Protein AF-0000000068898036 (afdb_homodimer)

Radius of gyration: 29.58 Å; Cα contacts (8 Å, |Δi|>4): 1039; chains: 2; bounding box: 47×150×90 Å

Secondary structure (DSSP, 8-state):
------------------------------HHHHHHHHTTS-GGGHHHHTTT-HHHHHHHT-HHHHHHHHHTT---EEEEEEEE-TT-SSPEEEEEEEPP----TT------EEEEEPPPPSSS--TTEEEEEETTEEEEEE-BSSTTTPBP--EEEEETTTTEEEE--SS-GGGSTTTTTS-S---EEEEETTEEEEEEEEE-SSSTTEEEEEEEEEEEEE-SSS-EEEEEEEEEEEEEEETT-EEEEEEEEE-/------------------------------HHHHHHHHTTS-GGGHHHHTTT-HHHHHHHT-HHHHHHHHHTT---EEEEEEEE-TT-SSPEEEEEEEPP----SS------EEEEEPPPPSSS--TTEEEEEETTEEEEEE-BSSTTT-B---EEEEETTTTEEEE--SS-SSSSBTTTTS-SS--EEEEETTEEEEEEEEE-SSSTTEEEEEEEEEEEEE-SSS-EEEEEEEEEEEEEEETT-EEEEEEEEE-

Nearest PDB structures (foldseek):
  2woz-assembly1_A-2  TM=6.606E-01  e=9.567E-05  Rattus norvegicus
  4ch9-assembly1_B  TM=6.692E-01  e=6.577E-04  Homo sapiens
  8pjt-assembly4_D  TM=5.214E-01  e=7.367E-04  synthetic construct
  9d1i-assembly1_A  TM=4.821E-01  e=5.361E-03  Homo sapiens
  6sg8-assembly1_B  TM=3.999E-01  e=7.703E-02  Sosuga virus

Structure (mmCIF, N/CA/C/O backbone):
data_AF-0000000068898036-model_v1
#
loop_
_entity.id
_entity.type
_entity.pdbx_description
1 polymer 'BnaA01g05550D protein'
#
loop_
_atom_site.group_PDB
_atom_site.id
_atom_site.type_symbol
_atom_site.label_atom_id
_atom_site.label_alt_id
_atom_site.label_comp_id
_atom_site.label_asym_id
_atom_site.label_entity_id
_atom_site.label_seq_id
_atom_site.pdbx_PDB_ins_code
_atom_site.Cartn_x
_atom_site.Cartn_y
_atom_site.Cartn_z
_atom_site.occupancy
_atom_site.B_iso_or_equiv
_atom_site.auth_seq_id
_atom_site.auth_comp_id
_atom_site.auth_asym_id
_atom_site.auth_atom_id
_atom_site.pdbx_PDB_model_num
ATOM 1 N N . MET A 1 1 ? -13.445 61.875 59.094 1 30.3 1 MET A N 1
ATOM 2 C CA . MET A 1 1 ? -12.555 61.031 58.312 1 30.3 1 MET A CA 1
ATOM 3 C C . MET A 1 1 ? -13.125 60.75 56.906 1 30.3 1 MET A C 1
ATOM 5 O O . MET A 1 1 ? -14.242 60.25 56.781 1 30.3 1 MET A O 1
ATOM 9 N N . SER A 1 2 ? -12.711 61.562 55.906 1 33.28 2 SER A N 1
ATOM 10 C CA . SER A 1 2 ? -13.344 61.875 54.656 1 33.28 2 SER A CA 1
ATOM 11 C C . SER A 1 2 ? -13.391 60.656 53.719 1 33.28 2 SER A C 1
ATOM 13 O O . SER A 1 2 ? -12.539 59.75 53.844 1 33.28 2 SER A O 1
ATOM 15 N N . PRO A 1 3 ? -14.555 60.406 53.125 1 40.31 3 PRO A N 1
ATOM 16 C CA . PRO A 1 3 ? -14.984 59.25 52.344 1 40.31 3 PRO A CA 1
ATOM 17 C C . PRO A 1 3 ? -14.133 59.031 51.094 1 40.31 3 PRO A C 1
ATOM 19 O O . PRO A 1 3 ? -13.773 60 50.438 1 40.31 3 PRO A O 1
ATOM 22 N N . PRO A 1 4 ? -13.172 58.125 51.156 1 40.03 4 PRO A N 1
ATOM 23 C CA . PRO A 1 4 ? -12.188 57.969 50.094 1 40.03 4 PRO A CA 1
ATOM 24 C C . PRO A 1 4 ? -12.82 57.969 48.688 1 40.03 4 PRO A C 1
ATOM 26 O O . PRO A 1 4 ? -13.953 57.531 48.531 1 40.03 4 PRO A O 1
ATOM 29 N N . GLU A 1 5 ? -12.594 59 47.969 1 34.38 5 GLU A N 1
ATOM 30 C CA . GLU A 1 5 ? -13.062 59.281 46.594 1 34.38 5 GLU A CA 1
ATOM 31 C C . GLU A 1 5 ? -12.812 58.125 45.656 1 34.38 5 GLU A C 1
ATOM 33 O O . GLU A 1 5 ? -11.703 57.594 45.625 1 34.38 5 GLU A O 1
ATOM 38 N N . ARG A 1 6 ? -13.836 57.438 45.312 1 34.16 6 ARG A N 1
ATOM 39 C CA . ARG A 1 6 ? -13.922 56.281 44.438 1 34.16 6 ARG A CA 1
ATOM 40 C C . ARG A 1 6 ? -13.328 56.594 43.062 1 34.16 6 ARG A C 1
ATOM 42 O O . ARG A 1 6 ? -13.82 57.469 42.375 1 34.16 6 ARG A O 1
ATOM 49 N N . LYS A 1 7 ? -12.023 56.719 43.031 1 34.16 7 LYS A N 1
ATOM 50 C CA . LYS A 1 7 ? -11.43 57.031 41.719 1 34.16 7 LYS A CA 1
ATOM 51 C C . LYS A 1 7 ? -12.07 56.219 40.594 1 34.16 7 LYS A C 1
ATOM 53 O O . LYS A 1 7 ? -12.266 55 40.75 1 34.16 7 LYS A O 1
ATOM 58 N N . ARG A 1 8 ? -12.75 56.906 39.781 1 30.73 8 ARG A N 1
ATOM 59 C CA . ARG A 1 8 ? -13.461 56.5 38.562 1 30.73 8 ARG A CA 1
ATOM 60 C C . ARG A 1 8 ? -12.539 55.75 37.594 1 30.73 8 ARG A C 1
ATOM 62 O O . ARG A 1 8 ? -11.477 56.25 37.219 1 30.73 8 ARG A O 1
ATOM 69 N N . LYS A 1 9 ? -12.461 54.5 37.812 1 29.5 9 LYS A N 1
ATOM 70 C CA . LYS A 1 9 ? -11.656 53.688 36.938 1 29.5 9 LYS A CA 1
ATOM 71 C C . LYS A 1 9 ? -11.93 54 35.469 1 29.5 9 LYS A C 1
ATOM 73 O O . LYS A 1 9 ? -13.078 54.031 35.031 1 29.5 9 LYS A O 1
ATOM 78 N N . LYS A 1 10 ? -11.117 54.875 34.938 1 28.36 10 LYS A N 1
ATOM 79 C CA . LYS A 1 10 ? -11.172 55.219 33.531 1 28.36 10 LYS A CA 1
ATOM 80 C C . LYS A 1 10 ? -11.352 53.969 32.656 1 28.36 10 LYS A C 1
ATOM 82 O O . LYS A 1 10 ? -10.68 52.969 32.875 1 28.36 10 LYS A O 1
ATOM 87 N N . THR A 1 11 ? -12.5 53.844 32.188 1 26.53 11 THR A N 1
ATOM 88 C CA . THR A 1 11 ? -12.938 52.812 31.25 1 26.53 11 THR A CA 1
ATOM 89 C C . THR A 1 11 ? -11.992 52.719 30.047 1 26.53 11 THR A C 1
ATOM 91 O O . THR A 1 11 ? -11.82 53.688 29.312 1 26.53 11 THR A O 1
ATOM 94 N N . LYS A 1 12 ? -10.859 52.125 30.281 1 27.41 12 LYS A N 1
ATOM 95 C CA . LYS A 1 12 ? -9.961 51.938 29.141 1 27.41 12 LYS A CA 1
ATOM 96 C C . LYS A 1 12 ? -10.742 51.594 27.875 1 27.41 12 LYS A C 1
ATOM 98 O O . LYS A 1 12 ? -11.539 50.656 27.875 1 27.41 12 LYS A O 1
ATOM 103 N N . GLN A 1 13 ? -11.102 52.625 27.141 1 26.53 13 GLN A N 1
ATOM 104 C CA . GLN A 1 13 ? -11.695 52.469 25.812 1 26.53 13 GLN A CA 1
ATOM 105 C C . GLN A 1 13 ? -11.008 51.375 25.031 1 26.53 13 GLN A C 1
ATOM 107 O O . GLN A 1 13 ? -9.773 51.344 24.938 1 26.53 13 GLN A O 1
ATOM 112 N N . SER A 1 14 ? -11.555 50.281 25.125 1 26.34 14 SER A N 1
ATOM 113 C CA . SER A 1 14 ? -11.109 49.125 24.359 1 26.34 14 SER A CA 1
ATOM 114 C C . SER A 1 14 ? -10.75 49.531 22.922 1 26.34 14 SER A C 1
ATOM 116 O O . SER A 1 14 ? -11.562 50.156 22.219 1 26.34 14 SER A O 1
ATOM 118 N N . LEU A 1 15 ? -9.594 50.062 22.766 1 26.72 15 LEU A N 1
ATOM 119 C CA . LEU A 1 15 ? -9.133 50.375 21.406 1 26.72 15 LEU A CA 1
ATOM 120 C C . LEU A 1 15 ? -9.688 49.344 20.406 1 26.72 15 LEU A C 1
ATOM 122 O O . LEU A 1 15 ? -9.383 48.156 20.484 1 26.72 15 LEU A O 1
ATOM 126 N N . VAL A 1 16 ? -10.883 49.562 20.047 1 26.64 16 VAL A N 1
ATOM 127 C CA . VAL A 1 16 ? -11.484 48.906 18.891 1 26.64 16 VAL A CA 1
ATOM 128 C C . VAL A 1 16 ? -10.492 48.906 17.719 1 26.64 16 VAL A C 1
ATOM 130 O O . VAL A 1 16 ? -10.062 49.969 17.266 1 26.64 16 VAL A O 1
ATOM 133 N N . LEU A 1 17 ? -9.539 48.125 17.828 1 29.03 17 LEU A N 1
ATOM 134 C CA . LEU A 1 17 ? -8.656 48.062 16.672 1 29.03 17 LEU A CA 1
ATOM 135 C C . LEU A 1 17 ? -9.438 48.281 15.375 1 29.03 17 LEU A C 1
ATOM 137 O O . LEU A 1 17 ? -10.5 47.688 15.18 1 29.03 17 LEU A O 1
ATOM 141 N N . GLU A 1 18 ? -9.492 49.469 14.922 1 29.53 18 GLU A N 1
ATOM 142 C CA . GLU A 1 18 ? -10.07 49.844 13.633 1 29.53 18 GLU A CA 1
ATOM 143 C C . GLU A 1 18 ? -9.883 48.719 12.602 1 29.53 18 GLU A C 1
ATOM 145 O O . GLU A 1 18 ? -8.93 47.969 12.688 1 29.53 18 GLU A O 1
ATOM 150 N N . PRO A 1 19 ? -10.945 48.469 11.867 1 32.19 19 PRO A N 1
ATOM 151 C CA . PRO A 1 19 ? -10.984 47.438 10.828 1 32.19 19 PRO A CA 1
ATOM 152 C C . PRO A 1 19 ? -9.789 47.531 9.875 1 32.19 19 PRO A C 1
ATOM 154 O O . PRO A 1 19 ? -9.414 48.625 9.445 1 32.19 19 PRO A O 1
ATOM 157 N N . THR A 1 20 ? -8.719 47 10.117 1 33.91 20 THR A N 1
ATOM 158 C CA . THR A 1 20 ? -7.57 47.125 9.227 1 33.91 20 THR A CA 1
ATOM 159 C C . THR A 1 20 ? -8.023 47.312 7.781 1 33.91 20 THR A C 1
ATOM 161 O O . THR A 1 20 ? -9.023 46.719 7.359 1 33.91 20 THR A O 1
ATOM 164 N N . PRO A 1 21 ? -7.637 48.344 7.07 1 33.34 21 PRO A N 1
ATOM 165 C CA . PRO A 1 21 ? -8.023 48.594 5.68 1 33.34 21 PRO A CA 1
ATOM 166 C C . PRO A 1 21 ? -8.164 47.312 4.859 1 33.34 21 PRO A C 1
ATOM 168 O O . PRO A 1 21 ? -7.555 46.312 5.191 1 33.34 21 PRO A O 1
ATOM 171 N N . GLU A 1 22 ? -9.203 47.188 4.055 1 33.69 22 GLU A N 1
ATOM 172 C CA . GLU A 1 22 ? -9.617 46.219 3.051 1 33.69 22 GLU A CA 1
ATOM 173 C C . GLU A 1 22 ? -8.461 45.875 2.115 1 33.69 22 GLU A C 1
ATOM 175 O O . GLU A 1 22 ? -7.895 46.75 1.466 1 33.69 22 GLU A O 1
ATOM 180 N N . SER A 1 23 ? -7.406 45.281 2.537 1 34.91 23 SER A N 1
ATOM 181 C CA . SER A 1 23 ? -6.27 45.031 1.655 1 34.91 23 SER A CA 1
ATOM 182 C C . SER A 1 23 ? -6.711 44.969 0.196 1 34.91 23 SER A C 1
ATOM 184 O O . SER A 1 23 ? -7.785 44.438 -0.11 1 34.91 23 SER A O 1
ATOM 186 N N . THR A 1 24 ? -6.453 45.906 -0.631 1 36.56 24 THR A N 1
ATOM 187 C CA . THR A 1 24 ? -6.684 45.969 -2.068 1 36.56 24 THR A CA 1
ATOM 188 C C . THR A 1 24 ? -6.641 44.594 -2.691 1 36.56 24 THR A C 1
ATOM 190 O O . THR A 1 24 ? -5.703 43.812 -2.449 1 36.56 24 THR A O 1
ATOM 193 N N . PRO A 1 25 ? -7.742 44.125 -3.248 1 36.53 25 PRO A N 1
ATOM 194 C CA . PRO A 1 25 ? -7.805 42.844 -3.953 1 36.53 25 PRO A CA 1
ATOM 195 C C . PRO A 1 25 ? -6.594 42.594 -4.852 1 36.53 25 PRO A C 1
ATOM 197 O O . PRO A 1 25 ? -6.211 43.469 -5.625 1 36.53 25 PRO A O 1
ATOM 200 N N . ILE A 1 26 ? -5.367 42.25 -4.531 1 40.88 26 ILE A N 1
ATOM 201 C CA . ILE A 1 26 ? -4.398 41.938 -5.578 1 40.88 26 ILE A CA 1
ATOM 202 C C . ILE A 1 26 ? -5.125 41.688 -6.895 1 40.88 26 ILE A C 1
ATOM 204 O O . ILE A 1 26 ? -6.09 40.906 -6.93 1 40.88 26 ILE A O 1
ATOM 208 N N . THR A 1 27 ? -5.273 42.375 -7.859 1 41.81 27 THR A N 1
ATOM 209 C CA . THR A 1 27 ? -5.688 42.125 -9.234 1 41.81 27 THR A CA 1
ATOM 210 C C . THR A 1 27 ? -5.512 40.656 -9.609 1 41.81 27 THR A C 1
ATOM 212 O O . THR A 1 27 ? -4.414 40.125 -9.477 1 41.81 27 THR A O 1
ATOM 215 N N . SER A 1 28 ? -6.453 39.656 -9.359 1 47.09 28 SER A N 1
ATOM 216 C CA . SER A 1 28 ? -6.766 38.219 -9.328 1 47.09 28 SER A CA 1
ATOM 217 C C . SER A 1 28 ? -6.066 37.5 -10.469 1 47.09 28 SER A C 1
ATOM 219 O O . SER A 1 28 ? -6.27 37.812 -11.641 1 47.09 28 SER A O 1
ATOM 221 N N . LEU A 1 29 ? -4.773 37.281 -10.523 1 53.75 29 LEU A N 1
ATOM 222 C CA . LEU A 1 29 ? -4.203 36.375 -11.516 1 53.75 29 LEU A CA 1
ATOM 223 C C . LEU A 1 29 ? -5.234 35.375 -11.984 1 53.75 29 LEU A C 1
ATOM 225 O O . LEU A 1 29 ? -5.98 34.812 -11.18 1 53.75 29 LEU A O 1
ATOM 229 N N . PRO A 1 30 ? -5.434 35.469 -13.312 1 68.25 30 PRO A N 1
ATOM 230 C CA . PRO A 1 30 ? -6.359 34.438 -13.781 1 68.25 30 PRO A CA 1
ATOM 231 C C . PRO A 1 30 ? -6.145 33.094 -13.086 1 68.25 30 PRO A C 1
ATOM 233 O O . PRO A 1 30 ? -5.016 32.75 -12.711 1 68.25 30 PRO A O 1
ATOM 236 N N . ASP A 1 31 ? -7.176 32.625 -12.484 1 75.19 31 ASP A N 1
ATOM 237 C CA . ASP A 1 31 ? -7.191 31.328 -11.797 1 75.19 31 ASP A CA 1
ATOM 238 C C . ASP A 1 31 ? -6.238 30.344 -12.469 1 75.19 31 ASP A C 1
ATOM 240 O O . ASP A 1 31 ? -5.586 29.547 -11.789 1 75.19 31 ASP A O 1
ATOM 244 N N . ASP A 1 32 ? -6.02 30.625 -13.703 1 79.19 32 ASP A N 1
ATOM 245 C CA . ASP A 1 32 ? -5.18 29.672 -14.422 1 79.19 32 ASP A CA 1
ATOM 246 C C . ASP A 1 32 ? -3.713 29.828 -14.031 1 79.19 32 ASP A C 1
ATOM 248 O O . ASP A 1 32 ? -2.986 28.844 -13.898 1 79.19 32 ASP A O 1
ATOM 252 N N . LEU A 1 33 ? -3.35 31.047 -13.852 1 82.5 33 LEU A N 1
ATOM 253 C CA . LEU A 1 33 ? -1.959 31.281 -13.477 1 82.5 33 LEU A CA 1
ATOM 254 C C . LEU A 1 33 ? -1.702 30.828 -12.039 1 82.5 33 LEU A C 1
ATOM 256 O O . LEU A 1 33 ? -0.649 30.25 -11.75 1 82.5 33 LEU A O 1
ATOM 260 N N . VAL A 1 34 ? -2.662 31.125 -11.281 1 86.25 34 VAL A N 1
ATOM 261 C CA . VAL A 1 34 ? -2.52 30.734 -9.883 1 86.25 34 VAL A CA 1
ATOM 262 C C . VAL A 1 34 ? -2.428 29.219 -9.773 1 86.25 34 VAL A C 1
ATOM 264 O O . VAL A 1 34 ? -1.58 28.688 -9.055 1 86.25 34 VAL A O 1
ATOM 267 N N . VAL A 1 35 ? -3.242 28.594 -10.57 1 89.75 35 VAL A N 1
ATOM 268 C CA . VAL A 1 35 ? -3.236 27.141 -10.578 1 89.75 35 VAL A CA 1
ATOM 269 C C . VAL A 1 35 ? -1.877 26.625 -11.047 1 89.75 35 VAL A C 1
ATOM 271 O O . VAL A 1 35 ? -1.333 25.672 -10.484 1 89.75 35 VAL A O 1
ATOM 274 N N . SER A 1 36 ? -1.337 27.312 -12 1 88.44 36 SER A N 1
ATOM 275 C CA . SER A 1 36 ? -0.03 26.906 -12.516 1 88.44 36 SER A CA 1
ATOM 276 C C . SER A 1 36 ? 1.054 27.078 -11.453 1 88.44 36 SER A C 1
ATOM 278 O O . SER A 1 36 ? 1.955 26.234 -11.344 1 88.44 36 SER A O 1
ATOM 280 N N . CYS A 1 37 ? 0.884 28.125 -10.734 1 90 37 CYS A N 1
ATOM 281 C CA . CYS A 1 37 ? 1.853 28.359 -9.664 1 90 37 CYS A CA 1
ATOM 282 C C . CYS A 1 37 ? 1.697 27.328 -8.547 1 90 37 CYS A C 1
ATOM 284 O O . CYS A 1 37 ? 2.686 26.766 -8.078 1 90 37 CYS A O 1
ATOM 286 N N . LEU A 1 38 ? 0.515 27.109 -8.195 1 89.81 38 LEU A N 1
ATOM 287 C CA . LEU A 1 38 ? 0.243 26.188 -7.105 1 89.81 38 LEU A CA 1
ATOM 288 C C . LEU A 1 38 ? 0.657 24.766 -7.488 1 89.81 38 LEU A C 1
ATOM 290 O O . LEU A 1 38 ? 1.088 23.984 -6.633 1 89.81 38 LEU A O 1
ATOM 294 N N . ALA A 1 39 ? 0.53 24.453 -8.781 1 91.94 39 ALA A N 1
ATOM 295 C CA . ALA A 1 39 ? 0.878 23.125 -9.273 1 91.94 39 ALA A CA 1
ATOM 296 C C . ALA A 1 39 ? 2.367 22.844 -9.094 1 91.94 39 ALA A C 1
ATOM 298 O O . ALA A 1 39 ? 2.793 21.688 -9.094 1 91.94 39 ALA A O 1
ATOM 299 N N . ARG A 1 40 ? 3.076 23.922 -8.852 1 90.75 40 ARG A N 1
ATOM 300 C CA . ARG A 1 40 ? 4.523 23.766 -8.758 1 90.75 40 ARG A CA 1
ATOM 301 C C . ARG A 1 40 ? 4.98 23.75 -7.301 1 90.75 40 ARG A C 1
ATOM 303 O O . ARG A 1 40 ? 6.145 23.469 -7.016 1 90.75 40 ARG A O 1
ATOM 310 N N . VAL A 1 41 ? 4.066 24.016 -6.449 1 89 41 VAL A N 1
ATOM 311 C CA . VAL A 1 41 ? 4.375 24 -5.023 1 89 41 VAL A CA 1
ATOM 312 C C . VAL A 1 41 ? 4.125 22.594 -4.465 1 89 41 VAL A C 1
ATOM 314 O O . VAL A 1 41 ? 3.17 21.922 -4.863 1 89 41 VAL A O 1
ATOM 317 N N . SER A 1 42 ? 4.996 22.25 -3.562 1 90.12 42 SER A N 1
ATOM 318 C CA . SER A 1 42 ? 4.848 20.938 -2.943 1 90.12 42 SER A CA 1
ATOM 319 C C . SER A 1 42 ? 3.537 20.828 -2.172 1 90.12 42 SER A C 1
ATOM 321 O O . SER A 1 42 ? 3.129 21.781 -1.501 1 90.12 42 SER A O 1
ATOM 323 N N . ARG A 1 43 ? 2.922 19.688 -2.264 1 91 43 ARG A N 1
ATOM 324 C CA . ARG A 1 43 ? 1.675 19.422 -1.553 1 91 43 ARG A CA 1
ATOM 325 C C . ARG A 1 43 ? 1.865 19.562 -0.046 1 91 43 ARG A C 1
ATOM 327 O O . ARG A 1 43 ? 0.903 19.797 0.688 1 91 43 ARG A O 1
ATOM 334 N N . LEU A 1 44 ? 3.064 19.406 0.386 1 88.94 44 LEU A N 1
ATOM 335 C CA . LEU A 1 44 ? 3.361 19.5 1.812 1 88.94 44 LEU A CA 1
ATOM 336 C C . 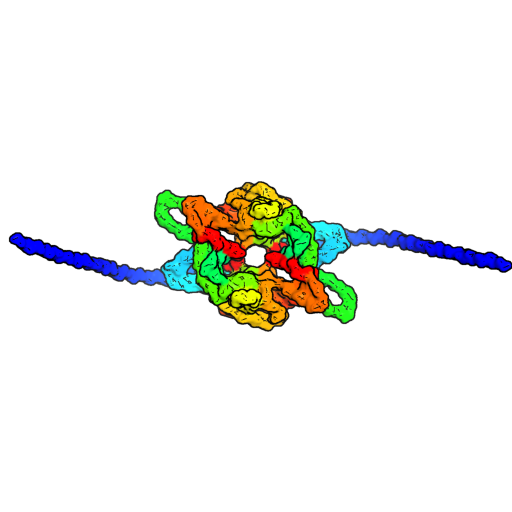LEU A 1 44 ? 3.055 20.906 2.338 1 88.94 44 LEU A C 1
ATOM 338 O O . LEU A 1 44 ? 2.873 21.094 3.541 1 88.94 44 LEU A O 1
ATOM 342 N N . GLN A 1 45 ? 2.957 21.812 1.4 1 87.94 45 GLN A N 1
ATOM 343 C CA . GLN A 1 45 ? 2.736 23.188 1.81 1 87.94 45 GLN A CA 1
ATOM 344 C C . GLN A 1 45 ? 1.266 23.578 1.684 1 87.94 45 GLN A C 1
ATOM 346 O O . GLN A 1 45 ? 0.862 24.656 2.113 1 87.94 45 GLN A O 1
ATOM 351 N N . TYR A 1 46 ? 0.55 22.719 1.146 1 88 46 TYR A N 1
ATOM 352 C CA . TYR A 1 46 ? -0.826 23.062 0.801 1 88 46 TYR A CA 1
ATOM 353 C C . TYR A 1 46 ? -1.638 23.375 2.051 1 88 46 TYR A C 1
ATOM 355 O O . TYR A 1 46 ? -2.447 24.312 2.051 1 88 46 TYR A O 1
ATOM 363 N N . PRO A 1 47 ? -1.472 22.656 3.109 1 82.25 47 PRO A N 1
ATOM 364 C CA . PRO A 1 47 ? -2.242 23.031 4.297 1 82.25 47 PRO A CA 1
ATOM 365 C C . PRO A 1 47 ? -1.963 24.453 4.758 1 82.25 47 PRO A C 1
ATOM 367 O O . PRO A 1 47 ? -2.881 25.172 5.184 1 82.25 47 PRO A O 1
ATOM 370 N N . THR A 1 48 ? -0.762 24.859 4.59 1 81.62 48 THR A N 1
ATOM 371 C CA . THR A 1 48 ? -0.407 26.234 4.938 1 81.62 48 THR A CA 1
ATOM 372 C C . THR A 1 48 ? -1.005 27.219 3.938 1 81.62 48 THR A C 1
ATOM 374 O O . THR A 1 48 ? -1.53 28.266 4.328 1 81.62 48 THR A O 1
ATOM 377 N N . LEU A 1 49 ? -0.921 26.812 2.752 1 85.19 49 LEU A N 1
ATOM 378 C CA . LEU A 1 49 ? -1.429 27.703 1.703 1 85.19 49 LEU A CA 1
ATOM 379 C C . LEU A 1 49 ? -2.947 27.797 1.773 1 85.19 49 LEU A C 1
ATOM 381 O O . LEU A 1 49 ? -3.52 28.828 1.395 1 85.19 49 LEU A O 1
ATOM 385 N N . SER A 1 50 ? -3.561 26.734 2.258 1 86.31 50 SER A N 1
ATOM 386 C CA . SER A 1 50 ? -5.016 26.734 2.359 1 86.31 50 SER A CA 1
ATOM 387 C C . SER A 1 50 ? -5.5 27.766 3.373 1 86.31 50 SER A C 1
ATOM 389 O O . SER A 1 50 ? -6.668 28.156 3.357 1 86.31 50 SER A O 1
ATOM 391 N N . LEU A 1 51 ? -4.59 28.203 4.207 1 82.5 51 LEU A N 1
ATOM 392 C CA . LEU A 1 51 ? -4.934 29.172 5.25 1 82.5 51 LEU A CA 1
ATOM 393 C C . LEU A 1 51 ? -4.801 30.594 4.742 1 82.5 51 LEU A C 1
ATOM 395 O O . LEU A 1 51 ? -5.215 31.547 5.418 1 82.5 51 LEU A O 1
ATOM 399 N N . VAL A 1 52 ? -4.312 30.812 3.551 1 80.44 52 VAL A N 1
ATOM 400 C CA . VAL A 1 52 ? -4.039 32.125 3.018 1 80.44 52 VAL A CA 1
ATOM 401 C C . VAL A 1 52 ? -5.348 32.844 2.662 1 80.44 52 VAL A C 1
ATOM 403 O O . VAL A 1 52 ? -5.535 34.031 2.973 1 80.44 52 VAL A O 1
ATOM 406 N N . SER A 1 53 ? -6.25 32.125 1.959 1 85.25 53 SER A N 1
ATOM 407 C CA . SER A 1 53 ? -7.539 32.688 1.571 1 85.25 53 SER A CA 1
ATOM 408 C C . SER A 1 53 ? -8.531 31.594 1.2 1 85.25 53 SER A C 1
ATOM 410 O O . SER A 1 53 ? -8.148 30.438 1.007 1 85.25 53 SER A O 1
ATOM 412 N N . LYS A 1 54 ? -9.734 31.969 1.15 1 85.69 54 LYS A N 1
ATOM 413 C CA . LYS A 1 54 ? -10.773 31.031 0.716 1 85.69 54 LYS A CA 1
ATOM 414 C C . LYS A 1 54 ? -10.57 30.625 -0.738 1 85.69 54 LYS A C 1
ATOM 416 O O . LYS A 1 54 ? -10.852 29.484 -1.108 1 85.69 54 LYS A O 1
ATOM 421 N N . SER A 1 55 ? -10.102 31.578 -1.477 1 83.38 55 SER A N 1
ATOM 422 C CA . SER A 1 55 ? -9.844 31.297 -2.883 1 83.38 55 SER A CA 1
ATOM 423 C C . SER A 1 55 ? -8.758 30.234 -3.039 1 83.38 55 SER A C 1
ATOM 425 O O . SER A 1 55 ? -8.914 29.297 -3.822 1 83.38 55 SER A O 1
ATOM 427 N N . PHE A 1 56 ? -7.746 30.344 -2.232 1 85.81 56 PHE A N 1
ATOM 428 C CA . PHE A 1 56 ? -6.676 29.359 -2.268 1 85.81 56 PHE A C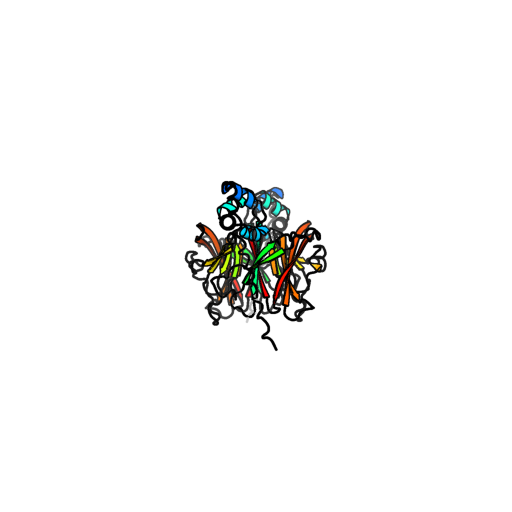A 1
ATOM 429 C C . PHE A 1 56 ? -7.195 27.984 -1.847 1 85.81 56 PHE A C 1
ATOM 431 O O . PHE A 1 56 ? -6.879 26.984 -2.479 1 85.81 56 PHE A O 1
ATOM 438 N N . ARG A 1 57 ? -7.934 28.047 -0.882 1 86.5 57 ARG A N 1
ATOM 439 C CA . ARG A 1 57 ? -8.484 26.797 -0.39 1 86.5 57 ARG A CA 1
ATOM 440 C C . ARG A 1 57 ? -9.344 26.109 -1.455 1 86.5 57 ARG A C 1
ATOM 442 O O . ARG A 1 57 ? -9.25 24.906 -1.655 1 86.5 57 ARG A O 1
ATOM 449 N N . SER A 1 58 ? -10.102 26.891 -2.127 1 87.5 58 SER A N 1
ATOM 450 C CA . SER A 1 58 ? -10.961 26.359 -3.182 1 87.5 58 SER A CA 1
ATOM 451 C C . SER A 1 58 ? -10.141 25.844 -4.355 1 87.5 58 SER A C 1
ATOM 453 O O . SER A 1 58 ? -10.43 24.781 -4.898 1 87.5 58 SER A O 1
ATOM 455 N N . LEU A 1 59 ? -9.164 26.562 -4.699 1 88.62 59 LEU A N 1
ATOM 456 C CA . LEU A 1 59 ? -8.32 26.156 -5.824 1 88.62 59 LEU A CA 1
ATOM 457 C C . LEU A 1 59 ? -7.551 24.891 -5.492 1 88.62 59 LEU A C 1
ATOM 459 O O . LEU A 1 59 ? -7.383 24.016 -6.348 1 88.62 59 LEU A O 1
ATOM 463 N N . LEU A 1 60 ? -7.164 24.828 -4.234 1 89.12 60 LEU A N 1
ATOM 464 C CA . LEU A 1 60 ? -6.387 23.672 -3.811 1 89.12 60 LEU A CA 1
ATOM 465 C C . LEU A 1 60 ? -7.25 22.406 -3.791 1 89.12 60 LEU A C 1
ATOM 467 O O . LEU A 1 60 ? -6.734 21.297 -3.859 1 89.12 60 LEU A O 1
ATOM 471 N N . ALA A 1 61 ? -8.453 22.656 -3.736 1 85.75 61 ALA A N 1
ATOM 472 C CA . ALA A 1 61 ? -9.375 21.516 -3.703 1 85.75 61 ALA A CA 1
ATOM 473 C C . ALA A 1 61 ? -9.898 21.188 -5.098 1 85.75 61 ALA A C 1
ATOM 475 O O . ALA A 1 61 ? -10.625 20.219 -5.285 1 85.75 61 ALA A O 1
ATOM 476 N N . SER A 1 62 ? -9.523 21.922 -6.066 1 85.06 62 SER A N 1
ATOM 477 C CA . SER A 1 62 ? -10.062 21.766 -7.414 1 85.06 62 SER A CA 1
ATOM 478 C C . SER A 1 62 ? -9.375 20.641 -8.172 1 85.06 62 SER A C 1
ATOM 480 O O . SER A 1 62 ? -8.148 20.531 -8.148 1 85.06 62 SER A O 1
ATOM 482 N N . PRO A 1 63 ? -10.211 19.891 -8.875 1 83.12 63 PRO A N 1
ATOM 483 C CA . PRO A 1 63 ? -9.625 18.828 -9.695 1 83.12 63 PRO A CA 1
ATOM 484 C C . PRO A 1 63 ? -8.695 19.375 -10.781 1 83.12 63 PRO A C 1
ATOM 486 O O . PRO A 1 63 ? -7.758 18.688 -11.195 1 83.12 63 PRO A O 1
ATOM 489 N N . HIS A 1 64 ? -8.984 20.531 -11.164 1 87.62 64 HIS A N 1
ATOM 490 C CA . HIS A 1 64 ? -8.18 21.156 -12.219 1 87.62 64 HIS A CA 1
ATOM 491 C C . HIS A 1 64 ? -6.723 21.281 -11.797 1 87.62 64 HIS A C 1
ATOM 493 O O . HIS A 1 64 ? -5.816 21.125 -12.617 1 87.62 64 HIS A O 1
ATOM 499 N N . LEU A 1 65 ? -6.527 21.547 -10.602 1 91.88 65 LEU A N 1
ATOM 500 C CA . LEU A 1 65 ? -5.164 21.672 -10.102 1 91.88 65 LEU A CA 1
ATOM 501 C C . LEU A 1 65 ? -4.398 20.359 -10.281 1 91.88 65 LEU A C 1
ATOM 503 O O . LEU A 1 65 ? -3.264 20.359 -10.766 1 91.88 65 LEU A O 1
ATOM 507 N N . TYR A 1 66 ? -5 19.359 -10.023 1 90.25 66 TYR A N 1
ATOM 508 C CA . TYR A 1 66 ? -4.336 18.062 -10.039 1 90.25 66 TYR A CA 1
ATOM 509 C C . TYR A 1 66 ? -4.188 17.531 -11.469 1 90.25 66 TYR A C 1
ATOM 511 O O . TYR A 1 66 ? -3.234 16.812 -11.773 1 90.25 66 TYR A O 1
ATOM 519 N N . GLU A 1 67 ? -5.051 17.906 -12.289 1 88.19 67 GLU A N 1
ATOM 520 C CA . GLU A 1 67 ? -4.832 17.656 -13.711 1 88.19 67 GLU A CA 1
ATOM 521 C C . GLU A 1 67 ? -3.613 18.422 -14.227 1 88.19 67 GLU A C 1
ATOM 523 O O . GLU A 1 67 ? -2.818 17.875 -15 1 88.19 67 GLU A O 1
ATOM 528 N N . THR A 1 68 ? -3.582 19.625 -13.812 1 91 68 THR A N 1
ATOM 529 C CA . THR A 1 68 ? -2.445 20.453 -14.195 1 91 68 THR A CA 1
ATOM 530 C C . THR A 1 68 ? -1.144 19.859 -13.656 1 91 68 THR A C 1
ATOM 532 O O . THR A 1 68 ? -0.141 19.797 -14.367 1 91 68 THR A O 1
ATOM 535 N N . ARG A 1 69 ? -1.149 19.422 -12.445 1 92.88 69 ARG A N 1
ATOM 536 C CA . ARG A 1 69 ? 0.033 18.797 -11.859 1 92.88 69 ARG A CA 1
ATOM 537 C C . ARG A 1 69 ? 0.461 17.578 -12.648 1 92.88 69 ARG A C 1
ATOM 539 O O . ARG A 1 69 ? 1.647 17.391 -12.93 1 92.88 69 ARG A O 1
ATOM 546 N N . SER A 1 70 ? -0.507 16.797 -12.961 1 89 70 SER A N 1
ATOM 547 C CA . SER A 1 70 ? -0.229 15.586 -13.734 1 89 70 SER A CA 1
ATOM 548 C C . SER A 1 70 ? 0.378 15.93 -15.094 1 89 70 SER A C 1
ATOM 550 O O . SER A 1 70 ? 1.356 15.305 -15.516 1 89 70 SER A O 1
ATOM 552 N N . SER A 1 71 ? -0.141 16.938 -15.719 1 91.5 71 SER A N 1
ATOM 553 C CA . SER A 1 71 ? 0.321 17.328 -17.047 1 91.5 71 SER A CA 1
ATOM 554 C C . SER A 1 71 ? 1.732 17.906 -16.984 1 91.5 71 SER A C 1
ATOM 556 O O . SER A 1 71 ? 2.498 17.781 -17.953 1 91.5 71 SER A O 1
ATOM 558 N N . LEU A 1 72 ? 2.055 18.484 -15.922 1 90.88 72 LEU A N 1
ATOM 559 C CA . LEU A 1 72 ? 3.365 19.109 -15.758 1 90.88 72 LEU A CA 1
ATOM 560 C C . LEU A 1 72 ? 4.375 18.109 -15.211 1 90.88 72 LEU A C 1
ATOM 562 O O . LEU A 1 72 ? 5.551 18.438 -15.031 1 90.88 72 LEU A O 1
ATOM 566 N N . GLY A 1 73 ? 3.908 16.906 -14.883 1 90.81 73 GLY A N 1
ATOM 567 C CA . GLY A 1 73 ? 4.793 15.914 -14.305 1 90.81 73 GLY A CA 1
ATOM 568 C C . GLY A 1 73 ? 5.152 16.203 -12.859 1 90.81 73 GLY A C 1
ATOM 569 O O . GLY A 1 73 ? 6.266 15.898 -12.422 1 90.81 73 GLY A O 1
ATOM 570 N N . ARG A 1 74 ? 4.207 16.859 -12.203 1 91.38 74 ARG A N 1
ATOM 571 C CA . ARG A 1 74 ? 4.48 17.266 -10.828 1 91.38 74 ARG A CA 1
ATOM 572 C C . ARG A 1 74 ? 3.588 16.5 -9.852 1 91.38 74 ARG A C 1
ATOM 574 O O . ARG A 1 74 ? 3.232 17.016 -8.789 1 91.38 74 ARG A O 1
ATOM 581 N N . THR A 1 75 ? 3.191 15.32 -10.281 1 91.94 75 THR A N 1
ATOM 582 C CA . THR A 1 75 ? 2.447 14.469 -9.359 1 91.94 75 THR A CA 1
ATOM 583 C C . THR A 1 75 ? 3.326 14.031 -8.195 1 91.94 75 THR A C 1
ATOM 585 O O . THR A 1 75 ? 4.504 13.719 -8.375 1 91.94 75 THR A O 1
ATOM 588 N N . GLU A 1 76 ? 2.754 14.125 -6.992 1 93.25 76 GLU A N 1
ATOM 589 C CA . GLU A 1 76 ? 3.486 13.758 -5.785 1 93.25 76 GLU A CA 1
ATOM 590 C C . GLU A 1 76 ? 2.695 12.766 -4.938 1 93.25 76 GLU A C 1
ATOM 592 O O . GLU A 1 76 ? 1.471 12.68 -5.055 1 93.25 76 GLU A O 1
ATOM 597 N N . SER A 1 77 ? 3.449 12.008 -4.16 1 94.62 77 SER A N 1
ATOM 598 C CA . SER A 1 77 ? 2.826 11.164 -3.15 1 94.62 77 SER A CA 1
ATOM 599 C C . SER A 1 77 ? 2.627 11.914 -1.841 1 94.62 77 SER A C 1
ATOM 601 O O . SER A 1 77 ? 3.498 12.688 -1.423 1 94.62 77 SER A O 1
ATOM 603 N N . CYS A 1 78 ? 1.456 11.773 -1.293 1 95.69 78 CYS A N 1
ATOM 604 C CA . CYS A 1 78 ? 1.127 12.367 -0.003 1 95.69 78 CYS A CA 1
ATOM 605 C C . CYS A 1 78 ? 0.848 11.289 1.04 1 95.69 78 CYS A C 1
ATOM 607 O O . CYS A 1 78 ? 0.144 10.32 0.763 1 95.69 78 CYS A O 1
ATOM 609 N N . LEU A 1 79 ? 1.374 11.555 2.219 1 96.94 79 LEU A N 1
ATOM 610 C CA . LEU A 1 79 ? 1.279 10.539 3.266 1 96.94 79 LEU A CA 1
ATOM 611 C C . LEU A 1 79 ? 0.062 10.789 4.152 1 96.94 79 LEU A C 1
ATOM 613 O O . LEU A 1 79 ? -0.2 11.922 4.551 1 96.94 79 LEU A O 1
ATOM 617 N N . TYR A 1 80 ? -0.648 9.711 4.441 1 96.5 80 TYR A N 1
ATOM 618 C CA . TYR A 1 80 ? -1.803 9.719 5.332 1 96.5 80 TYR A CA 1
ATOM 619 C C . TYR A 1 80 ? -1.654 8.68 6.434 1 96.5 80 TYR A C 1
ATOM 621 O O . TYR A 1 80 ? -1.19 7.562 6.18 1 96.5 80 TYR A O 1
ATOM 629 N N . VAL A 1 81 ? -2.035 9.062 7.605 1 96.06 81 VAL A N 1
ATOM 630 C CA . VAL A 1 81 ? -1.847 8.203 8.766 1 96.06 81 VAL A CA 1
ATOM 631 C C . VAL A 1 81 ? -3.17 8.031 9.508 1 96.06 81 VAL A C 1
ATOM 633 O O . VAL A 1 81 ? -3.861 9.016 9.789 1 96.06 81 VAL A O 1
ATOM 636 N N . CYS A 1 82 ? -3.475 6.812 9.773 1 92.81 82 CYS A N 1
ATOM 637 C CA . CYS A 1 82 ? -4.645 6.461 10.57 1 92.81 82 CYS A CA 1
ATOM 638 C C . CYS A 1 82 ? -4.238 6.043 11.977 1 92.81 82 CYS A C 1
ATOM 640 O O . CYS A 1 82 ? -3.482 5.086 12.148 1 92.81 82 CYS A O 1
ATOM 642 N N . ILE A 1 83 ? -4.746 6.785 12.953 1 91.94 83 ILE A N 1
ATOM 643 C CA . ILE A 1 83 ? -4.363 6.531 14.344 1 91.94 83 ILE A CA 1
ATOM 644 C C . ILE A 1 83 ? -5.609 6.258 15.18 1 91.94 83 ILE A C 1
ATOM 646 O O . ILE A 1 83 ? -6.605 6.977 15.07 1 91.94 83 ILE A O 1
ATOM 650 N N . ARG A 1 84 ? -5.5 5.266 15.984 1 89.38 84 ARG A N 1
ATOM 651 C CA . ARG A 1 84 ? -6.586 4.953 16.906 1 89.38 84 ARG A CA 1
ATOM 652 C C . ARG A 1 84 ? -6.316 5.547 18.281 1 89.38 84 ARG A C 1
ATOM 654 O O . ARG A 1 84 ? -5.25 5.32 18.875 1 89.38 84 ARG A O 1
ATOM 661 N N . PHE A 1 85 ? -7.277 6.258 18.688 1 88.5 85 PHE A N 1
ATOM 662 C CA . PHE A 1 85 ? -7.227 6.816 20.031 1 88.5 85 PHE A CA 1
ATOM 663 C C . PHE A 1 85 ? -8.094 6.004 20.984 1 88.5 85 PHE A C 1
ATOM 665 O O . PHE A 1 85 ? -9.188 5.562 20.625 1 88.5 85 PHE A O 1
ATOM 672 N N . PRO A 1 86 ? -7.656 5.727 22.156 1 82.44 86 PRO A N 1
ATOM 673 C CA . PRO A 1 86 ? -8.328 4.824 23.094 1 82.44 86 PRO A CA 1
ATOM 674 C C . PRO A 1 86 ? -9.773 5.234 23.375 1 82.44 86 PRO A C 1
ATOM 676 O O . PRO A 1 86 ? -10.648 4.375 23.516 1 82.44 86 PRO A O 1
ATOM 679 N N . ASP A 1 87 ? -10.07 6.391 23.469 1 81.94 87 ASP A N 1
ATOM 680 C CA . ASP A 1 87 ? -11.398 6.832 23.875 1 81.94 87 ASP A CA 1
ATOM 681 C C . ASP A 1 87 ? -12.273 7.137 22.672 1 81.94 87 ASP A C 1
ATOM 683 O O . ASP A 1 87 ? -13.375 7.672 22.812 1 81.94 87 ASP A O 1
ATOM 687 N N . GLU A 1 88 ? -11.781 6.766 21.516 1 81.19 88 GLU A N 1
ATOM 688 C CA . GLU A 1 88 ? -12.555 7.078 20.312 1 81.19 88 GLU A CA 1
ATOM 689 C C . GLU A 1 88 ? -12.836 5.824 19.5 1 81.19 88 GLU A C 1
ATOM 691 O O . GLU A 1 88 ? -11.977 4.949 19.375 1 81.19 88 GLU A O 1
ATOM 696 N N . THR A 1 89 ? -14.039 5.691 19.062 1 76.56 89 THR A N 1
ATOM 697 C CA . THR A 1 89 ? -14.43 4.547 18.25 1 76.56 89 THR A CA 1
ATOM 698 C C . THR A 1 89 ? -13.938 4.703 16.812 1 76.56 89 THR A C 1
ATOM 700 O O . THR A 1 89 ? -13.664 3.713 16.141 1 76.56 89 THR A O 1
ATOM 703 N N . ILE A 1 90 ? -13.906 5.953 16.406 1 80.38 90 ILE A N 1
ATOM 704 C CA . ILE A 1 90 ? -13.469 6.227 15.047 1 80.38 90 ILE A CA 1
ATOM 705 C C . ILE A 1 90 ? -12.008 6.676 15.047 1 80.38 90 ILE A C 1
ATOM 707 O O . ILE A 1 90 ? -11.633 7.578 15.797 1 80.38 90 ILE A O 1
ATOM 711 N N . PRO A 1 91 ? -11.25 5.996 14.266 1 88.06 91 PRO A N 1
ATOM 712 C CA . PRO A 1 91 ? -9.859 6.441 14.188 1 88.06 91 PRO A CA 1
ATOM 713 C C . PRO A 1 91 ? -9.719 7.832 13.578 1 88.06 91 PRO A C 1
ATOM 715 O O . PRO A 1 91 ? -10.594 8.273 12.836 1 88.06 91 PRO A O 1
ATOM 718 N N . ARG A 1 92 ? -8.672 8.453 13.938 1 91.81 92 ARG A N 1
ATOM 719 C CA . ARG A 1 92 ? -8.375 9.766 13.383 1 91.81 92 ARG A CA 1
ATOM 720 C C . ARG A 1 92 ? -7.398 9.656 12.211 1 91.81 92 ARG A C 1
ATOM 722 O O . ARG A 1 92 ? -6.52 8.797 12.211 1 91.81 92 ARG A O 1
ATOM 729 N N . TRP A 1 93 ? -7.609 10.578 11.312 1 93.88 93 TRP A N 1
ATOM 730 C CA . TRP A 1 93 ? -6.762 10.602 10.125 1 93.88 93 TRP A CA 1
ATOM 731 C C . TRP A 1 93 ? -5.93 11.883 10.078 1 93.88 93 TRP A C 1
ATOM 733 O O . TRP A 1 93 ? -6.41 12.953 10.453 1 93.88 93 TRP A O 1
ATOM 743 N N . PHE A 1 94 ? -4.715 11.688 9.594 1 95.44 94 PHE A N 1
ATOM 744 C CA . PHE A 1 94 ? -3.77 12.797 9.492 1 95.44 94 PHE A CA 1
ATOM 745 C C . PHE A 1 94 ? -3.049 12.766 8.148 1 95.44 94 PHE A C 1
ATOM 747 O O . PHE A 1 94 ? -2.939 11.711 7.52 1 95.44 94 PHE A O 1
ATOM 754 N N . THR A 1 95 ? -2.6 13.922 7.73 1 95.44 95 THR A N 1
ATOM 755 C CA . THR A 1 95 ? -1.717 14 6.57 1 95.44 95 THR A CA 1
ATOM 756 C C . THR A 1 95 ? -0.425 14.734 6.926 1 95.44 95 THR A C 1
ATOM 758 O O . THR A 1 95 ? -0.426 15.633 7.77 1 95.44 95 THR A O 1
ATOM 761 N N . LEU A 1 96 ? 0.63 14.281 6.336 1 95.81 96 LEU A N 1
ATOM 762 C CA . LEU A 1 96 ? 1.935 14.891 6.57 1 95.81 96 LEU A CA 1
ATOM 763 C C . LEU A 1 96 ? 2.037 16.234 5.871 1 95.81 96 LEU A C 1
ATOM 765 O O . LEU A 1 96 ? 1.68 16.359 4.695 1 95.81 96 LEU A O 1
ATOM 769 N N . CYS A 1 97 ? 2.492 17.25 6.609 1 92.38 97 CYS A N 1
ATOM 770 C CA . CYS A 1 97 ? 2.701 18.578 6.039 1 92.38 97 CYS A CA 1
ATOM 771 C C . CYS A 1 97 ? 3.996 19.188 6.555 1 92.38 97 CYS A C 1
ATOM 773 O O . CYS A 1 97 ? 4.582 18.703 7.523 1 92.38 97 CYS A O 1
ATOM 775 N N . GLN A 1 98 ? 4.395 20.141 5.848 1 89.38 98 GLN A N 1
ATOM 776 C CA . GLN A 1 98 ? 5.578 20.875 6.273 1 89.38 98 GLN A CA 1
ATOM 777 C C . GLN A 1 98 ? 5.215 21.938 7.309 1 89.38 98 GLN A C 1
ATOM 779 O O . GLN A 1 98 ? 4.203 22.625 7.168 1 89.38 98 GLN A O 1
ATOM 784 N N . LYS A 1 99 ? 6.023 21.922 8.344 1 82.94 99 LYS A N 1
ATOM 785 C CA . LYS A 1 99 ? 5.805 22.969 9.344 1 82.94 99 LYS A CA 1
ATOM 786 C C . LYS A 1 99 ? 6.062 24.359 8.758 1 82.94 99 LYS A C 1
ATOM 788 O O . LYS A 1 99 ? 6.988 24.531 7.969 1 82.94 99 LYS A O 1
ATOM 793 N N . PRO A 1 100 ? 5.094 25.266 9.078 1 72.94 100 PRO A N 1
ATOM 794 C CA . PRO A 1 100 ? 5.332 26.641 8.609 1 72.94 100 PRO A CA 1
ATOM 795 C C . PRO A 1 100 ? 6.637 27.219 9.141 1 72.94 100 PRO A C 1
ATOM 797 O O . PRO A 1 100 ? 7.043 26.906 10.266 1 72.94 100 PRO A O 1
ATOM 800 N N . LYS A 1 101 ? 7.445 27.656 8.188 1 66 101 LYS A N 1
ATOM 801 C CA . LYS A 1 101 ? 8.703 28.281 8.578 1 66 101 LYS A CA 1
ATOM 802 C C . LYS A 1 101 ? 8.477 29.359 9.633 1 66 101 LYS A C 1
ATOM 804 O O . LYS A 1 101 ? 7.566 30.172 9.508 1 66 101 LYS A O 1
ATOM 809 N N . LYS A 1 102 ? 8.82 29.047 10.922 1 59.09 102 LYS A N 1
ATOM 810 C CA . LYS A 1 102 ? 8.766 30.125 11.898 1 59.09 102 LYS A CA 1
ATOM 811 C C . LYS A 1 102 ? 9.727 31.266 11.531 1 59.09 102 LYS A C 1
ATOM 813 O O . LYS A 1 102 ? 10.859 31.016 11.125 1 59.09 102 LYS A O 1
ATOM 818 N N . LYS A 1 103 ? 9.109 32.406 11.117 1 51.34 103 LYS A N 1
ATOM 819 C CA . LYS A 1 103 ? 9.82 33.625 10.797 1 51.34 103 LYS A CA 1
ATOM 820 C C . LYS A 1 103 ? 10.945 33.875 11.797 1 51.34 103 LYS A C 1
ATOM 822 O O . LYS A 1 103 ? 11.625 34.906 11.727 1 51.34 103 LYS A O 1
ATOM 827 N N . ASN A 1 104 ? 10.984 33.219 12.891 1 51.28 104 ASN A N 1
ATOM 828 C CA . ASN A 1 104 ? 12.016 33.844 13.703 1 51.28 104 ASN A CA 1
ATOM 829 C C . ASN A 1 104 ? 13.406 33.625 13.125 1 51.28 104 ASN A C 1
ATOM 831 O O . ASN A 1 104 ? 13.766 32.469 12.805 1 51.28 104 ASN A O 1
ATOM 835 N N . LYS A 1 105 ? 14.078 34.75 12.594 1 50.19 105 LYS A N 1
ATOM 836 C CA . LYS A 1 105 ? 15.352 35.031 11.938 1 50.19 105 LYS A CA 1
ATOM 837 C C . LYS A 1 105 ? 16.453 34.094 12.438 1 50.19 105 LYS A C 1
ATOM 839 O O . LYS A 1 105 ? 17.469 33.938 11.766 1 50.19 105 LYS A O 1
ATOM 844 N N . ARG A 1 106 ? 16.641 33.938 13.734 1 50.41 106 ARG A N 1
ATOM 845 C CA . ARG A 1 106 ? 17.984 33.562 14.18 1 50.41 106 ARG A CA 1
ATOM 846 C C . ARG A 1 106 ? 18.234 32.062 13.984 1 50.41 106 ARG A C 1
ATOM 848 O O . ARG A 1 106 ? 19.391 31.625 13.961 1 50.41 106 ARG A O 1
ATOM 855 N N . THR A 1 107 ? 17.297 31.125 14.273 1 47.34 107 THR A N 1
ATOM 856 C CA . THR A 1 107 ? 17.703 29.719 14.211 1 47.34 107 THR A CA 1
ATOM 857 C C . THR A 1 107 ? 17.156 29.062 12.953 1 47.34 107 THR A C 1
ATOM 859 O O . THR A 1 107 ? 15.945 29.016 12.734 1 47.34 107 THR A O 1
ATOM 862 N N . LYS A 1 108 ? 17.828 29.188 11.805 1 46.66 108 LYS A N 1
ATOM 863 C CA . LYS A 1 108 ? 17.656 28.406 10.57 1 46.66 108 LYS A CA 1
ATOM 864 C C . LYS A 1 108 ? 17.094 27.031 10.867 1 46.66 108 LYS A C 1
ATOM 866 O O . LYS A 1 108 ? 17.828 26.031 10.836 1 46.66 108 LYS A O 1
ATOM 871 N N . LYS A 1 109 ? 16.281 26.812 11.867 1 49.53 109 LYS A N 1
ATOM 872 C CA . LYS A 1 109 ? 15.898 25.438 12.102 1 49.53 109 LYS A CA 1
ATOM 873 C C . LYS A 1 109 ? 15.188 24.844 10.891 1 49.53 109 LYS A C 1
ATOM 875 O O . LYS A 1 109 ? 14.375 25.516 10.25 1 49.53 109 LYS A O 1
ATOM 880 N N . ALA A 1 110 ? 15.703 23.906 10.234 1 53.44 110 ALA A N 1
ATOM 881 C CA . ALA A 1 110 ? 15.297 23.047 9.125 1 53.44 110 ALA A CA 1
ATOM 882 C C . ALA A 1 110 ? 13.797 22.75 9.188 1 53.44 110 ALA A C 1
ATOM 884 O O . ALA A 1 110 ? 13.234 22.562 10.266 1 53.44 110 ALA A O 1
ATOM 885 N N . SER A 1 111 ? 13.023 23.25 8.148 1 65.81 111 SER A N 1
ATOM 886 C CA . SER A 1 111 ? 11.594 23.047 7.91 1 65.81 111 SER A CA 1
ATOM 887 C C . SER A 1 111 ? 11.18 21.625 8.305 1 65.81 111 SER A C 1
ATOM 889 O O . SER A 1 111 ? 11.758 20.641 7.84 1 65.81 111 SER A O 1
ATOM 891 N N . GLY A 1 112 ? 10.625 21.5 9.492 1 85.56 112 GLY A N 1
ATOM 892 C CA . GLY A 1 112 ? 10.164 20.234 10.031 1 85.56 112 GLY A CA 1
ATOM 893 C C . GLY A 1 112 ? 8.82 19.797 9.477 1 85.56 112 GLY A C 1
ATOM 894 O O . GLY A 1 112 ? 8.289 20.438 8.562 1 85.56 112 GLY A O 1
ATOM 895 N N . TYR A 1 113 ? 8.445 18.609 9.781 1 91.56 113 TYR A N 1
ATOM 896 C CA . TYR A 1 113 ? 7.195 18.016 9.328 1 91.56 113 TYR A CA 1
ATOM 897 C C . TYR A 1 113 ? 6.258 17.75 10.508 1 91.56 113 TYR A C 1
ATOM 899 O O . TYR A 1 113 ? 6.707 17.609 11.641 1 91.56 113 TYR A O 1
ATOM 907 N N . VAL A 1 114 ? 4.996 17.859 10.156 1 93.56 114 VAL A N 1
ATOM 908 C CA . VAL A 1 114 ? 3.98 17.594 11.172 1 93.56 114 VAL A CA 1
ATOM 909 C C . VAL A 1 114 ? 2.801 16.859 10.539 1 93.56 114 VAL A C 1
ATOM 911 O O . VAL A 1 114 ? 2.604 16.922 9.32 1 93.56 114 VAL A O 1
ATOM 914 N N . LEU A 1 115 ? 2.104 16.188 11.383 1 94.88 115 LEU A N 1
ATOM 915 C CA . LEU A 1 115 ? 0.85 15.578 10.945 1 94.88 115 LEU A CA 1
ATOM 916 C C . LEU A 1 115 ? -0.328 16.5 11.234 1 94.88 115 LEU A C 1
ATOM 918 O O . LEU A 1 115 ? -0.576 16.859 12.391 1 94.88 115 LEU A O 1
ATOM 922 N N . ALA A 1 116 ? -0.979 16.891 10.172 1 92.88 116 ALA A N 1
ATOM 923 C CA . ALA A 1 116 ? -2.186 17.703 10.305 1 92.88 116 ALA A CA 1
ATOM 924 C C . ALA A 1 116 ? -3.436 16.828 10.344 1 92.88 116 ALA A C 1
ATOM 926 O O . ALA A 1 116 ? -3.596 15.938 9.508 1 92.88 116 ALA A O 1
ATOM 927 N N . LYS A 1 117 ? -4.332 17.141 11.227 1 93.5 117 LYS A N 1
ATOM 928 C CA . LYS A 1 117 ? -5.551 16.359 11.391 1 93.5 117 LYS A CA 1
ATOM 929 C C . LYS A 1 117 ? -6.523 16.609 10.242 1 93.5 117 LYS A C 1
ATOM 931 O O . LYS A 1 117 ? -6.699 17.75 9.805 1 93.5 117 LYS A O 1
ATOM 936 N N . LEU A 1 118 ? -7.137 15.531 9.812 1 92.88 118 LEU A N 1
ATOM 937 C CA . LEU A 1 118 ? -8.172 15.609 8.789 1 92.88 118 LEU A CA 1
ATOM 938 C C . LEU A 1 118 ? -9.562 15.516 9.406 1 92.88 118 LEU A C 1
ATOM 940 O O . LEU A 1 118 ? -9.703 15.102 10.562 1 92.88 118 LEU A O 1
ATOM 944 N N . PRO A 1 119 ? -10.523 15.875 8.57 1 88.38 119 PRO A N 1
ATOM 945 C CA . PRO A 1 119 ? -11.891 15.664 9.062 1 88.38 119 PRO A CA 1
ATOM 946 C C . PRO A 1 119 ? -12.195 14.195 9.352 1 88.38 119 PRO A C 1
ATOM 948 O O . PRO A 1 119 ? -11.562 13.305 8.781 1 88.38 119 PRO A O 1
ATOM 951 N N . THR A 1 120 ? -13.172 13.961 10.148 1 84.38 120 THR A N 1
ATOM 952 C CA . THR A 1 120 ? -13.547 12.617 10.57 1 84.38 120 THR A CA 1
ATOM 953 C C . THR A 1 120 ? -14.328 11.898 9.477 1 84.38 120 THR A C 1
ATOM 955 O O . THR A 1 120 ? -15.18 12.5 8.812 1 84.38 120 THR A O 1
ATOM 958 N N . PRO A 1 121 ? -13.977 10.648 9.328 1 81.75 121 PRO A N 1
ATOM 959 C CA . PRO A 1 121 ? -14.758 9.883 8.359 1 81.75 121 PRO A CA 1
ATOM 960 C C . PRO A 1 121 ? -16.203 9.672 8.805 1 81.75 121 PRO A C 1
ATOM 962 O O . PRO A 1 121 ? -16.5 9.734 10 1 81.75 121 PRO A O 1
ATOM 965 N N . PRO A 1 122 ? -17.031 9.57 7.777 1 71.56 122 PRO A N 1
ATOM 966 C CA . PRO A 1 122 ? -18.438 9.32 8.109 1 71.56 122 PRO A CA 1
ATOM 967 C C . PRO A 1 122 ? -18.641 7.969 8.789 1 71.56 122 PRO A C 1
ATOM 969 O O . PRO A 1 122 ? -19.594 7.805 9.555 1 71.56 122 PRO A O 1
ATOM 972 N N . SER A 1 123 ? -17.906 6.957 8.281 1 64.88 123 SER A N 1
ATOM 973 C CA . SER A 1 123 ? -18.141 5.621 8.828 1 64.88 123 SER A CA 1
ATOM 974 C C . SER A 1 123 ? -17.297 5.379 10.07 1 64.88 123 SER A C 1
ATOM 976 O O . SER A 1 123 ? -16.188 5.918 10.195 1 64.88 123 SER A O 1
ATOM 978 N N . ARG A 1 124 ? -17.906 4.723 11.055 1 58.47 124 ARG A N 1
ATOM 979 C CA . ARG A 1 124 ? -17.438 4.559 12.43 1 58.47 124 ARG A CA 1
ATOM 980 C C . ARG A 1 124 ? -16.266 3.596 12.492 1 58.47 124 ARG A C 1
ATOM 982 O O . ARG A 1 124 ? -15.523 3.582 13.484 1 58.47 124 ARG A O 1
ATOM 989 N N . SER A 1 125 ? -16.281 2.514 11.711 1 53.84 125 SER A N 1
ATOM 990 C CA . SER A 1 125 ? -15.43 1.474 12.273 1 53.84 125 SER A CA 1
ATOM 991 C C . SER A 1 125 ? -14.211 1.226 11.398 1 53.84 125 SER A C 1
ATOM 993 O O . SER A 1 125 ? -14.344 0.872 10.227 1 53.84 125 SER A O 1
ATOM 995 N N . ALA A 1 126 ? -13.188 2.064 11.688 1 55.19 126 ALA A N 1
ATOM 996 C CA . ALA A 1 126 ? -11.961 1.651 11.016 1 55.19 126 ALA A CA 1
ATOM 997 C C . ALA A 1 126 ? -11.5 0.277 11.492 1 55.19 126 ALA A C 1
ATOM 999 O O . ALA A 1 126 ? -10.68 -0.375 10.844 1 55.19 126 ALA A O 1
ATOM 1000 N N . HIS A 1 127 ? -12.25 -0.219 12.633 1 55 127 HIS A N 1
ATOM 1001 C CA . HIS A 1 127 ? -11.828 -1.533 13.109 1 55 127 HIS A CA 1
ATOM 1002 C C . HIS A 1 127 ? -12.273 -2.633 12.148 1 55 127 HIS A C 1
ATOM 1004 O O . HIS A 1 127 ? -13.438 -2.678 11.742 1 55 127 HIS A O 1
ATOM 1010 N N . TRP A 1 128 ? -11.312 -3.26 11.43 1 58.19 128 TRP A N 1
ATOM 1011 C CA . TRP A 1 128 ? -11.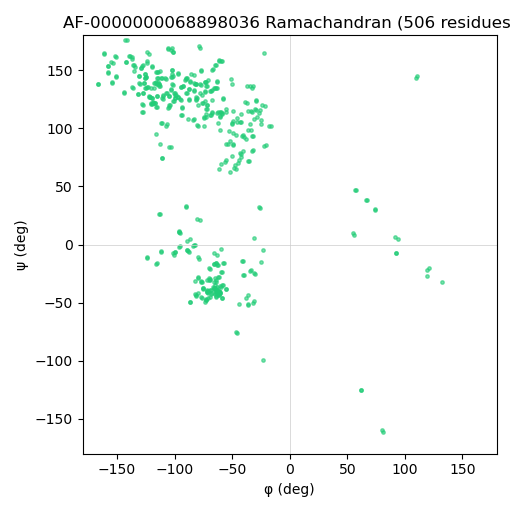523 -4.418 10.57 1 58.19 128 TRP A CA 1
ATOM 1012 C C . TRP A 1 128 ? -11.766 -3.982 9.125 1 58.19 128 TRP A C 1
ATOM 1014 O O . TRP A 1 128 ? -12.266 -4.762 8.312 1 58.19 128 TRP A O 1
ATOM 1024 N N . SER A 1 129 ? -11.625 -2.676 8.969 1 72.31 129 SER A N 1
ATOM 1025 C CA . SER A 1 129 ? -11.812 -2.275 7.578 1 72.31 129 SER A CA 1
ATOM 1026 C C . SER A 1 129 ? -10.531 -2.463 6.77 1 72.31 129 SER A C 1
ATOM 1028 O O . SER A 1 129 ? -9.445 -2.57 7.34 1 72.31 129 SER A O 1
ATOM 1030 N N . GLY A 1 130 ? -10.812 -2.816 5.52 1 83.31 130 GLY A N 1
ATOM 1031 C CA . GLY A 1 130 ? -9.711 -2.785 4.566 1 83.31 130 GLY A CA 1
ATOM 1032 C C . GLY A 1 130 ? -9.422 -1.393 4.039 1 83.31 130 GLY A C 1
ATOM 1033 O O . GLY A 1 130 ? -10.336 -0.639 3.717 1 83.31 130 GLY A O 1
ATOM 1034 N N . LEU A 1 131 ? -8.188 -1.013 4.168 1 89.5 131 LEU A N 1
ATOM 1035 C CA . LEU A 1 131 ? -7.746 0.298 3.703 1 89.5 131 LEU A CA 1
ATOM 1036 C C . LEU A 1 131 ? -6.789 0.162 2.523 1 89.5 131 LEU A C 1
ATOM 1038 O O . LEU A 1 131 ? -5.918 -0.713 2.521 1 89.5 131 LEU A O 1
ATOM 1042 N N . VAL A 1 132 ? -7.023 1.014 1.543 1 93.31 132 VAL A N 1
ATOM 1043 C CA . VAL A 1 132 ? -6.09 1.021 0.42 1 93.31 132 VAL A CA 1
ATOM 1044 C C . VAL A 1 132 ? -6.109 2.389 -0.259 1 93.31 132 VAL A C 1
ATOM 1046 O O . VAL A 1 132 ? -7.152 3.043 -0.321 1 93.31 132 VAL A O 1
ATOM 1049 N N . ALA A 1 133 ? -4.949 2.824 -0.609 1 95.81 133 ALA A N 1
ATOM 1050 C CA . ALA A 1 133 ? -4.852 3.994 -1.478 1 95.81 133 ALA A CA 1
ATOM 1051 C C . ALA A 1 133 ? -4.734 3.582 -2.941 1 95.81 133 ALA A C 1
ATOM 1053 O O . ALA A 1 133 ? -3.891 2.754 -3.295 1 95.81 133 ALA A O 1
ATOM 1054 N N . VAL A 1 134 ? -5.598 4.074 -3.74 1 93.75 134 VAL A N 1
ATOM 1055 C CA . VAL A 1 134 ? -5.535 3.898 -5.188 1 93.75 134 VAL A CA 1
ATOM 1056 C C . VAL A 1 134 ? -5.629 5.258 -5.879 1 93.75 134 VAL A C 1
ATOM 1058 O O . VAL A 1 134 ? -6.668 5.922 -5.824 1 93.75 134 VAL A O 1
ATOM 1061 N N . GLY A 1 135 ? -4.539 5.609 -6.512 1 91 135 GLY A N 1
ATOM 1062 C CA . GLY A 1 135 ? -4.5 6.949 -7.078 1 91 135 GLY A CA 1
ATOM 1063 C C . GLY A 1 135 ? -4.629 8.039 -6.031 1 91 135 GLY A C 1
ATOM 1064 O O . GLY A 1 135 ? -3.871 8.062 -5.059 1 91 135 GLY A O 1
ATOM 1065 N N . SER A 1 136 ? -5.621 8.93 -6.246 1 90.94 136 SER A N 1
ATOM 1066 C CA . SER A 1 136 ? -5.762 10.086 -5.363 1 90.94 136 SER A CA 1
ATOM 1067 C C . SER A 1 136 ? -6.785 9.82 -4.266 1 90.94 136 SER A C 1
ATOM 1069 O O . SER A 1 136 ? -7.176 10.734 -3.537 1 90.94 136 SER A O 1
ATOM 1071 N N . ASP A 1 137 ? -7.176 8.523 -4.172 1 91.44 137 ASP A N 1
ATOM 1072 C CA . ASP A 1 137 ? -8.234 8.227 -3.211 1 91.44 137 ASP A CA 1
ATOM 1073 C C . ASP A 1 137 ? -7.797 7.133 -2.234 1 91.44 137 ASP A C 1
ATOM 1075 O O . ASP A 1 137 ? -7.043 6.23 -2.6 1 91.44 137 ASP A O 1
ATOM 1079 N N . ILE A 1 138 ? -8.273 7.246 -1.058 1 92.81 138 ILE A N 1
ATOM 1080 C CA . ILE A 1 138 ? -8.148 6.172 -0.076 1 92.81 138 ILE A CA 1
ATOM 1081 C C . ILE A 1 138 ? -9.523 5.555 0.182 1 92.81 138 ILE A C 1
ATOM 1083 O O . ILE A 1 138 ? -10.492 6.266 0.464 1 92.81 138 ILE A O 1
ATOM 1087 N N . TYR A 1 139 ? -9.523 4.258 0.055 1 87.62 139 TYR A N 1
ATOM 1088 C CA . TYR A 1 139 ? -10.766 3.514 0.248 1 87.62 139 TYR A CA 1
ATOM 1089 C C . TYR A 1 139 ? -10.766 2.801 1.595 1 87.62 139 TYR A C 1
ATOM 1091 O O . TYR A 1 139 ? -9.797 2.137 1.956 1 87.62 139 TYR A O 1
ATOM 1099 N N . ASN A 1 140 ? -11.75 3.02 2.277 1 85.31 140 ASN A N 1
ATOM 1100 C CA . ASN A 1 140 ? -12.055 2.311 3.516 1 85.31 140 ASN A CA 1
ATOM 1101 C C . ASN A 1 140 ? -13.281 1.416 3.363 1 85.31 140 ASN A C 1
ATOM 1103 O O . ASN A 1 140 ? -14.414 1.906 3.314 1 85.31 140 ASN A O 1
ATOM 1107 N N . ILE A 1 141 ? -12.984 0.138 3.266 1 79.38 141 ILE A N 1
ATOM 1108 C CA . ILE A 1 141 ? -14.062 -0.792 2.945 1 79.38 141 ILE A CA 1
ATOM 1109 C C . ILE A 1 141 ? -14.273 -1.751 4.113 1 79.38 141 ILE A C 1
ATOM 1111 O O . ILE A 1 141 ? -13.328 -2.361 4.609 1 79.38 141 ILE A O 1
ATOM 1115 N N . GLY A 1 142 ? -15.461 -1.992 4.355 1 69.19 142 GLY A N 1
ATOM 1116 C CA . GLY A 1 142 ? -15.859 -2.961 5.363 1 69.19 142 GLY A CA 1
ATOM 1117 C C . GLY A 1 142 ? -15.82 -2.404 6.777 1 69.19 142 GLY A C 1
ATOM 1118 O O . GLY A 1 142 ? -16.016 -1.205 6.98 1 69.19 142 GLY A O 1
ATOM 1119 N N . GLY A 1 143 ? -15.781 -3.133 7.887 1 54.62 143 GLY A N 1
ATOM 1120 C CA . GLY A 1 143 ? -15.703 -2.82 9.305 1 54.62 143 GLY A CA 1
ATOM 1121 C C . GLY A 1 143 ? -16.984 -3.15 10.055 1 54.62 143 GLY A C 1
ATOM 1122 O O . GLY A 1 143 ? -18.031 -3.344 9.445 1 54.62 143 GLY A O 1
ATOM 1123 N N . PRO A 1 144 ? -16.719 -3.586 11.289 1 47.41 144 PRO A N 1
ATOM 1124 C CA . PRO A 1 144 ? -17.891 -3.977 12.055 1 47.41 144 PRO A CA 1
ATOM 1125 C C . PRO A 1 144 ? -18.875 -2.822 12.266 1 47.41 144 PRO A C 1
ATOM 1127 O O . PRO A 1 144 ? -18.453 -1.668 12.383 1 47.41 144 PRO A O 1
ATOM 1130 N N . ILE A 1 145 ? -20.109 -2.904 11.664 1 42.66 145 ILE A N 1
ATOM 1131 C CA . ILE A 1 145 ? -21.094 -1.872 11.953 1 42.66 145 ILE A CA 1
ATOM 1132 C C . ILE A 1 145 ? -21.156 -1.614 13.453 1 42.66 145 ILE A C 1
ATOM 1134 O O . ILE A 1 145 ? -21.219 -0.463 13.891 1 42.66 145 ILE A O 1
ATOM 1138 N N . ASP A 1 146 ? -21.781 -2.533 14.211 1 42.88 146 ASP A N 1
ATOM 1139 C CA . ASP A 1 146 ? -22.047 -2.42 15.641 1 42.88 146 ASP A CA 1
ATOM 1140 C C . ASP A 1 146 ? -21.078 -3.277 16.453 1 42.88 146 ASP A C 1
ATOM 1142 O O . ASP A 1 146 ? -20.25 -3.99 15.875 1 42.88 146 ASP A O 1
ATOM 1146 N N . GLU A 1 147 ? -21.078 -3.037 17.766 1 42.91 147 GLU A N 1
ATOM 1147 C CA . GLU A 1 147 ? -20.391 -3.861 18.75 1 42.91 147 GLU A CA 1
ATOM 1148 C C . GLU A 1 147 ? -20.406 -5.332 18.344 1 42.91 147 GLU A C 1
ATOM 1150 O O . GLU A 1 147 ? -19.688 -6.148 18.922 1 42.91 147 GLU A O 1
ATOM 1155 N N . ALA A 1 148 ? -21.328 -5.594 17.547 1 43.25 148 ALA A N 1
ATOM 1156 C CA . ALA A 1 148 ? -21.578 -7.02 17.359 1 43.25 148 ALA A CA 1
ATOM 1157 C C . ALA A 1 148 ? -20.734 -7.578 16.219 1 43.25 148 ALA A C 1
ATOM 1159 O O . ALA A 1 148 ? -20.906 -8.734 15.82 1 43.25 148 ALA A O 1
ATOM 1160 N N . ASP A 1 149 ? -19.562 -7.16 15.914 1 46.22 149 ASP A N 1
ATOM 1161 C CA . ASP A 1 149 ? -18.609 -7.801 15.016 1 46.22 149 ASP A CA 1
ATOM 1162 C C . ASP A 1 149 ? -19.219 -8.047 13.641 1 46.22 149 ASP A C 1
ATOM 1164 O O . ASP A 1 149 ? -18.859 -9 12.953 1 46.22 149 ASP A O 1
ATOM 1168 N N . GLU A 1 150 ? -20.438 -7.449 13.422 1 50.5 150 GLU A N 1
ATOM 1169 C CA . GLU A 1 150 ? -21 -7.711 12.102 1 50.5 150 GLU A CA 1
ATOM 1170 C C . GLU A 1 150 ? -20.312 -6.891 11.023 1 50.5 150 GLU A C 1
ATOM 1172 O O . GLU A 1 150 ? -20.062 -5.695 11.203 1 50.5 150 GLU A O 1
ATOM 1177 N N . PRO A 1 151 ? -19.812 -7.59 10.125 1 52.88 151 PRO A N 1
ATOM 1178 C CA . PRO A 1 151 ? -19.094 -6.914 9.039 1 52.88 151 PRO A CA 1
ATOM 1179 C C . PRO A 1 151 ? -19.953 -5.867 8.336 1 52.88 151 PRO A C 1
ATOM 1181 O O . PRO A 1 151 ? -21.172 -6.059 8.18 1 52.88 151 PRO A O 1
ATOM 1184 N N . SER A 1 152 ? -19.609 -4.555 8.367 1 57.62 152 SER A N 1
ATOM 1185 C CA . SER A 1 152 ? -20.297 -3.471 7.672 1 57.62 152 SER A CA 1
ATOM 1186 C C . SER A 1 152 ? -19.922 -3.445 6.191 1 57.62 152 SER A C 1
ATOM 1188 O O . SER A 1 152 ? -18.812 -3.84 5.816 1 57.62 152 SER A O 1
ATOM 1190 N N . SER A 1 153 ? -20.922 -3.383 5.301 1 62.75 153 SER A N 1
ATOM 1191 C CA . SER A 1 153 ? -20.719 -3.188 3.867 1 62.75 153 SER A CA 1
ATOM 1192 C C . SER A 1 153 ? -20.484 -1.718 3.537 1 62.75 153 SER A C 1
ATOM 1194 O O . SER A 1 153 ? -20.547 -1.318 2.373 1 62.75 153 SER A O 1
ATOM 1196 N N . SER A 1 154 ? -20.047 -0.98 4.574 1 68.44 154 SER A N 1
ATOM 1197 C CA . SER A 1 154 ? -19.906 0.451 4.324 1 68.44 154 SER A CA 1
ATOM 1198 C C . SER A 1 154 ? -18.578 0.766 3.645 1 68.44 154 SER A C 1
ATOM 1200 O O . SER A 1 154 ? -17.578 0.095 3.893 1 68.44 154 SER A O 1
ATOM 1202 N N . VAL A 1 155 ? -18.703 1.683 2.682 1 77.31 155 VAL A N 1
ATOM 1203 C CA . VAL A 1 155 ? -17.516 2.162 1.983 1 77.31 155 VAL A CA 1
ATOM 1204 C C . VAL A 1 155 ? -17.359 3.666 2.189 1 77.31 155 VAL A C 1
ATOM 1206 O O . VAL A 1 155 ? -18.312 4.422 1.997 1 77.31 155 VAL A O 1
ATOM 1209 N N . SER A 1 156 ? -16.266 4.043 2.75 1 83.81 156 SER A N 1
ATOM 1210 C CA . SER A 1 156 ? -15.898 5.453 2.812 1 83.81 156 SER A CA 1
ATOM 1211 C C . SER A 1 156 ? -14.664 5.746 1.971 1 83.81 156 SER A C 1
ATOM 1213 O O . SER A 1 156 ? -13.727 4.949 1.937 1 83.81 156 SER A O 1
ATOM 1215 N N . ILE A 1 157 ? -14.781 6.852 1.309 1 87.81 157 ILE A N 1
ATOM 1216 C CA . ILE A 1 157 ? -13.688 7.23 0.419 1 87.81 157 ILE A CA 1
ATOM 1217 C C . ILE A 1 157 ? -13.133 8.594 0.828 1 87.81 157 ILE A C 1
ATOM 1219 O O . ILE A 1 157 ? -13.891 9.555 0.994 1 87.81 157 ILE A O 1
ATOM 1223 N N . LEU A 1 158 ? -11.898 8.656 1.018 1 91.38 158 LEU A N 1
ATOM 1224 C CA . LEU A 1 158 ? -11.227 9.93 1.221 1 91.38 158 LEU A CA 1
ATOM 1225 C C . LEU A 1 158 ? -10.68 10.469 -0.095 1 91.38 158 LEU A C 1
ATOM 1227 O O . LEU A 1 158 ? -9.766 9.883 -0.678 1 91.38 158 LEU A O 1
ATOM 1231 N N . ASP A 1 159 ? -11.258 11.539 -0.569 1 89.81 159 ASP A N 1
ATOM 1232 C CA . ASP A 1 159 ? -10.641 12.273 -1.669 1 89.81 159 ASP A CA 1
ATOM 1233 C C . ASP A 1 159 ? -9.438 13.078 -1.186 1 89.81 159 ASP A C 1
ATOM 1235 O O . ASP A 1 159 ? -9.594 14.109 -0.531 1 89.81 159 ASP A O 1
ATOM 1239 N N . CYS A 1 160 ? -8.25 12.672 -1.562 1 92.62 160 CYS A N 1
ATOM 1240 C CA . CYS A 1 160 ? -7.027 13.25 -1.013 1 92.62 160 CYS A CA 1
ATOM 1241 C C . CYS A 1 160 ? -6.703 14.578 -1.683 1 92.62 160 CYS A C 1
ATOM 1243 O O . CYS A 1 160 ? -5.852 15.328 -1.204 1 92.62 160 CYS A O 1
ATOM 1245 N N . ARG A 1 161 ? -7.363 14.891 -2.725 1 87.56 161 ARG A N 1
ATOM 1246 C CA . ARG A 1 161 ? -7.207 16.203 -3.334 1 87.56 161 ARG A CA 1
ATOM 1247 C C . ARG A 1 161 ? -7.793 17.297 -2.443 1 87.56 161 ARG A C 1
ATOM 1249 O O . ARG A 1 161 ? -7.176 18.344 -2.248 1 87.56 161 ARG A O 1
ATOM 1256 N N . SER A 1 162 ? -8.883 16.969 -1.871 1 85.81 162 SER A N 1
ATOM 1257 C CA . SER A 1 162 ? -9.562 17.953 -1.028 1 85.81 162 SER A CA 1
ATOM 1258 C C . SER A 1 162 ? -9.523 17.547 0.44 1 85.81 162 SER A C 1
ATOM 1260 O O . SER A 1 162 ? -9.953 18.297 1.313 1 85.81 162 SER A O 1
ATOM 1262 N N . ASN A 1 163 ? -9.055 16.422 0.731 1 90 163 ASN A N 1
ATOM 1263 C CA . ASN A 1 163 ? -9.016 15.867 2.08 1 90 163 ASN A CA 1
ATOM 1264 C C . ASN A 1 163 ? -10.406 15.789 2.693 1 90 163 ASN A C 1
ATOM 1266 O O . ASN A 1 163 ? -10.609 16.188 3.846 1 90 163 ASN A O 1
ATOM 1270 N N . THR A 1 164 ? -11.266 15.281 1.88 1 88.06 164 THR A N 1
ATOM 1271 C CA . THR A 1 164 ? -12.641 15.141 2.348 1 88.06 164 THR A CA 1
ATOM 1272 C C . THR A 1 164 ? -13.125 13.703 2.182 1 88.06 164 THR A C 1
ATOM 1274 O O . THR A 1 164 ? -12.82 13.055 1.18 1 88.06 164 THR A O 1
ATOM 1277 N N . TRP A 1 165 ? -13.914 13.344 3.188 1 89.06 165 TRP A N 1
ATOM 1278 C CA . TRP A 1 165 ? -14.5 12.016 3.148 1 89.06 165 TRP A CA 1
ATOM 1279 C C . TRP A 1 165 ? -15.859 12.039 2.455 1 89.06 165 TRP A C 1
ATOM 1281 O O . TRP A 1 165 ? -16.641 12.969 2.646 1 89.06 165 TRP A O 1
ATOM 1291 N N . ARG A 1 166 ? -16.062 11.047 1.744 1 83.19 166 ARG A N 1
ATOM 1292 C CA . ARG A 1 166 ? -17.391 10.82 1.173 1 83.19 166 ARG A CA 1
ATOM 1293 C C . ARG A 1 166 ? -17.812 9.367 1.347 1 83.19 166 ARG A C 1
ATOM 1295 O O . ARG A 1 166 ? -16.969 8.484 1.486 1 83.19 166 ARG A O 1
ATOM 1302 N N . GLU A 1 167 ? -19.125 9.258 1.397 1 78.12 167 GLU A N 1
ATOM 1303 C CA . GLU A 1 167 ? -19.641 7.895 1.459 1 78.12 167 GLU A CA 1
ATOM 1304 C C . GLU A 1 167 ? -19.641 7.234 0.083 1 78.12 167 GLU A C 1
ATOM 1306 O O . GLU A 1 167 ? -20 7.859 -0.916 1 78.12 167 GLU A O 1
ATOM 1311 N N . GLY A 1 168 ? -18.938 6.234 0.08 1 70.56 168 GLY A N 1
ATOM 1312 C CA . GLY A 1 168 ? -19 5.473 -1.157 1 70.56 168 GLY A CA 1
ATOM 1313 C C . GLY A 1 168 ? -20.312 4.746 -1.355 1 70.56 168 GLY A C 1
ATOM 1314 O O . GLY A 1 168 ? -21.156 4.719 -0.454 1 70.56 168 GLY A O 1
ATOM 1315 N N . PRO A 1 169 ? -20.719 4.773 -2.67 1 56.53 169 PRO A N 1
ATOM 1316 C CA . PRO A 1 169 ? -21.969 4.039 -2.867 1 56.53 169 PRO A CA 1
ATOM 1317 C C . PRO A 1 169 ? -22.062 2.793 -1.993 1 56.53 169 PRO A C 1
ATOM 1319 O O . PRO A 1 169 ? -21.047 2.178 -1.672 1 56.53 169 PRO A O 1
ATOM 1322 N N . ARG A 1 170 ? -23.047 2.863 -1.075 1 47.28 170 ARG A N 1
ATOM 1323 C CA . ARG A 1 170 ? -23.219 1.621 -0.328 1 47.28 170 ARG A CA 1
ATOM 1324 C C . ARG A 1 170 ? -22.656 0.435 -1.103 1 47.28 170 ARG A C 1
ATOM 1326 O O . ARG A 1 170 ? -22.453 0.516 -2.316 1 47.28 170 ARG A O 1
ATOM 1333 N N . GLN A 1 171 ? -22.469 -0.611 -0.541 1 46.16 171 GLN A N 1
ATOM 1334 C CA . GLN A 1 171 ? -21.922 -1.804 -1.184 1 46.16 171 GLN A CA 1
ATOM 1335 C C . GLN A 1 171 ? -22.312 -1.856 -2.66 1 46.16 171 GLN A C 1
ATOM 1337 O O . GLN A 1 171 ? -22.438 -2.939 -3.234 1 46.16 171 GLN A O 1
ATOM 1342 N N . SER A 1 172 ? -22.969 -0.804 -3.227 1 38.59 172 SER A N 1
ATOM 1343 C CA . SER A 1 172 ? -23.25 -0.973 -4.648 1 38.59 172 SER A CA 1
ATOM 1344 C C . SER A 1 172 ? -21.969 -1.165 -5.449 1 38.59 172 SER A C 1
ATOM 1346 O O . SER A 1 172 ? -21.578 -0.291 -6.227 1 38.59 172 SER A O 1
ATOM 1348 N N . LEU A 1 173 ? -20.75 -1.095 -4.852 1 41.25 173 LEU A N 1
ATOM 1349 C CA . LEU A 1 173 ? -19.984 -2.039 -5.656 1 41.25 173 LEU A CA 1
ATOM 1350 C C . LEU A 1 173 ? -20.906 -3.045 -6.336 1 41.25 173 LEU A C 1
ATOM 1352 O O . LEU A 1 173 ? -20.453 -4.086 -6.816 1 41.25 173 LEU A O 1
ATOM 1356 N N . LYS A 1 174 ? -22.062 -2.947 -6.027 1 39.56 174 LYS A N 1
ATOM 1357 C CA . LYS A 1 174 ? -23.188 -3.598 -6.684 1 39.56 174 LYS A CA 1
ATOM 1358 C C . LYS A 1 174 ? -22.969 -3.672 -8.195 1 39.56 174 LYS A C 1
ATOM 1360 O O . LYS A 1 174 ? -23.406 -4.629 -8.844 1 39.56 174 LYS A O 1
ATOM 1365 N N . GLY A 1 175 ? -22.562 -2.678 -8.602 1 39.25 175 GLY A N 1
ATOM 1366 C CA . GLY A 1 175 ? -22.281 -2.879 -10.008 1 39.25 175 GLY A CA 1
ATOM 1367 C C . GLY A 1 175 ? -21.062 -3.756 -10.266 1 39.25 175 GLY A C 1
ATOM 1368 O O . GLY A 1 175 ? -20.656 -3.934 -11.406 1 39.25 175 GLY A O 1
ATOM 1369 N N . VAL A 1 176 ? -20.141 -3.711 -9.391 1 38.44 176 VAL A N 1
ATOM 1370 C CA . VAL A 1 176 ? -19.156 -4.781 -9.531 1 38.44 176 VAL A CA 1
ATOM 1371 C C . VAL A 1 176 ? -19.844 -6.137 -9.414 1 38.44 176 VAL A C 1
ATOM 1373 O O . VAL A 1 176 ? -20.281 -6.531 -8.328 1 38.44 176 VAL A O 1
ATOM 1376 N N . LYS A 1 177 ? -20.516 -6.516 -10.18 1 37.5 177 LYS A N 1
ATOM 1377 C CA . LYS A 1 177 ? -20.984 -7.895 -10.312 1 37.5 177 LYS A CA 1
ATOM 1378 C C . LYS A 1 177 ? -19.938 -8.875 -9.805 1 37.5 177 LYS A C 1
ATOM 1380 O O . LYS A 1 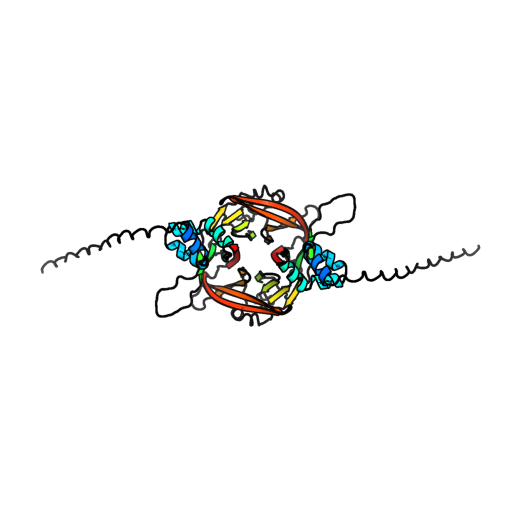177 ? -18.781 -8.836 -10.227 1 37.5 177 LYS A O 1
ATOM 1385 N N . GLY A 1 178 ? -20.25 -9.562 -8.5 1 40.75 178 GLY A N 1
ATOM 1386 C CA . GLY A 1 178 ? -19.422 -10.555 -7.816 1 40.75 178 GLY A CA 1
ATOM 1387 C C . GLY A 1 178 ? -18.984 -10.109 -6.434 1 40.75 178 GLY A C 1
ATOM 1388 O O . GLY A 1 178 ? -18.609 -10.938 -5.602 1 40.75 178 GLY A O 1
ATOM 1389 N N . LEU A 1 179 ? -18.891 -8.797 -6.211 1 48.22 179 LEU A N 1
ATOM 1390 C CA . LEU A 1 179 ? -18.578 -8.406 -4.84 1 48.22 179 LEU A CA 1
ATOM 1391 C C . LEU A 1 179 ? -19.812 -8.516 -3.947 1 48.22 179 LEU A C 1
ATOM 1393 O O . LEU A 1 179 ? -19.703 -8.461 -2.721 1 48.22 179 LEU A O 1
ATOM 1397 N N . ASP A 1 180 ? -20.984 -8.281 -4.574 1 47.06 180 ASP A N 1
ATOM 1398 C CA . ASP A 1 180 ? -22.188 -8.492 -3.775 1 47.06 180 ASP A CA 1
ATOM 1399 C C . ASP A 1 180 ? -22.047 -9.734 -2.9 1 47.06 180 ASP A C 1
ATOM 1401 O O . ASP A 1 180 ? -22.75 -9.875 -1.899 1 47.06 180 ASP A O 1
ATOM 1405 N N . LYS A 1 181 ? -21.203 -10.523 -3.49 1 47.59 181 LYS A N 1
ATOM 1406 C CA . LYS A 1 181 ? -21.078 -11.766 -2.734 1 47.59 181 LYS A CA 1
ATOM 1407 C C . LYS A 1 181 ? -19.984 -11.648 -1.671 1 47.59 181 LYS A C 1
ATOM 1409 O O . LYS A 1 181 ? -19.625 -12.641 -1.036 1 47.59 181 LYS A O 1
ATOM 1414 N N . ILE A 1 182 ? -19.422 -10.383 -1.636 1 50.59 182 ILE A N 1
ATOM 1415 C CA . ILE A 1 182 ? -18.406 -10.305 -0.582 1 50.59 182 ILE A CA 1
ATOM 1416 C C . ILE A 1 182 ? -19.094 -10.25 0.782 1 50.59 182 ILE A C 1
ATOM 1418 O O . ILE A 1 182 ? -19.922 -9.375 1.034 1 50.59 182 ILE A O 1
ATOM 1422 N N . PRO A 1 183 ? -19.109 -11.312 1.428 1 53.06 183 PRO A N 1
ATOM 1423 C CA . PRO A 1 183 ? -19.703 -11.289 2.764 1 53.06 183 PRO A CA 1
ATOM 1424 C C . PRO A 1 183 ? -19.156 -10.156 3.635 1 53.06 183 PRO A C 1
ATOM 1426 O O . PRO A 1 183 ? -18.047 -9.68 3.406 1 53.06 183 PRO A O 1
ATOM 1429 N N . PRO A 1 184 ? -20.078 -9.664 4.242 1 55.44 184 PRO A N 1
ATOM 1430 C CA . PRO A 1 184 ? -19.641 -8.672 5.227 1 55.44 184 PRO A CA 1
ATOM 1431 C C . PRO A 1 184 ? -18.484 -9.18 6.102 1 55.44 184 PRO A C 1
ATOM 1433 O O . PRO A 1 184 ? -18.734 -9.734 7.18 1 55.44 184 PRO A O 1
ATOM 1436 N N . CYS A 1 185 ? -17.281 -9.344 5.457 1 60.22 185 CYS A N 1
ATOM 1437 C CA . CYS A 1 185 ? -16.109 -9.859 6.141 1 60.22 185 CYS A CA 1
ATOM 1438 C C . CYS A 1 185 ? -14.938 -8.891 6.012 1 60.22 185 CYS A C 1
ATOM 1440 O O . CYS A 1 185 ? -15.062 -7.844 5.371 1 60.22 185 CYS A O 1
ATOM 1442 N N . THR A 1 186 ? -13.984 -9.156 6.84 1 68.69 186 THR A N 1
ATOM 1443 C CA . THR A 1 186 ? -12.727 -8.422 6.77 1 68.69 186 THR A CA 1
ATOM 1444 C C . THR A 1 186 ? -12.031 -8.656 5.43 1 68.69 186 THR A C 1
ATOM 1446 O O . THR A 1 186 ? -11.875 -9.805 5.004 1 68.69 186 THR A O 1
ATOM 1449 N N . VAL A 1 187 ? -11.938 -7.566 4.664 1 82.38 187 VAL A N 1
ATOM 1450 C CA . VAL A 1 187 ? -11.258 -7.676 3.375 1 82.38 187 VAL A CA 1
ATOM 1451 C C . VAL A 1 187 ? -9.852 -7.102 3.479 1 82.38 187 VAL A C 1
ATOM 1453 O O . VAL A 1 187 ? -9.594 -6.219 4.301 1 82.38 187 VAL A O 1
ATOM 1456 N N . THR A 1 188 ? -9 -7.648 2.783 1 89.25 188 THR A N 1
ATOM 1457 C CA . THR A 1 188 ? -7.664 -7.105 2.598 1 89.25 188 THR A CA 1
ATOM 1458 C C . THR A 1 188 ? -7.5 -6.531 1.191 1 89.25 188 THR A C 1
ATOM 1460 O O . THR A 1 188 ? -7.879 -7.168 0.208 1 89.25 188 THR A O 1
ATOM 1463 N N . LEU A 1 189 ? -6.992 -5.316 1.148 1 92.12 189 LEU A N 1
ATOM 1464 C CA . LEU A 1 189 ? -6.973 -4.57 -0.106 1 92.12 189 LEU A CA 1
ATOM 1465 C C . LEU A 1 189 ? -5.547 -4.227 -0.514 1 92.12 189 LEU A C 1
ATOM 1467 O O . LEU A 1 189 ? -4.66 -4.125 0.338 1 92.12 189 LEU A O 1
ATOM 1471 N N . ALA A 1 190 ? -5.355 -4.074 -1.787 1 95.44 190 ALA A N 1
ATOM 1472 C CA . ALA A 1 190 ? -4.078 -3.592 -2.312 1 95.44 190 ALA A CA 1
ATOM 1473 C C . ALA A 1 190 ? -4.277 -2.836 -3.623 1 95.44 190 ALA A C 1
ATOM 1475 O O . ALA A 1 190 ? -5.219 -3.109 -4.371 1 95.44 190 ALA A O 1
ATOM 1476 N N . ASP A 1 191 ? -3.5 -1.78 -3.863 1 95.62 191 ASP A N 1
ATOM 1477 C CA . ASP A 1 191 ? -3.41 -1.164 -5.184 1 95.62 191 ASP A CA 1
ATOM 1478 C C . ASP A 1 191 ? -2.734 -2.1 -6.184 1 95.62 191 ASP A C 1
ATOM 1480 O O . ASP A 1 191 ? -1.558 -2.436 -6.027 1 95.62 191 ASP A O 1
ATOM 1484 N N . PHE A 1 192 ? -3.461 -2.531 -7.113 1 95.88 192 PHE A N 1
ATOM 1485 C CA . PHE A 1 192 ? -2.977 -3.453 -8.133 1 95.88 192 PHE A CA 1
ATOM 1486 C C . PHE A 1 192 ? -2.889 -2.762 -9.492 1 95.88 192 PHE A C 1
ATOM 1488 O O . PHE A 1 192 ? -3.693 -3.033 -10.383 1 95.88 192 PHE A O 1
ATOM 1495 N N . GLY A 1 193 ? -1.886 -1.921 -9.633 1 93.06 193 GLY A N 1
ATOM 1496 C CA . GLY A 1 193 ? -1.689 -1.205 -10.883 1 93.06 193 GLY A CA 1
ATOM 1497 C C . GLY A 1 193 ? -2.791 -0.203 -11.172 1 93.06 193 GLY A C 1
ATOM 1498 O O . GLY A 1 193 ? -3.26 -0.104 -12.312 1 93.06 193 GLY A O 1
ATOM 1499 N N . GLY A 1 194 ? -3.244 0.436 -10.227 1 92.38 194 GLY A N 1
ATOM 1500 C CA . GLY A 1 194 ? -4.309 1.409 -10.414 1 92.38 194 GLY A CA 1
ATOM 1501 C C . GLY A 1 194 ? -5.695 0.82 -10.227 1 92.38 194 GLY A C 1
ATOM 1502 O O . GLY A 1 194 ? -6.691 1.541 -10.281 1 92.38 194 GLY A O 1
ATOM 1503 N N . LYS A 1 195 ? -5.688 -0.432 -10.094 1 92.69 195 LYS A N 1
ATOM 1504 C CA . LYS A 1 195 ? -6.926 -1.127 -9.75 1 92.69 195 LYS A CA 1
ATOM 1505 C C . LYS A 1 195 ? -6.918 -1.586 -8.297 1 92.69 195 LYS A C 1
ATOM 1507 O O . LYS A 1 195 ? -5.891 -1.506 -7.621 1 92.69 195 LYS A O 1
ATOM 1512 N N . MET A 1 196 ? -8.094 -2.002 -7.859 1 91.44 196 MET A N 1
ATOM 1513 C CA . MET A 1 196 ? -8.195 -2.467 -6.477 1 91.44 196 MET A CA 1
ATOM 1514 C C . MET A 1 196 ? -8.297 -3.988 -6.418 1 91.44 196 MET A C 1
ATOM 1516 O O . MET A 1 196 ? -9.195 -4.578 -7.023 1 91.44 196 MET A O 1
ATOM 1520 N N . ALA A 1 197 ? -7.324 -4.551 -5.777 1 93.5 197 ALA A N 1
ATOM 1521 C CA . ALA A 1 197 ? -7.43 -5.973 -5.473 1 93.5 197 ALA A CA 1
ATOM 1522 C C . ALA A 1 197 ? -8.102 -6.195 -4.117 1 93.5 197 ALA A C 1
ATOM 1524 O O . ALA A 1 197 ? -7.723 -5.57 -3.123 1 93.5 197 ALA A O 1
ATOM 1525 N N . VAL A 1 198 ? -9.055 -7.035 -4.098 1 88.94 198 VAL A N 1
ATOM 1526 C CA . VAL A 1 198 ? -9.789 -7.352 -2.877 1 88.94 198 VAL A CA 1
ATOM 1527 C C . VAL A 1 198 ? -9.664 -8.844 -2.566 1 88.94 198 VAL A C 1
ATOM 1529 O O . VAL A 1 198 ? -10 -9.688 -3.396 1 88.94 198 VAL A O 1
ATOM 1532 N N . LEU A 1 199 ? -9.156 -9.133 -1.429 1 89.62 199 LEU A N 1
ATOM 1533 C CA . LEU A 1 199 ? -9.07 -10.523 -0.996 1 89.62 199 LEU A CA 1
ATOM 1534 C C . LEU A 1 199 ? -9.898 -10.75 0.268 1 89.62 199 LEU A C 1
ATOM 1536 O O . LEU A 1 199 ? -9.883 -9.914 1.177 1 89.62 199 LEU A O 1
ATOM 1540 N N . TRP A 1 200 ? -10.555 -11.852 0.284 1 84.5 200 TRP A N 1
ATOM 1541 C CA . TRP A 1 200 ? -11.32 -12.258 1.459 1 84.5 200 TRP A CA 1
ATOM 1542 C C . TRP A 1 200 ? -11.422 -13.781 1.544 1 84.5 200 TRP A C 1
ATOM 1544 O O . TRP A 1 200 ? -11 -14.484 0.627 1 84.5 200 TRP A O 1
ATOM 1554 N N . ASP A 1 201 ? -11.75 -14.266 2.664 1 83.44 201 ASP A N 1
ATOM 1555 C CA . ASP A 1 201 ? -11.93 -15.703 2.822 1 83.44 201 ASP A CA 1
ATOM 1556 C C . ASP A 1 201 ? -13.398 -16.062 3.064 1 83.44 201 ASP A C 1
ATOM 1558 O O . ASP A 1 201 ? -14.148 -15.242 3.604 1 83.44 201 ASP A O 1
ATOM 1562 N N . ARG A 1 202 ? -13.844 -17.203 2.508 1 76.06 202 ARG A N 1
ATOM 1563 C CA . ARG A 1 202 ? -15.195 -17.719 2.699 1 76.06 202 ARG A CA 1
ATOM 1564 C C . ARG A 1 202 ? -15.156 -19.188 3.088 1 76.06 202 ARG A C 1
ATOM 1566 O O . ARG A 1 202 ? -14.344 -19.953 2.57 1 76.06 202 ARG A O 1
ATOM 1573 N N . ASP A 1 203 ? -16.047 -19.469 4.047 1 73.06 203 ASP A N 1
ATOM 1574 C CA . ASP A 1 203 ? -16.156 -20.859 4.469 1 73.06 203 ASP A CA 1
ATOM 1575 C C . ASP A 1 203 ? -16.781 -21.719 3.371 1 73.06 203 ASP A C 1
ATOM 1577 O O . ASP A 1 203 ? -17.688 -21.266 2.668 1 73.06 203 ASP A O 1
ATOM 1581 N N . VAL A 1 204 ? -16.172 -22.875 3.07 1 63.22 204 VAL A N 1
ATOM 1582 C CA . VAL A 1 204 ? -16.781 -23.844 2.168 1 63.22 204 VAL A CA 1
ATOM 1583 C C . VAL A 1 204 ? -17.812 -24.672 2.924 1 63.22 204 VAL A C 1
ATOM 1585 O O . VAL A 1 204 ? -17.531 -25.172 4.012 1 63.22 204 VAL A O 1
ATOM 1588 N N . ALA A 1 205 ? -19.094 -24.391 2.744 1 56.94 205 ALA A N 1
ATOM 1589 C CA . ALA A 1 205 ? -20.188 -25.094 3.414 1 56.94 205 ALA A CA 1
ATOM 1590 C C . ALA A 1 205 ? -19.875 -26.578 3.576 1 56.94 205 ALA A C 1
ATOM 1592 O O . ALA A 1 205 ? -20.297 -27.203 4.547 1 56.94 205 ALA A O 1
ATOM 1593 N N . SER A 1 206 ? -19.5 -27.203 2.523 1 54.62 206 SER A N 1
ATOM 1594 C CA . SER A 1 206 ? -19.656 -28.641 2.564 1 54.62 206 SER A CA 1
ATOM 1595 C C . SER A 1 206 ? -18.609 -29.297 3.465 1 54.62 206 SER A C 1
ATOM 1597 O O . SER A 1 206 ? -18.797 -30.406 3.943 1 54.62 206 SER A O 1
ATOM 1599 N N . THR A 1 207 ? -17.344 -28.984 3.33 1 52.62 207 THR A N 1
ATOM 1600 C CA . THR A 1 207 ? -16.344 -29.797 4.039 1 52.62 207 THR A CA 1
ATOM 1601 C C . THR A 1 207 ? -15.773 -29.016 5.223 1 52.62 207 THR A C 1
ATOM 1603 O O . THR A 1 207 ? -15.445 -27.844 5.098 1 52.62 207 THR A O 1
ATOM 1606 N N . GLY A 1 208 ? -16.141 -29.281 6.422 1 57.16 208 GLY A N 1
ATOM 1607 C CA . GLY A 1 208 ? -15.648 -28.891 7.738 1 57.16 208 GLY A CA 1
ATOM 1608 C C . GLY A 1 208 ? -14.172 -28.562 7.742 1 57.16 208 GLY A C 1
ATOM 1609 O O . GLY A 1 208 ? -13.359 -29.266 7.145 1 57.16 208 GLY A O 1
ATOM 1610 N N . GLY A 1 209 ? -13.609 -27.422 7.945 1 68.12 209 GLY A N 1
ATOM 1611 C CA . GLY A 1 209 ? -12.234 -27.188 8.352 1 68.12 209 GLY A CA 1
ATOM 1612 C C . GLY A 1 209 ? -11.445 -26.344 7.363 1 68.12 209 GLY A C 1
ATOM 1613 O O . GLY A 1 209 ? -10.344 -25.891 7.668 1 68.12 209 GLY A O 1
ATOM 1614 N N . ASP A 1 210 ? -11.953 -26.281 6.02 1 83.31 210 ASP A N 1
ATOM 1615 C CA . ASP A 1 210 ? -11.164 -25.531 5.062 1 83.31 210 ASP A CA 1
ATOM 1616 C C . ASP A 1 210 ? -11.938 -24.312 4.555 1 83.31 210 ASP A C 1
ATOM 1618 O O . ASP A 1 210 ? -13.164 -24.266 4.641 1 83.31 210 ASP A O 1
ATOM 1622 N N . LYS A 1 211 ? -11.352 -23.297 4.246 1 87.56 211 LYS A N 1
ATOM 1623 C CA . LYS A 1 211 ? -11.93 -22.125 3.609 1 87.56 211 LYS A CA 1
ATOM 1624 C C . LYS A 1 211 ? -11.203 -21.797 2.309 1 87.56 211 LYS A C 1
ATOM 1626 O O . LYS A 1 211 ? -10.102 -22.281 2.061 1 87.56 211 LYS A O 1
ATOM 1631 N N . MET A 1 212 ? -12.008 -21.062 1.52 1 88.56 212 MET A N 1
ATOM 1632 C CA . MET A 1 212 ? -11.461 -20.609 0.244 1 88.56 212 MET A CA 1
ATOM 1633 C C . MET A 1 212 ? -11.078 -19.141 0.299 1 88.56 212 MET A C 1
ATOM 1635 O O . MET A 1 212 ? -11.836 -18.328 0.83 1 88.56 212 MET A O 1
ATOM 1639 N N . ILE A 1 213 ? -9.93 -18.797 -0.169 1 90.38 213 ILE A N 1
ATOM 1640 C CA . ILE A 1 213 ? -9.547 -17.406 -0.363 1 90.38 213 ILE A CA 1
ATOM 1641 C C . ILE A 1 213 ? -10 -16.938 -1.742 1 90.38 213 ILE A C 1
ATOM 1643 O O . ILE A 1 213 ? -9.711 -17.578 -2.752 1 90.38 213 ILE A O 1
ATOM 1647 N N . TRP A 1 214 ? -10.719 -15.922 -1.712 1 87.81 214 TRP A N 1
ATOM 1648 C CA . TRP A 1 214 ? -11.203 -15.281 -2.932 1 87.81 214 TRP A CA 1
ATOM 1649 C C . TRP A 1 214 ? -10.391 -14.039 -3.256 1 87.81 214 TRP A C 1
ATOM 1651 O O . TRP A 1 214 ? -9.859 -13.383 -2.355 1 87.81 214 TRP A O 1
ATOM 1661 N N . CYS A 1 215 ? -10.312 -13.766 -4.543 1 90.12 215 CYS A N 1
ATOM 1662 C CA . CYS A 1 215 ? -9.688 -12.539 -5.023 1 90.12 215 CYS A CA 1
ATOM 1663 C C . CYS A 1 215 ? -10.508 -11.906 -6.141 1 90.12 215 CYS A C 1
ATOM 1665 O O . CYS A 1 215 ? -11.008 -12.602 -7.02 1 90.12 215 CYS A O 1
ATOM 1667 N N . ALA A 1 216 ? -10.664 -10.617 -6.023 1 88.31 216 ALA A N 1
ATOM 1668 C CA . ALA A 1 216 ? -11.289 -9.844 -7.09 1 88.31 216 ALA A CA 1
ATOM 1669 C C . ALA A 1 216 ? -10.445 -8.609 -7.434 1 88.31 216 ALA A C 1
ATOM 1671 O O . ALA A 1 216 ? -9.797 -8.039 -6.559 1 88.31 216 ALA A O 1
ATOM 1672 N N . VAL A 1 217 ? -10.453 -8.289 -8.656 1 90.62 217 VAL A N 1
ATOM 1673 C CA . VAL A 1 217 ? -9.828 -7.059 -9.109 1 90.62 217 VAL A CA 1
ATOM 1674 C C . VAL A 1 217 ? -10.883 -6.113 -9.672 1 90.62 217 VAL A C 1
ATOM 1676 O O . VAL A 1 217 ? -11.664 -6.496 -10.547 1 90.62 217 VAL A O 1
ATOM 1679 N N . ILE A 1 218 ? -10.812 -4.914 -9.133 1 86.38 218 ILE A N 1
ATOM 1680 C CA . ILE A 1 218 ? -11.836 -3.932 -9.469 1 86.38 218 ILE A CA 1
ATOM 1681 C C . ILE A 1 218 ? -11.195 -2.723 -10.141 1 86.38 218 ILE A C 1
ATOM 1683 O O . ILE A 1 218 ? -10.281 -2.105 -9.586 1 86.38 218 ILE A O 1
ATOM 1687 N N . ALA A 1 219 ? -11.68 -2.461 -11.352 1 88.56 219 ALA A N 1
ATOM 1688 C CA . ALA A 1 219 ? -11.289 -1.226 -12.023 1 88.56 219 ALA A CA 1
ATOM 1689 C C . ALA A 1 219 ? -12.117 -0.044 -11.523 1 88.56 219 ALA A C 1
ATOM 1691 O O . ALA A 1 219 ? -13.344 -0.1 -11.516 1 88.56 219 ALA A O 1
ATOM 1692 N N . LEU A 1 220 ? -11.383 0.971 -11.07 1 83.81 220 LEU A N 1
ATOM 1693 C CA . LEU A 1 220 ? -12.055 2.152 -10.539 1 83.81 220 LEU A CA 1
ATOM 1694 C C . LEU A 1 220 ? -12.078 3.277 -11.57 1 83.81 220 LEU A C 1
ATOM 1696 O O . LEU A 1 220 ? -11.086 3.496 -12.273 1 83.81 220 LEU A O 1
ATOM 1700 N N . GLU A 1 221 ? -13.258 3.822 -11.75 1 79.69 221 GLU A N 1
ATOM 1701 C CA . GLU A 1 221 ? -13.422 4.945 -12.664 1 79.69 221 GLU A CA 1
ATOM 1702 C C . GLU A 1 221 ? -14.125 6.117 -11.992 1 79.69 221 GLU A C 1
ATOM 1704 O O . GLU A 1 221 ? -15.211 5.953 -11.43 1 79.69 221 GLU A O 1
ATOM 1709 N N . ARG A 1 222 ? -13.383 7.184 -12 1 73.44 222 ARG A N 1
ATOM 1710 C CA . ARG A 1 222 ? -14.016 8.406 -11.516 1 73.44 222 ARG A CA 1
ATOM 1711 C C . ARG A 1 222 ? -14.828 9.078 -12.617 1 73.44 222 ARG A C 1
ATOM 1713 O O . ARG A 1 222 ? -14.273 9.5 -13.633 1 73.44 222 ARG A O 1
ATOM 1720 N N . ARG A 1 223 ? -16.109 9.055 -12.578 1 71.44 223 ARG A N 1
ATOM 1721 C CA . ARG A 1 223 ? -16.969 9.641 -13.594 1 71.44 223 ARG A CA 1
ATOM 1722 C C . ARG A 1 223 ? -17.125 11.141 -13.383 1 71.44 223 ARG A C 1
ATOM 1724 O O . ARG A 1 223 ? -17.125 11.914 -14.344 1 71.44 223 ARG A O 1
ATOM 1731 N N . ASN A 1 224 ? -17.328 11.469 -12.148 1 69.94 224 ASN A N 1
ATOM 1732 C CA . ASN A 1 224 ? -17.344 12.875 -11.758 1 69.94 224 ASN A CA 1
ATOM 1733 C C . ASN A 1 224 ? -16.703 13.078 -10.391 1 69.94 224 ASN A C 1
ATOM 1735 O O . ASN A 1 224 ? -16.141 12.141 -9.812 1 69.94 224 ASN A O 1
ATOM 1739 N N . ASP A 1 225 ? -16.594 14.281 -9.984 1 65.12 225 ASP A N 1
ATOM 1740 C CA . ASP A 1 225 ? -15.883 14.602 -8.75 1 65.12 225 ASP A CA 1
ATOM 1741 C C . ASP A 1 225 ? -16.484 13.867 -7.559 1 65.12 225 ASP A C 1
ATOM 1743 O O . ASP A 1 225 ? -15.797 13.625 -6.562 1 65.12 225 ASP A O 1
ATOM 1747 N N . GLU A 1 226 ? -17.672 13.375 -7.762 1 65.25 226 GLU A N 1
ATOM 1748 C CA . GLU A 1 226 ? -18.328 12.805 -6.594 1 65.25 226 GLU A CA 1
ATOM 1749 C C . GLU A 1 226 ? -18.562 11.305 -6.77 1 65.25 226 GLU A C 1
ATOM 1751 O O . GLU A 1 226 ? -18.719 10.578 -5.785 1 65.25 226 GLU A O 1
ATOM 1756 N N . ASP A 1 227 ? -18.438 10.961 -8.078 1 70.94 227 ASP A N 1
ATOM 1757 C CA . ASP A 1 227 ? -18.875 9.586 -8.312 1 70.94 227 ASP A CA 1
ATOM 1758 C C . ASP A 1 227 ? -17.719 8.703 -8.758 1 70.94 227 ASP A C 1
ATOM 1760 O O . ASP A 1 227 ? -17.031 9.023 -9.734 1 70.94 227 ASP A O 1
ATOM 1764 N N . ILE A 1 228 ? -17.438 7.703 -7.969 1 74.44 228 ILE A N 1
ATOM 1765 C CA . ILE A 1 228 ? -16.453 6.691 -8.352 1 74.44 228 ILE A CA 1
ATOM 1766 C C . ILE A 1 228 ? -17.172 5.363 -8.617 1 74.44 228 ILE A C 1
ATOM 1768 O O . ILE A 1 228 ? -17.953 4.898 -7.785 1 74.44 228 ILE A O 1
ATOM 1772 N N . TRP A 1 229 ? -16.906 4.867 -9.797 1 75.25 229 TRP A N 1
ATOM 1773 C CA . TRP A 1 229 ? -17.484 3.586 -10.195 1 75.25 229 TRP A CA 1
ATOM 1774 C C . TRP A 1 229 ? -16.422 2.49 -10.211 1 75.25 229 TRP A C 1
ATOM 1776 O O . TRP A 1 229 ? -15.25 2.756 -10.5 1 75.25 229 TRP A O 1
ATOM 1786 N N . GLY A 1 230 ? -16.906 1.349 -9.781 1 78.88 230 GLY A N 1
ATOM 1787 C CA . GLY A 1 230 ? -16.031 0.192 -9.867 1 78.88 230 GLY A CA 1
ATOM 1788 C C . GLY A 1 230 ? -16.578 -0.906 -10.766 1 78.88 230 GLY A C 1
ATOM 1789 O O . GLY A 1 230 ? -17.781 -1.16 -10.781 1 78.88 230 GLY A O 1
ATOM 1790 N N . LYS A 1 231 ? -15.688 -1.412 -11.586 1 79.81 231 LYS A N 1
ATOM 1791 C CA . LYS A 1 231 ? -16.016 -2.564 -12.422 1 79.81 231 LYS A CA 1
ATOM 1792 C C . LYS A 1 231 ? -15.141 -3.764 -12.07 1 79.81 231 LYS A C 1
ATOM 1794 O O . LYS A 1 231 ? -13.914 -3.686 -12.156 1 79.81 231 LYS A O 1
ATOM 1799 N N . VAL A 1 232 ? -15.836 -4.863 -11.695 1 83.31 232 VAL A N 1
ATOM 1800 C CA . VAL A 1 232 ? -15.086 -6.078 -11.398 1 83.31 232 VAL A CA 1
ATOM 1801 C C . VAL A 1 232 ? -14.555 -6.68 -12.703 1 83.31 232 VAL A C 1
ATOM 1803 O O . VAL A 1 232 ? -15.328 -7.074 -13.578 1 83.31 232 VAL A O 1
ATOM 1806 N N . GLU A 1 233 ? -13.305 -6.719 -12.797 1 87.19 233 GLU A N 1
ATOM 1807 C CA . GLU A 1 233 ? -12.711 -7.328 -13.984 1 87.19 233 GLU A CA 1
ATOM 1808 C C . GLU A 1 233 ? -12.773 -8.852 -13.914 1 87.19 233 GLU A C 1
ATOM 1810 O O . GLU A 1 233 ? -13.086 -9.516 -14.906 1 87.19 233 GLU A O 1
ATOM 1815 N N . TRP A 1 234 ? -12.43 -9.375 -12.789 1 85.12 234 TRP A N 1
ATOM 1816 C CA . TRP A 1 234 ? -12.555 -10.805 -12.555 1 85.12 234 TRP A CA 1
ATOM 1817 C C . TRP A 1 234 ? -12.617 -11.109 -11.062 1 85.12 234 TRP A C 1
ATOM 1819 O O . TRP A 1 234 ? -12.242 -10.273 -10.234 1 85.12 234 TRP A O 1
ATOM 1829 N N . SER A 1 235 ? -13.219 -12.188 -10.703 1 86.06 235 SER A N 1
ATOM 1830 C CA . SER A 1 235 ? -13.289 -12.727 -9.344 1 86.06 235 SER A CA 1
ATOM 1831 C C . SER A 1 235 ? -13.234 -14.25 -9.352 1 86.06 235 SER A C 1
ATOM 1833 O O . SER A 1 235 ? -13.852 -14.898 -10.195 1 86.06 235 SER A O 1
ATOM 1835 N N . ASP A 1 236 ? -12.328 -14.75 -8.469 1 85.19 236 ASP A N 1
ATOM 1836 C CA . ASP A 1 236 ? -12.148 -16.203 -8.445 1 85.19 236 ASP A CA 1
ATOM 1837 C C . ASP A 1 236 ? -11.625 -16.672 -7.094 1 85.19 236 ASP A C 1
ATOM 1839 O O . ASP A 1 236 ? -11.109 -15.867 -6.309 1 85.19 236 ASP A O 1
ATOM 1843 N N . THR A 1 237 ? -11.914 -17.953 -6.867 1 88.75 237 THR A N 1
ATOM 1844 C CA . THR A 1 237 ? -11.188 -18.578 -5.766 1 88.75 237 THR A CA 1
ATOM 1845 C C . THR A 1 237 ? -9.734 -18.828 -6.152 1 88.75 237 THR A C 1
ATOM 1847 O O . THR A 1 237 ? -9.453 -19.297 -7.254 1 88.75 237 THR A O 1
ATOM 1850 N N . VAL A 1 238 ? -8.891 -18.5 -5.195 1 93.56 238 VAL A N 1
ATOM 1851 C CA . VAL A 1 238 ? -7.496 -18.531 -5.629 1 93.56 238 VAL A CA 1
ATOM 1852 C C . VAL A 1 238 ? -6.691 -19.453 -4.73 1 93.56 238 VAL A C 1
ATOM 1854 O O . VAL A 1 238 ? -5.566 -19.844 -5.066 1 93.56 238 VAL A O 1
ATOM 1857 N N . LEU A 1 239 ? -7.234 -19.922 -3.594 1 94.31 239 LEU A N 1
ATOM 1858 C CA . LEU A 1 239 ? -6.488 -20.797 -2.699 1 94.31 239 LEU A CA 1
ATOM 1859 C C . LEU A 1 239 ? -7.414 -21.438 -1.67 1 94.31 239 LEU A C 1
ATOM 1861 O O . LEU A 1 239 ? -8.297 -20.766 -1.127 1 94.31 239 LEU A O 1
ATOM 1865 N N . GLU A 1 240 ? -7.211 -22.656 -1.439 1 92.56 240 GLU A N 1
ATOM 1866 C CA . GLU A 1 240 ? -7.883 -23.328 -0.341 1 92.56 240 GLU A CA 1
ATOM 1867 C C . GLU A 1 240 ? -6.973 -23.453 0.879 1 92.56 240 GLU A C 1
ATOM 1869 O O . GLU A 1 240 ? -5.828 -23.891 0.766 1 92.56 240 GLU A O 1
ATOM 1874 N N . VAL A 1 241 ? -7.48 -23.031 1.99 1 92.94 241 VAL A N 1
ATOM 1875 C CA . VAL A 1 241 ? -6.668 -23.047 3.203 1 92.94 241 VAL A CA 1
ATOM 1876 C C . VAL A 1 241 ? -7.504 -23.562 4.375 1 92.94 241 VAL A C 1
ATOM 1878 O O . VAL A 1 241 ? -8.734 -23.562 4.312 1 92.94 241 VAL A O 1
ATOM 1881 N N . PRO A 1 242 ? -6.742 -23.984 5.398 1 90.56 242 PRO A N 1
ATOM 1882 C CA . PRO A 1 242 ? -7.48 -24.312 6.617 1 90.56 242 PRO A CA 1
ATOM 1883 C C . PRO A 1 242 ? -8.266 -23.125 7.176 1 90.56 242 PRO A C 1
ATOM 1885 O O . PRO A 1 242 ? -7.875 -21.969 6.965 1 90.56 242 PRO A O 1
ATOM 1888 N N . GLU A 1 243 ? -9.266 -23.375 7.953 1 86.19 243 GLU A N 1
ATOM 1889 C CA . GLU A 1 243 ? -10.18 -22.375 8.477 1 86.19 243 GLU A CA 1
ATOM 1890 C C . GLU A 1 243 ? -9.445 -21.391 9.398 1 86.19 243 GLU A C 1
ATOM 1892 O O . GLU A 1 243 ? -9.812 -20.219 9.477 1 86.19 243 GLU A O 1
ATOM 1897 N N . SER A 1 244 ? -8.492 -21.812 10.016 1 87.75 244 SER A N 1
ATOM 1898 C CA . SER A 1 244 ? -7.812 -21.016 11.023 1 87.75 244 SER A CA 1
ATOM 1899 C C . SER A 1 244 ? -6.801 -20.062 10.391 1 87.75 244 SER A C 1
ATOM 1901 O O . SER A 1 244 ? -6.199 -19.234 11.078 1 87.75 244 SER A O 1
ATOM 1903 N N . CYS A 1 245 ? -6.707 -20.125 9.078 1 89.19 245 CYS A N 1
ATOM 1904 C CA . CYS A 1 245 ? -5.738 -19.266 8.406 1 89.19 245 CYS A CA 1
ATOM 1905 C C . CYS A 1 245 ? -6.25 -17.828 8.32 1 89.19 245 CYS A C 1
ATOM 1907 O O . CYS A 1 245 ? -7.461 -17.594 8.289 1 89.19 245 CYS A O 1
ATOM 1909 N N . ILE A 1 246 ? -5.285 -16.891 8.328 1 86.5 246 ILE A N 1
ATOM 1910 C CA . ILE A 1 246 ? -5.625 -15.469 8.273 1 86.5 246 ILE A CA 1
ATOM 1911 C C . ILE A 1 246 ? -4.77 -14.773 7.215 1 86.5 246 ILE A C 1
ATOM 1913 O O . ILE A 1 246 ? -3.557 -14.984 7.152 1 86.5 246 ILE A O 1
ATOM 1917 N N . ILE A 1 247 ? -5.449 -14.047 6.367 1 89.5 247 ILE A N 1
ATOM 1918 C CA . ILE A 1 247 ? -4.703 -13.195 5.449 1 89.5 247 ILE A CA 1
ATOM 1919 C C . ILE A 1 247 ? -4.098 -12.023 6.211 1 89.5 247 ILE A C 1
ATOM 1921 O O . ILE A 1 247 ? -4.824 -11.188 6.762 1 89.5 247 ILE A O 1
ATOM 1925 N N . ILE A 1 248 ? -2.83 -11.906 6.199 1 86.81 248 ILE A N 1
ATOM 1926 C CA . ILE A 1 248 ? -2.15 -10.859 6.953 1 86.81 248 ILE A CA 1
ATOM 1927 C C . ILE A 1 248 ? -2.08 -9.586 6.113 1 86.81 248 ILE A C 1
ATOM 1929 O O . ILE A 1 248 ? -2.404 -8.5 6.598 1 86.81 248 ILE A O 1
ATOM 1933 N N . ARG A 1 249 ? -1.624 -9.773 4.867 1 91.56 249 ARG A N 1
ATOM 1934 C CA . ARG A 1 249 ? -1.389 -8.602 4.031 1 91.56 249 ARG A CA 1
ATOM 1935 C C . ARG A 1 249 ? -1.405 -8.977 2.551 1 91.56 249 ARG A C 1
ATOM 1937 O O . ARG A 1 249 ? -1.081 -10.109 2.188 1 91.56 249 ARG A O 1
ATOM 1944 N N . VAL A 1 250 ? -1.838 -8.07 1.824 1 95.5 250 VAL A N 1
ATOM 1945 C CA . VAL A 1 250 ? -1.731 -8.141 0.371 1 95.5 250 VAL A CA 1
ATOM 1946 C C . VAL A 1 250 ? -0.957 -6.93 -0.15 1 95.5 250 VAL A C 1
ATOM 1948 O O . VAL A 1 250 ? -1.248 -5.793 0.22 1 95.5 250 VAL A O 1
ATOM 1951 N N . LEU A 1 251 ? 0.057 -7.227 -0.933 1 96.5 251 LEU A N 1
ATOM 1952 C CA . LEU A 1 251 ? 0.909 -6.176 -1.477 1 96.5 251 LEU A CA 1
ATOM 1953 C C . LEU A 1 251 ? 1.064 -6.328 -2.986 1 96.5 251 LEU A C 1
ATOM 1955 O O . LEU A 1 251 ? 0.913 -7.43 -3.521 1 96.5 251 LEU A O 1
ATOM 1959 N N . ALA A 1 252 ? 1.276 -5.238 -3.607 1 96.75 252 ALA A N 1
ATOM 1960 C CA . ALA A 1 252 ? 1.566 -5.258 -5.039 1 96.75 252 ALA A CA 1
ATOM 1961 C C . ALA A 1 252 ? 2.941 -4.66 -5.328 1 96.75 252 ALA A C 1
ATOM 1963 O O . ALA A 1 252 ? 3.248 -3.549 -4.887 1 96.75 252 ALA A O 1
ATOM 1964 N N . ALA A 1 253 ? 3.727 -5.395 -6 1 95.31 253 ALA A N 1
ATOM 1965 C CA . ALA A 1 253 ? 5.031 -4.918 -6.453 1 95.31 253 ALA A CA 1
ATOM 1966 C C . ALA A 1 253 ? 4.996 -4.551 -7.934 1 95.31 253 ALA A C 1
ATOM 1968 O O . ALA A 1 253 ? 4.293 -5.191 -8.719 1 95.31 253 ALA A O 1
ATOM 1969 N N . THR A 1 254 ? 5.723 -3.535 -8.266 1 90.38 254 THR A N 1
ATOM 1970 C CA . THR A 1 254 ? 5.754 -3.088 -9.648 1 90.38 254 THR A CA 1
ATOM 1971 C C . THR A 1 254 ? 7.023 -3.576 -10.352 1 90.38 254 THR A C 1
ATOM 1973 O O . THR A 1 254 ? 8.133 -3.27 -9.914 1 90.38 254 THR A O 1
ATOM 1976 N N . LEU A 1 255 ? 6.809 -4.309 -11.461 1 88.81 255 LEU A N 1
ATOM 1977 C CA . LEU A 1 255 ? 7.945 -4.91 -12.148 1 88.81 255 LEU A CA 1
ATOM 1978 C C . LEU A 1 255 ? 7.75 -4.871 -13.664 1 88.81 255 LEU A C 1
ATOM 1980 O O . LEU A 1 255 ? 6.617 -4.836 -14.141 1 88.81 255 LEU A O 1
ATOM 1984 N N . MET B 1 1 ? -0.248 -89.25 -10.242 1 31.3 1 MET B N 1
ATOM 1985 C CA . MET B 1 1 ? -0.895 -87.938 -10.18 1 31.3 1 MET B CA 1
ATOM 1986 C C . MET B 1 1 ? 0.103 -86.812 -10.477 1 31.3 1 MET B C 1
ATOM 1988 O O . MET B 1 1 ? 1.092 -86.688 -9.758 1 31.3 1 MET B O 1
ATOM 1992 N N . SER B 1 2 ? 0.249 -86.438 -11.766 1 34.5 2 SER B N 1
ATOM 1993 C CA . SER B 1 2 ? 1.316 -85.75 -12.492 1 34.5 2 SER B CA 1
ATOM 1994 C C . SER B 1 2 ? 1.461 -84.312 -12.039 1 34.5 2 SER B C 1
ATOM 1996 O O . SER B 1 2 ? 0.472 -83.688 -11.688 1 34.5 2 SER B O 1
ATOM 1998 N N . PRO B 1 3 ? 2.672 -83.938 -11.609 1 40.69 3 PRO B N 1
ATOM 1999 C CA . PRO B 1 3 ? 3.066 -82.688 -10.898 1 40.69 3 PRO B CA 1
ATOM 2000 C C . PRO B 1 3 ? 2.82 -81.438 -11.719 1 40.69 3 PRO B C 1
ATOM 2002 O O . PRO B 1 3 ? 3.053 -81.438 -12.93 1 40.69 3 PRO B O 1
ATOM 2005 N N . PRO B 1 4 ? 1.783 -80.688 -11.398 1 40.56 4 PRO B N 1
ATOM 2006 C CA . PRO B 1 4 ? 1.319 -79.562 -12.25 1 40.56 4 PRO B CA 1
ATOM 2007 C C . PRO B 1 4 ? 2.447 -78.625 -12.672 1 40.56 4 PRO B C 1
ATOM 2009 O O . PRO B 1 4 ? 3.424 -78.438 -11.938 1 40.56 4 PRO B O 1
ATOM 2012 N N . GLU B 1 5 ? 2.74 -78.562 -13.938 1 36.03 5 GLU B N 1
ATOM 2013 C CA . GLU B 1 5 ? 3.752 -77.812 -14.695 1 36.03 5 GLU B CA 1
ATOM 2014 C C . GLU B 1 5 ? 3.701 -76.375 -14.383 1 36.03 5 GLU B C 1
ATOM 2016 O O . GLU B 1 5 ? 2.646 -75.688 -14.492 1 36.03 5 GLU B O 1
ATOM 2021 N N . ARG B 1 6 ? 4.574 -75.938 -13.492 1 33.94 6 ARG B N 1
ATOM 2022 C CA . ARG B 1 6 ? 4.703 -74.562 -12.992 1 33.94 6 ARG B CA 1
ATOM 2023 C C . ARG B 1 6 ? 4.895 -73.562 -14.133 1 33.94 6 ARG B C 1
ATOM 2025 O O . ARG B 1 6 ? 5.836 -73.688 -14.922 1 33.94 6 ARG B O 1
ATOM 2032 N N . LYS B 1 7 ? 3.781 -73.062 -14.727 1 33.88 7 LYS B N 1
ATOM 2033 C CA . LYS B 1 7 ? 3.781 -72.125 -15.82 1 33.88 7 LYS B CA 1
ATOM 2034 C C . LYS B 1 7 ? 4.766 -71 -15.555 1 33.88 7 LYS B C 1
ATOM 2036 O O . LYS B 1 7 ? 4.75 -70.375 -14.484 1 33.88 7 LYS B O 1
ATOM 2041 N N . ARG B 1 8 ? 5.859 -71.062 -16.25 1 30.34 8 ARG B N 1
ATOM 2042 C CA . ARG B 1 8 ? 6.984 -70.125 -16.281 1 30.34 8 ARG B CA 1
ATOM 2043 C C . ARG B 1 8 ? 6.516 -68.688 -16.531 1 30.34 8 ARG B C 1
ATOM 2045 O O . ARG B 1 8 ? 5.848 -68.438 -17.531 1 30.34 8 ARG B O 1
ATOM 2052 N N . LYS B 1 9 ? 6.223 -68 -15.469 1 30.98 9 LYS B N 1
ATOM 2053 C CA . LYS B 1 9 ? 5.797 -66.625 -15.57 1 30.98 9 LYS B CA 1
ATOM 2054 C C . LYS B 1 9 ? 6.742 -65.812 -16.453 1 30.98 9 LYS B C 1
ATOM 2056 O O . LYS B 1 9 ? 7.961 -65.875 -16.25 1 30.98 9 LYS B O 1
ATOM 2061 N N . LYS B 1 10 ? 6.344 -65.688 -17.719 1 30 10 LYS B N 1
ATOM 2062 C CA . LYS B 1 10 ? 7.035 -64.875 -18.719 1 30 10 LYS B CA 1
ATOM 2063 C C . LYS B 1 10 ? 7.484 -63.531 -18.125 1 30 10 LYS B C 1
ATOM 2065 O O . LYS B 1 10 ? 6.695 -62.844 -17.484 1 30 10 LYS B O 1
ATOM 2070 N N . THR B 1 11 ? 8.734 -63.438 -17.891 1 26.95 11 THR B N 1
ATOM 2071 C CA . THR B 1 11 ? 9.445 -62.281 -17.406 1 26.95 11 THR B CA 1
ATOM 2072 C C . THR B 1 11 ? 9.195 -61.062 -18.312 1 26.95 11 THR B C 1
ATOM 2074 O O . THR B 1 11 ? 9.547 -61.094 -19.5 1 26.95 11 THR B O 1
ATOM 2077 N N . LYS B 1 12 ? 7.992 -60.531 -18.219 1 27.58 12 LYS B N 1
ATOM 2078 C CA . LYS B 1 12 ? 7.719 -59.344 -19.031 1 27.58 12 LYS B CA 1
ATOM 2079 C C . LYS B 1 12 ? 8.922 -58.406 -19.062 1 27.58 12 LYS B C 1
ATOM 2081 O O . LYS B 1 12 ? 9.438 -58.031 -18 1 27.58 12 LYS B O 1
ATOM 2086 N N . GLN B 1 13 ? 9.75 -58.594 -20.062 1 26.52 13 GLN B N 1
ATOM 2087 C CA . GLN B 1 13 ? 10.867 -57.719 -20.375 1 26.52 13 GLN B CA 1
ATOM 2088 C C . GLN B 1 13 ? 10.477 -56.25 -20.219 1 26.52 13 GLN B C 1
ATOM 2090 O O . GLN B 1 13 ? 9.453 -55.812 -20.75 1 26.52 13 GLN B O 1
ATOM 2095 N N . SER B 1 14 ? 10.734 -55.812 -19.125 1 26.34 14 SER B N 1
ATOM 2096 C CA . SER B 1 14 ? 10.523 -54.406 -18.797 1 26.34 14 SER B CA 1
ATOM 2097 C C . SER B 1 14 ? 10.984 -53.5 -19.938 1 26.34 14 SER B C 1
ATOM 2099 O O . SER B 1 14 ? 12.133 -53.562 -20.375 1 26.34 14 SER B O 1
ATOM 2101 N N . LEU B 1 15 ? 10.156 -53.406 -20.969 1 27.36 15 LEU B N 1
ATOM 2102 C CA . LEU B 1 15 ? 10.469 -52.469 -22.062 1 27.36 15 LEU B CA 1
ATOM 2103 C C . LEU B 1 15 ? 11.203 -51.25 -21.531 1 27.36 15 LEU B C 1
ATOM 2105 O O . LEU B 1 15 ? 10.641 -50.469 -20.75 1 27.36 15 LEU B O 1
ATOM 2109 N N . VAL B 1 16 ? 12.461 -51.375 -21.344 1 26.89 16 VAL B N 1
ATOM 2110 C CA . VAL B 1 16 ? 13.359 -50.25 -21.125 1 26.89 16 VAL B CA 1
ATOM 2111 C C . VAL B 1 16 ? 13.047 -49.125 -22.125 1 26.89 16 VAL B C 1
ATOM 2113 O O . VAL B 1 16 ? 13.133 -49.344 -23.344 1 26.89 16 VAL B O 1
ATOM 2116 N N . LEU B 1 17 ? 11.984 -48.531 -21.938 1 28.77 17 LEU B N 1
ATOM 2117 C CA . LEU B 1 17 ? 11.711 -47.406 -22.828 1 28.77 17 LEU B CA 1
ATOM 2118 C C . LEU B 1 17 ? 13.008 -46.719 -23.234 1 28.77 17 LEU B C 1
ATOM 2120 O O . LEU B 1 17 ? 13.852 -46.406 -22.391 1 28.77 17 LEU B O 1
ATOM 2124 N N . GLU B 1 18 ? 13.57 -47.094 -24.328 1 29.8 18 GLU B N 1
ATOM 2125 C CA . GLU B 1 18 ? 14.727 -46.469 -24.953 1 29.8 18 GLU B CA 1
ATOM 2126 C C . GLU B 1 18 ? 14.734 -44.969 -24.703 1 29.8 18 GLU B C 1
ATOM 2128 O O . GLU B 1 18 ? 13.672 -44.344 -24.562 1 29.8 18 GLU B O 1
ATOM 2133 N N . PRO B 1 19 ? 15.914 -44.438 -24.328 1 31.89 19 PRO B N 1
ATOM 2134 C CA . PRO B 1 19 ? 16.109 -43.031 -24.016 1 31.89 19 PRO B CA 1
ATOM 2135 C C . PRO B 1 19 ? 15.555 -42.094 -25.078 1 31.89 19 PRO B C 1
ATOM 2137 O O . PRO B 1 19 ? 15.727 -42.344 -26.281 1 31.89 19 PRO B O 1
ATOM 2140 N N . THR B 1 20 ? 14.367 -41.719 -25.078 1 33.84 20 THR B N 1
ATOM 2141 C CA . THR B 1 20 ? 13.82 -40.875 -26.125 1 33.84 20 THR B CA 1
ATOM 2142 C C . THR B 1 20 ? 14.898 -39.969 -26.719 1 33.84 20 THR B C 1
ATOM 2144 O O . THR B 1 20 ? 15.781 -39.5 -26 1 33.84 20 THR B O 1
ATOM 2147 N N . PRO B 1 21 ? 15.172 -39.938 -28 1 33.44 21 PRO B N 1
ATOM 2148 C CA . PRO B 1 21 ? 16.188 -39.125 -28.656 1 33.44 21 PRO B CA 1
ATOM 2149 C C . PRO B 1 21 ? 16.312 -37.75 -28.016 1 33.44 21 PRO B C 1
ATOM 2151 O O . PRO B 1 21 ? 15.367 -37.25 -27.406 1 33.44 21 PRO B O 1
ATOM 2154 N N . GLU B 1 22 ? 17.531 -37.25 -27.797 1 33.06 22 GLU B N 1
ATOM 2155 C CA . GLU B 1 22 ? 18.047 -35.969 -27.312 1 33.06 22 GLU B CA 1
ATOM 2156 C C . GLU B 1 22 ? 17.406 -34.781 -28.031 1 33.06 22 GLU B C 1
ATOM 2158 O O . GLU B 1 22 ? 17.5 -34.688 -29.25 1 33.06 22 GLU B O 1
ATOM 2163 N N . SER B 1 23 ? 16.156 -34.5 -27.906 1 34.84 23 SER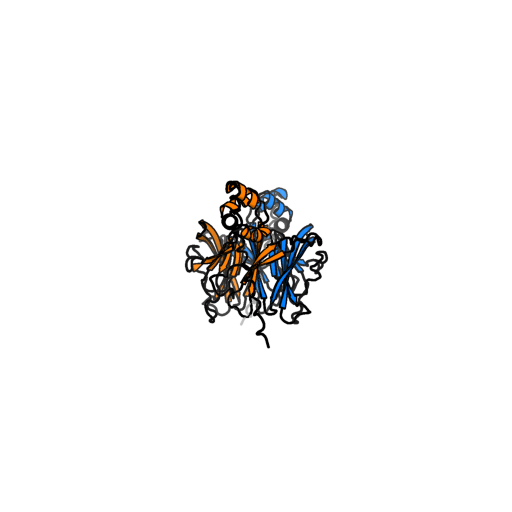 B N 1
ATOM 2164 C CA . SER B 1 23 ? 15.508 -33.469 -28.688 1 34.84 23 SER B CA 1
ATOM 2165 C C . SER B 1 23 ? 16.5 -32.375 -29.078 1 34.84 23 SER B C 1
ATOM 2167 O O . SER B 1 23 ? 17.391 -32.031 -28.312 1 34.84 23 SER B O 1
ATOM 2169 N N . THR B 1 24 ? 16.906 -32.219 -30.312 1 36.31 24 THR B N 1
ATOM 2170 C CA . THR B 1 24 ? 17.75 -31.188 -30.922 1 36.31 24 THR B CA 1
ATOM 2171 C C . THR B 1 24 ? 17.594 -29.859 -30.219 1 36.31 24 THR B C 1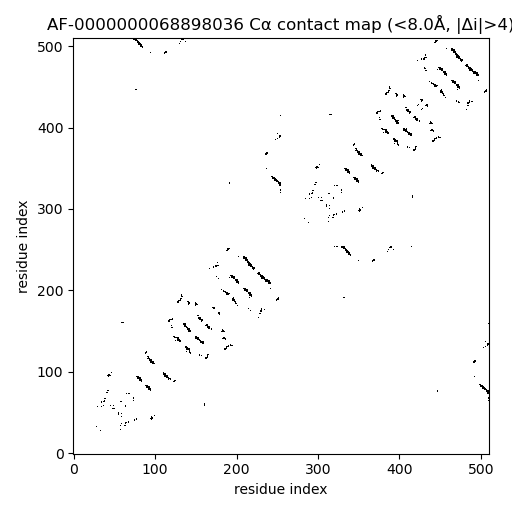
ATOM 2173 O O . THR B 1 24 ? 16.469 -29.391 -30 1 36.31 24 THR B O 1
ATOM 2176 N N . PRO B 1 25 ? 18.641 -29.328 -29.594 1 36.34 25 PRO B N 1
ATOM 2177 C CA . PRO B 1 25 ? 18.656 -28.031 -28.922 1 36.34 25 PRO B CA 1
ATOM 2178 C C . PRO B 1 25 ? 17.953 -26.938 -29.734 1 36.34 25 PRO B C 1
ATOM 2180 O O . PRO B 1 25 ? 18.172 -26.812 -30.938 1 36.34 25 PRO B O 1
ATOM 2183 N N . ILE B 1 26 ? 16.672 -26.688 -29.875 1 40.72 26 ILE B N 1
ATOM 2184 C CA . ILE B 1 26 ? 16.203 -25.516 -30.609 1 40.72 26 ILE B CA 1
ATOM 2185 C C . ILE B 1 26 ? 17.344 -24.516 -30.734 1 40.72 26 ILE B C 1
ATOM 2187 O O . ILE B 1 26 ? 17.984 -24.172 -29.734 1 40.72 26 ILE B O 1
ATOM 2191 N N . THR B 1 27 ? 18.078 -24.25 -31.656 1 41.16 27 THR B N 1
ATOM 2192 C CA . THR B 1 27 ? 19 -23.172 -31.984 1 41.16 27 THR B CA 1
ATOM 2193 C C . THR B 1 27 ? 18.641 -21.906 -31.203 1 41.16 27 THR B C 1
ATOM 2195 O O . THR B 1 27 ? 17.516 -21.422 -31.281 1 41.16 27 THR B O 1
ATOM 2198 N N . SER B 1 28 ? 19.047 -21.594 -29.891 1 46.56 28 SER B N 1
ATOM 2199 C CA . SER B 1 28 ? 18.938 -20.719 -28.734 1 46.56 28 SER B CA 1
ATOM 2200 C C . SER B 1 28 ? 18.719 -19.281 -29.141 1 46.56 28 SER B C 1
ATOM 2202 O O . SER B 1 28 ? 19.516 -18.719 -29.891 1 46.56 28 SER B O 1
ATOM 2204 N N . LEU B 1 29 ? 17.594 -18.812 -29.656 1 53.25 29 LEU B N 1
ATOM 2205 C CA . LEU B 1 29 ? 17.344 -17.375 -29.828 1 53.25 29 LEU B CA 1
ATOM 2206 C C . LEU B 1 29 ? 18.234 -16.562 -28.891 1 53.25 29 LEU B C 1
ATOM 2208 O O . LEU B 1 29 ? 18.391 -16.922 -27.719 1 53.25 29 LEU B O 1
ATOM 2212 N N . PRO B 1 30 ? 19.062 -15.742 -29.578 1 67.06 30 PRO B N 1
ATOM 2213 C CA . PRO B 1 30 ? 19.844 -14.898 -28.672 1 67.06 30 PRO B CA 1
ATOM 2214 C C . PRO B 1 30 ? 19.047 -14.438 -27.453 1 67.06 30 PRO B C 1
ATOM 2216 O O . PRO B 1 30 ? 17.844 -14.234 -27.547 1 67.06 30 PRO B O 1
ATOM 2219 N N . ASP B 1 31 ? 19.531 -14.758 -26.344 1 74.94 31 ASP B N 1
ATOM 2220 C CA . ASP B 1 31 ? 18.953 -14.375 -25.062 1 74.94 31 ASP B CA 1
ATOM 2221 C C . ASP B 1 31 ? 18.234 -13.031 -25.156 1 74.94 31 ASP B C 1
ATOM 2223 O O . ASP B 1 31 ? 17.188 -12.836 -24.547 1 74.94 31 ASP B O 1
ATOM 2227 N N . ASP B 1 32 ? 18.703 -12.289 -26.125 1 78.88 32 ASP B N 1
ATOM 2228 C CA . ASP B 1 32 ? 18.094 -10.961 -26.219 1 78.88 32 ASP B CA 1
ATOM 2229 C C . ASP B 1 32 ? 16.703 -11.023 -26.812 1 78.88 32 ASP B C 1
ATOM 2231 O O . ASP B 1 32 ? 15.797 -10.297 -26.391 1 78.88 32 ASP B O 1
ATOM 2235 N N . LEU B 1 33 ? 16.562 -11.891 -27.75 1 81.94 33 LEU B N 1
ATOM 2236 C CA . LEU B 1 33 ? 15.242 -12.008 -28.359 1 81.94 33 LEU B CA 1
ATOM 2237 C C . LEU B 1 33 ? 14.258 -12.672 -27.406 1 81.94 33 LEU B C 1
ATOM 2239 O O . LEU B 1 33 ? 13.094 -12.266 -27.328 1 81.94 33 LEU B O 1
ATOM 2243 N N . VAL B 1 34 ? 14.781 -13.633 -26.781 1 85.94 34 VAL B N 1
ATOM 2244 C CA . VAL B 1 34 ? 13.922 -14.336 -25.828 1 85.94 34 VAL B CA 1
ATOM 2245 C C . VAL B 1 34 ? 13.461 -13.375 -24.734 1 85.94 34 VAL B C 1
ATOM 2247 O O . VAL B 1 34 ? 12.281 -13.352 -24.375 1 85.94 34 VAL B O 1
ATOM 2250 N N . VAL B 1 35 ? 14.406 -12.555 -24.344 1 89.62 35 VAL B N 1
ATOM 2251 C CA . VAL B 1 35 ? 14.078 -11.57 -23.312 1 89.62 35 VAL B CA 1
ATOM 2252 C C . VAL B 1 35 ? 13.023 -10.602 -23.828 1 89.62 35 VAL B C 1
ATOM 2254 O O . VAL B 1 35 ? 12.086 -10.25 -23.109 1 89.62 35 VAL B O 1
ATOM 2257 N N . SER B 1 36 ? 13.148 -10.25 -25.062 1 88.31 36 SER B N 1
ATOM 2258 C CA . SER B 1 36 ? 12.18 -9.344 -25.672 1 88.31 36 SER B CA 1
ATOM 2259 C C . SER B 1 36 ? 10.789 -9.977 -25.734 1 88.31 36 SER B C 1
ATOM 2261 O O . SER B 1 36 ? 9.789 -9.297 -25.5 1 88.31 36 SER B O 1
ATOM 2263 N N . CYS B 1 37 ? 10.836 -11.234 -26 1 89.94 37 CYS B N 1
ATOM 2264 C CA . CYS B 1 37 ? 9.562 -11.945 -26.062 1 89.94 37 CYS B CA 1
ATOM 2265 C C . CYS B 1 37 ? 8.945 -12.086 -24.672 1 89.94 37 CYS B C 1
ATOM 2267 O O . CYS B 1 37 ? 7.754 -11.836 -24.484 1 89.94 37 CYS B O 1
ATOM 2269 N N . LEU B 1 38 ? 9.742 -12.461 -23.781 1 89.81 38 LEU B N 1
ATOM 2270 C CA . LEU B 1 38 ? 9.266 -12.672 -22.422 1 89.81 38 LEU B CA 1
ATOM 2271 C C . LEU B 1 38 ? 8.781 -11.359 -21.812 1 89.81 38 LEU B C 1
ATOM 2273 O O . LEU B 1 38 ? 7.844 -11.359 -21 1 89.81 38 LEU B O 1
ATOM 2277 N N . ALA B 1 39 ? 9.422 -10.258 -22.219 1 91.75 39 ALA B N 1
ATOM 2278 C CA . ALA B 1 39 ? 9.062 -8.938 -21.703 1 91.75 39 ALA B CA 1
ATOM 2279 C C . ALA B 1 39 ? 7.641 -8.562 -22.109 1 91.75 39 ALA B C 1
ATOM 2281 O O . ALA B 1 39 ? 7.02 -7.695 -21.484 1 91.75 39 ALA B O 1
ATOM 2282 N N . ARG B 1 40 ? 7.164 -9.297 -23.062 1 90.81 40 ARG B N 1
ATOM 2283 C CA . ARG B 1 40 ? 5.848 -8.953 -23.594 1 90.81 40 ARG B CA 1
ATOM 2284 C C . ARG B 1 40 ? 4.77 -9.867 -23.016 1 90.81 40 ARG B C 1
ATOM 2286 O O . ARG B 1 40 ? 3.578 -9.633 -23.219 1 90.81 40 ARG B O 1
ATOM 2293 N N . VAL B 1 41 ? 5.191 -10.859 -22.344 1 89 41 VAL B N 1
ATOM 2294 C CA . VAL B 1 41 ? 4.258 -11.781 -21.719 1 89 41 VAL B CA 1
ATOM 2295 C C . VAL B 1 41 ? 3.912 -11.297 -20.312 1 89 41 VAL B C 1
ATOM 2297 O O . VAL B 1 41 ? 4.773 -10.766 -19.609 1 89 41 VAL B O 1
ATOM 2300 N N . SER B 1 42 ? 2.672 -11.523 -19.984 1 90.19 42 SER B N 1
ATOM 2301 C CA . SER B 1 42 ? 2.23 -11.117 -18.656 1 90.19 42 SER B CA 1
ATOM 2302 C C . SER B 1 42 ? 2.973 -11.883 -17.562 1 90.19 42 SER B C 1
ATOM 2304 O O . SER B 1 42 ? 3.211 -13.086 -17.688 1 90.19 42 SER B O 1
ATOM 2306 N N . ARG B 1 43 ? 3.314 -11.18 -16.516 1 91.19 43 ARG B N 1
ATOM 2307 C CA . ARG B 1 43 ? 3.99 -11.781 -15.375 1 91.19 43 ARG B CA 1
ATOM 2308 C C . ARG B 1 43 ? 3.146 -12.898 -14.766 1 91.19 43 ARG B C 1
ATOM 2310 O O . ARG B 1 43 ? 3.674 -13.789 -14.086 1 91.19 43 ARG B O 1
ATOM 2317 N N . LEU B 1 44 ? 1.877 -12.844 -14.984 1 89.06 44 LEU B N 1
ATOM 2318 C CA . LEU B 1 44 ? 0.973 -13.859 -14.445 1 89.06 44 LEU B CA 1
ATOM 2319 C C . LEU B 1 44 ? 1.294 -15.234 -15.016 1 89.06 44 LEU B C 1
ATOM 2321 O O . LEU B 1 44 ? 0.933 -16.25 -14.422 1 89.06 44 LEU B O 1
ATOM 2325 N N . GLN B 1 45 ? 2.018 -15.195 -16.109 1 88.06 45 GLN B N 1
ATOM 2326 C CA . GLN B 1 45 ? 2.312 -16.453 -16.766 1 88.06 45 GLN B CA 1
ATOM 2327 C C . GLN B 1 45 ? 3.715 -16.953 -16.422 1 88.06 45 GLN B C 1
ATOM 2329 O O . GLN B 1 45 ? 4.094 -18.062 -16.766 1 88.06 45 GLN B O 1
ATOM 2334 N N . TYR B 1 46 ? 4.395 -16.141 -15.758 1 88 46 TYR B N 1
ATOM 2335 C CA . TYR B 1 46 ? 5.812 -16.422 -15.539 1 88 46 TYR B CA 1
ATOM 2336 C C . TYR B 1 46 ? 5.992 -17.703 -14.734 1 88 46 TYR B C 1
ATOM 2338 O O . TYR B 1 46 ? 6.891 -18.5 -15.016 1 88 46 TYR B O 1
ATOM 2346 N N . PRO B 1 47 ? 5.203 -17.938 -13.742 1 82.38 47 PRO B N 1
ATOM 2347 C CA . PRO B 1 47 ? 5.391 -19.203 -13.023 1 82.38 47 PRO B CA 1
ATOM 2348 C C . PRO B 1 47 ? 5.25 -20.422 -13.93 1 82.38 47 PRO B C 1
ATOM 2350 O O . PRO B 1 47 ? 5.996 -21.391 -13.781 1 82.38 47 PRO B O 1
ATOM 2353 N N . THR B 1 48 ? 4.387 -20.312 -14.859 1 81.88 48 THR B N 1
ATOM 2354 C CA . THR B 1 48 ? 4.219 -21.406 -15.82 1 81.88 48 THR B CA 1
ATOM 2355 C C . THR B 1 48 ? 5.41 -21.484 -16.766 1 81.88 48 THR B C 1
ATOM 2357 O O . THR B 1 48 ? 5.91 -22.562 -17.062 1 81.88 48 THR B O 1
ATOM 2360 N N . LEU B 1 49 ? 5.812 -20.344 -17.125 1 85.25 49 LEU B N 1
ATOM 2361 C CA . LEU B 1 49 ? 6.926 -20.297 -18.062 1 85.25 49 LEU B CA 1
ATOM 2362 C C . LEU B 1 49 ? 8.219 -20.75 -17.406 1 85.25 49 LEU B C 1
ATOM 2364 O O . LEU B 1 49 ? 9.109 -21.281 -18.062 1 85.25 49 LEU B O 1
ATOM 2368 N N . SER B 1 50 ? 8.297 -20.5 -16.094 1 86.25 50 SER B N 1
ATOM 2369 C CA . SER B 1 50 ? 9.5 -20.891 -15.375 1 86.25 50 SER B CA 1
ATOM 2370 C C . SER B 1 50 ? 9.672 -22.406 -15.344 1 86.25 50 SER B C 1
ATOM 2372 O O . SER B 1 50 ? 10.766 -22.906 -15.086 1 86.25 50 SER B O 1
ATOM 2374 N N . LEU B 1 51 ? 8.594 -23.094 -15.633 1 82.56 51 LEU B N 1
ATOM 2375 C CA . LEU B 1 51 ? 8.617 -24.547 -15.602 1 82.56 51 LEU B CA 1
ATOM 2376 C C . LEU B 1 51 ? 9.055 -25.125 -16.938 1 82.56 51 LEU B C 1
ATOM 2378 O O . LEU B 1 51 ? 9.305 -26.312 -17.062 1 82.56 51 LEU B O 1
ATOM 2382 N N . VAL B 1 52 ? 9.227 -24.312 -17.953 1 80.75 52 VAL B N 1
ATOM 2383 C CA . VAL B 1 52 ? 9.523 -24.766 -19.312 1 80.75 52 VAL B CA 1
ATOM 2384 C C . VAL B 1 52 ? 10.969 -25.266 -19.375 1 80.75 52 VAL B C 1
ATOM 2386 O O . VAL B 1 52 ? 11.242 -26.312 -19.969 1 80.75 52 VAL B O 1
ATOM 2389 N N . SER B 1 53 ? 11.922 -24.484 -18.828 1 85.5 53 SER B N 1
ATOM 2390 C CA . SER B 1 53 ? 13.328 -24.859 -18.828 1 85.5 53 SER B CA 1
ATOM 2391 C C . SER B 1 53 ? 14.109 -24.062 -17.781 1 85.5 53 SER B C 1
ATOM 2393 O O . SER B 1 53 ? 13.617 -23.062 -17.25 1 85.5 53 SER B O 1
ATOM 2395 N N . LYS B 1 54 ? 15.242 -24.547 -17.5 1 85.88 54 LYS B N 1
ATOM 2396 C CA . LYS B 1 54 ? 16.141 -23.844 -16.578 1 85.88 54 LYS B CA 1
ATOM 2397 C C . LYS B 1 54 ? 16.547 -22.484 -17.156 1 85.88 54 LYS B C 1
ATOM 2399 O O . LYS B 1 54 ? 16.703 -21.516 -16.406 1 85.88 54 LYS B O 1
ATOM 2404 N N . SER B 1 55 ? 16.703 -22.5 -18.438 1 83.62 55 SER B N 1
ATOM 2405 C CA . SER B 1 55 ? 17.078 -21.25 -19.094 1 83.62 55 SER B CA 1
ATOM 2406 C C . SER B 1 55 ? 15.984 -20.203 -18.938 1 83.62 55 SER B C 1
ATOM 2408 O O . SER B 1 55 ? 16.281 -19.047 -18.609 1 83.62 55 SER B O 1
ATOM 2410 N N . PHE B 1 56 ? 14.773 -20.641 -19.094 1 85.88 56 PHE B N 1
ATOM 2411 C CA . PHE B 1 56 ? 13.648 -19.734 -18.906 1 85.88 56 PHE B CA 1
ATOM 2412 C C . PHE B 1 56 ? 13.602 -19.219 -17.469 1 85.88 56 PHE B C 1
ATOM 2414 O O . PHE B 1 56 ? 13.398 -18.016 -17.234 1 85.88 56 PHE B O 1
ATOM 2421 N N . ARG B 1 57 ? 13.797 -20.094 -16.641 1 86.62 57 ARG B N 1
ATOM 2422 C CA . ARG B 1 57 ? 13.758 -19.719 -15.234 1 86.62 57 ARG B CA 1
ATOM 2423 C C . ARG B 1 57 ? 14.836 -18.703 -14.914 1 86.62 57 ARG B C 1
ATOM 2425 O O . ARG B 1 57 ? 14.586 -17.719 -14.203 1 86.62 57 ARG B O 1
ATOM 2432 N N . SER B 1 58 ? 15.977 -18.891 -15.469 1 87.69 58 SER B N 1
ATOM 2433 C CA . SER B 1 58 ? 17.094 -17.969 -15.25 1 87.69 58 SER B CA 1
ATOM 2434 C C . SER B 1 58 ? 16.828 -16.609 -15.883 1 87.69 58 SER B C 1
ATOM 2436 O O . SER B 1 58 ? 17.094 -15.57 -15.281 1 87.69 58 SER B O 1
ATOM 2438 N N . LEU B 1 59 ? 16.312 -16.641 -17.031 1 88.56 59 LEU B N 1
ATOM 2439 C CA . LEU B 1 59 ? 16.016 -15.398 -17.734 1 88.56 59 LEU B CA 1
ATOM 2440 C C . LEU B 1 59 ? 14.922 -14.617 -17.016 1 88.56 59 LEU B C 1
ATOM 2442 O O . LEU B 1 59 ? 14.984 -13.383 -16.938 1 88.56 59 LEU B O 1
ATOM 2446 N N . LEU B 1 60 ? 13.992 -15.383 -16.5 1 89.19 60 LEU B N 1
ATOM 2447 C CA . LEU B 1 60 ? 12.867 -14.742 -15.828 1 89.19 60 LEU B CA 1
ATOM 2448 C C . LEU B 1 60 ? 13.32 -14.094 -14.523 1 89.19 60 LEU B C 1
ATOM 2450 O O . LEU B 1 60 ? 12.656 -13.188 -14.008 1 89.19 60 LEU B O 1
ATOM 2454 N N . ALA B 1 61 ? 14.375 -14.555 -14.086 1 85.69 61 ALA B N 1
ATOM 2455 C CA . ALA B 1 61 ? 14.891 -14.016 -12.828 1 85.69 61 ALA B CA 1
ATOM 2456 C C . ALA B 1 61 ? 15.922 -12.922 -13.086 1 85.69 61 ALA B C 1
ATOM 2458 O O . ALA B 1 61 ? 16.422 -12.289 -12.148 1 85.69 61 ALA B O 1
ATOM 2459 N N . SER B 1 62 ? 16.219 -12.633 -14.297 1 84.81 62 SER B N 1
ATOM 2460 C CA . SER B 1 62 ? 17.281 -11.703 -14.641 1 84.81 62 SER B CA 1
ATOM 2461 C C . SER B 1 62 ? 16.797 -10.258 -14.562 1 84.81 62 SER B C 1
ATOM 2463 O O . SER B 1 62 ? 15.711 -9.93 -15.047 1 84.81 62 SER B O 1
ATOM 2465 N N . PRO B 1 63 ? 17.688 -9.445 -13.992 1 83.06 63 PRO B N 1
ATOM 2466 C CA . PRO B 1 63 ? 17.344 -8.023 -13.953 1 83.06 63 PRO B CA 1
ATOM 2467 C C . PRO B 1 63 ? 17.172 -7.418 -15.344 1 83.06 63 PRO B C 1
ATOM 2469 O O . PRO B 1 63 ? 16.422 -6.461 -15.523 1 83.06 63 PRO B O 1
ATOM 2472 N N . HIS B 1 64 ? 17.844 -7.984 -16.234 1 87.44 64 HIS B N 1
ATOM 2473 C CA . HIS B 1 64 ? 17.781 -7.484 -17.594 1 87.44 64 HIS B CA 1
ATOM 2474 C C . HIS B 1 64 ? 16.375 -7.555 -18.156 1 87.44 64 HIS B C 1
ATOM 2476 O O . HIS B 1 64 ? 15.945 -6.672 -18.906 1 87.44 64 HIS B O 1
ATOM 2482 N N . LEU B 1 65 ? 15.703 -8.539 -17.797 1 91.81 65 LEU B N 1
ATOM 2483 C CA . LEU B 1 65 ? 14.328 -8.68 -18.266 1 91.81 65 LEU B CA 1
ATOM 2484 C C . LEU B 1 65 ? 13.469 -7.508 -17.781 1 91.81 65 LEU B C 1
ATOM 2486 O O . LEU B 1 65 ? 12.727 -6.918 -18.578 1 91.81 65 LEU B O 1
ATOM 2490 N N . TYR B 1 66 ? 13.641 -7.145 -16.656 1 90.25 66 TYR B N 1
ATOM 2491 C CA . TYR B 1 66 ? 12.797 -6.125 -16.047 1 90.25 66 TYR B CA 1
ATOM 2492 C C . TYR B 1 66 ? 13.219 -4.73 -16.5 1 90.25 66 TYR B C 1
ATOM 2494 O O . TYR B 1 66 ? 12.391 -3.822 -16.594 1 90.25 66 TYR B O 1
ATOM 2502 N N . GLU B 1 67 ? 14.43 -4.582 -16.797 1 88.19 67 GLU B N 1
ATOM 2503 C CA . GLU B 1 67 ? 14.852 -3.355 -17.469 1 88.19 67 GLU B CA 1
ATOM 2504 C C . GLU B 1 67 ? 14.211 -3.234 -18.844 1 88.19 67 GLU B C 1
ATOM 2506 O O . GLU B 1 67 ? 13.773 -2.152 -19.25 1 88.19 67 GLU B O 1
ATOM 2511 N N . THR B 1 68 ? 14.258 -4.324 -19.5 1 90.88 68 THR B N 1
ATOM 2512 C CA . THR B 1 68 ? 13.641 -4.359 -20.828 1 90.88 68 THR B CA 1
ATOM 2513 C C . THR B 1 68 ? 12.148 -4.074 -20.734 1 90.88 68 THR B C 1
ATOM 2515 O O . THR B 1 68 ? 11.602 -3.309 -21.531 1 90.88 68 THR B O 1
ATOM 2518 N N . ARG B 1 69 ? 11.492 -4.645 -19.781 1 92.81 69 ARG B N 1
ATOM 2519 C CA . ARG B 1 69 ? 10.07 -4.395 -19.578 1 92.81 69 ARG B CA 1
ATOM 2520 C C . ARG B 1 69 ? 9.805 -2.916 -19.328 1 92.81 69 ARG B C 1
ATOM 2522 O O . ARG B 1 69 ? 8.875 -2.338 -19.891 1 92.81 69 ARG B O 1
ATOM 2529 N N . SER B 1 70 ? 10.609 -2.387 -18.484 1 89.12 70 SER B N 1
ATOM 2530 C CA . SER B 1 70 ? 10.461 -0.97 -18.156 1 89.12 70 SER B CA 1
ATOM 2531 C C . SER B 1 70 ? 10.648 -0.101 -19.406 1 89.12 70 SER B C 1
ATOM 2533 O O . SER B 1 70 ? 9.875 0.827 -19.641 1 89.12 70 SER B O 1
ATOM 2535 N N . SER B 1 71 ? 11.594 -0.454 -20.203 1 91.5 71 SER B N 1
ATOM 2536 C CA . SER B 1 71 ? 11.906 0.328 -21.406 1 91.5 71 SER B CA 1
ATOM 2537 C C . SER B 1 71 ? 10.797 0.212 -22.438 1 91.5 71 SER B C 1
ATOM 2539 O O . SER B 1 71 ? 10.562 1.144 -23.219 1 91.5 71 SER B O 1
ATOM 2541 N N . LEU B 1 72 ? 10.148 -0.859 -22.453 1 90.88 72 LEU B N 1
ATOM 2542 C CA . LEU B 1 72 ? 9.086 -1.1 -23.422 1 90.88 72 LEU B CA 1
ATOM 2543 C C . LEU B 1 72 ? 7.746 -0.603 -22.891 1 90.88 72 LEU B C 1
ATOM 2545 O O . LEU B 1 72 ? 6.73 -0.701 -23.578 1 90.88 72 LEU B O 1
ATOM 2549 N N . GLY B 1 73 ? 7.746 -0.146 -21.641 1 90.81 73 GLY B N 1
ATOM 2550 C CA . GLY B 1 73 ? 6.5 0.306 -21.031 1 90.81 73 GLY B CA 1
ATOM 2551 C C . GLY B 1 73 ? 5.574 -0.833 -20.656 1 90.81 73 GLY B C 1
ATOM 2552 O O . GLY B 1 73 ? 4.352 -0.704 -20.734 1 90.81 73 GLY B O 1
ATOM 2553 N N . ARG B 1 74 ? 6.211 -1.948 -20.328 1 91.38 74 ARG B N 1
ATOM 2554 C CA . ARG B 1 74 ? 5.418 -3.133 -20.016 1 91.38 74 ARG B CA 1
ATOM 2555 C C . ARG B 1 74 ? 5.562 -3.518 -18.547 1 91.38 74 ARG B C 1
ATOM 2557 O O . ARG B 1 74 ? 5.473 -4.695 -18.188 1 91.38 74 ARG B O 1
ATOM 2564 N N . THR B 1 75 ? 5.863 -2.508 -17.75 1 92 75 THR B N 1
ATOM 2565 C CA . THR B 1 75 ? 5.891 -2.748 -16.312 1 92 75 THR B CA 1
ATOM 2566 C C . THR B 1 75 ? 4.496 -3.098 -15.797 1 92 75 THR B C 1
ATOM 2568 O O . THR B 1 75 ? 3.506 -2.492 -16.219 1 92 75 THR B O 1
ATOM 2571 N N . GLU B 1 76 ? 4.438 -4.145 -14.953 1 93.25 76 GLU B N 1
ATOM 2572 C CA . GLU B 1 76 ? 3.166 -4.602 -14.406 1 93.25 76 GLU B CA 1
ATOM 2573 C C . GLU B 1 76 ? 3.232 -4.715 -12.883 1 93.25 76 GLU B C 1
ATOM 2575 O O . GLU B 1 76 ? 4.316 -4.844 -12.312 1 93.25 76 GLU B O 1
ATOM 2580 N N . SER B 1 77 ? 2.062 -4.582 -12.297 1 94.69 77 SER B N 1
ATOM 2581 C CA . SER B 1 77 ? 1.939 -4.867 -10.867 1 94.69 77 SER B CA 1
ATOM 2582 C C . SER B 1 77 ? 1.658 -6.344 -10.617 1 94.69 77 SER B C 1
ATOM 2584 O O . SER B 1 77 ? 0.88 -6.965 -11.344 1 94.69 77 SER B O 1
ATOM 2586 N N . CYS B 1 78 ? 2.369 -6.898 -9.688 1 95.75 78 CYS B N 1
ATOM 2587 C CA . CYS B 1 78 ? 2.182 -8.289 -9.281 1 95.75 78 CYS B CA 1
ATOM 2588 C C . CYS B 1 78 ? 1.705 -8.375 -7.836 1 95.75 78 CYS B C 1
ATOM 2590 O O . CYS B 1 78 ? 2.238 -7.688 -6.961 1 95.75 78 CYS B O 1
ATOM 2592 N N . LEU B 1 79 ? 0.768 -9.258 -7.641 1 96.94 79 LEU B N 1
ATOM 2593 C CA . LEU B 1 79 ? 0.143 -9.344 -6.324 1 96.94 79 LEU B CA 1
ATOM 2594 C C . LEU B 1 79 ? 0.828 -10.406 -5.469 1 96.94 79 LEU B C 1
ATOM 2596 O O . LEU B 1 79 ? 1.105 -11.508 -5.938 1 96.94 79 LEU B O 1
ATOM 2600 N N . TYR B 1 80 ? 1.076 -10.047 -4.223 1 96.56 80 TYR B N 1
ATOM 2601 C CA . TYR B 1 80 ? 1.654 -10.938 -3.223 1 96.56 80 TYR B CA 1
ATOM 2602 C C . TYR B 1 80 ? 0.787 -10.984 -1.971 1 96.56 80 TYR B C 1
ATOM 2604 O O . TYR B 1 80 ? 0.263 -9.961 -1.529 1 96.56 80 TYR B O 1
ATOM 2612 N N . VAL B 1 81 ? 0.647 -12.164 -1.447 1 96.12 81 VAL B N 1
ATOM 2613 C CA . VAL B 1 81 ? -0.247 -12.367 -0.313 1 96.12 81 VAL B CA 1
ATOM 2614 C C . VAL B 1 81 ? 0.503 -13.078 0.815 1 96.12 81 VAL B C 1
ATOM 2616 O O . VAL B 1 81 ? 1.177 -14.078 0.587 1 96.12 81 VAL B O 1
ATOM 2619 N N . CYS B 1 82 ? 0.378 -12.508 1.96 1 92.88 82 CYS B N 1
ATOM 2620 C CA . CYS B 1 82 ? 0.933 -13.094 3.176 1 92.88 82 CYS B CA 1
ATOM 2621 C C . CYS B 1 82 ? -0.162 -13.727 4.027 1 92.88 82 CYS B C 1
ATOM 2623 O O . CYS B 1 82 ? -1.099 -13.047 4.445 1 92.88 82 CYS B O 1
ATOM 2625 N N . ILE B 1 83 ? -0.018 -15.031 4.258 1 92.06 83 ILE B N 1
ATOM 2626 C CA . ILE B 1 83 ? -1.047 -15.766 4.992 1 92.06 83 ILE B CA 1
ATOM 2627 C C . ILE B 1 83 ? -0.426 -16.453 6.203 1 92.06 83 ILE B C 1
ATOM 2629 O O . ILE B 1 83 ? 0.635 -17.078 6.098 1 92.06 83 ILE B O 1
ATOM 2633 N N . ARG B 1 84 ? -1.1 -16.344 7.285 1 89.56 84 ARG B N 1
ATOM 2634 C CA . ARG B 1 84 ? -0.667 -17.031 8.492 1 89.56 84 ARG B CA 1
ATOM 2635 C C . ARG B 1 84 ? -1.412 -18.344 8.672 1 89.56 84 ARG B C 1
ATOM 2637 O O . ARG B 1 84 ? -2.645 -18.375 8.633 1 89.56 84 ARG B O 1
ATOM 2644 N N . PHE B 1 85 ? -0.623 -19.328 8.836 1 88.62 85 PHE B N 1
ATOM 2645 C CA . PHE B 1 85 ? -1.172 -20.641 9.117 1 88.62 85 PHE B CA 1
ATOM 2646 C C . PHE B 1 85 ? -1.048 -20.984 10.602 1 88.62 85 PHE B C 1
ATOM 2648 O O . PHE B 1 85 ? -0.041 -20.656 11.234 1 88.62 85 PHE B O 1
ATOM 2655 N N . PRO B 1 86 ? -2.029 -21.547 11.195 1 82.56 86 PRO B N 1
ATOM 2656 C CA . PRO B 1 86 ? -2.09 -21.766 12.641 1 82.56 86 PRO B CA 1
ATOM 2657 C C . PRO B 1 86 ? -0.888 -22.547 13.172 1 82.56 86 PRO B C 1
ATOM 2659 O O . PRO B 1 86 ? -0.4 -22.266 14.273 1 82.56 86 PRO B O 1
ATOM 2662 N N . ASP B 1 87 ? -0.423 -23.438 12.539 1 82.06 87 ASP B N 1
ATOM 2663 C CA . ASP B 1 87 ? 0.623 -24.312 13.062 1 82.06 87 ASP B CA 1
ATOM 2664 C C . ASP B 1 87 ? 2.006 -23.844 12.609 1 82.06 87 ASP B C 1
ATOM 2666 O O . ASP B 1 87 ? 2.998 -24.547 12.805 1 82.06 87 ASP B O 1
ATOM 2670 N N . GLU B 1 88 ? 2.039 -22.656 12.047 1 81.56 88 GLU B N 1
ATOM 2671 C CA . GLU B 1 88 ? 3.328 -22.188 11.547 1 81.56 88 GLU B CA 1
ATOM 2672 C C . GLU B 1 88 ? 3.68 -20.828 12.141 1 81.56 88 GLU B C 1
ATOM 2674 O O . GLU B 1 88 ? 2.811 -19.969 12.297 1 81.56 88 GLU B O 1
ATOM 2679 N N . THR B 1 89 ? 4.879 -20.672 12.578 1 76.69 89 THR B N 1
ATOM 2680 C CA . THR B 1 89 ? 5.344 -19.422 13.141 1 76.69 89 THR B CA 1
ATOM 2681 C C . THR B 1 89 ? 5.625 -18.391 12.047 1 76.69 89 THR B C 1
ATOM 2683 O O . THR B 1 89 ? 5.48 -17.188 12.258 1 76.69 89 THR B O 1
ATOM 2686 N N . ILE B 1 90 ? 6.062 -18.953 10.906 1 80.56 90 ILE B N 1
ATOM 2687 C CA . ILE B 1 90 ? 6.387 -18.062 9.789 1 80.56 90 ILE B CA 1
ATOM 2688 C C . ILE B 1 90 ? 5.23 -18.047 8.797 1 80.56 90 ILE B C 1
ATOM 2690 O O . ILE B 1 90 ? 4.742 -19.109 8.383 1 80.56 90 ILE B O 1
ATOM 2694 N N . PRO B 1 91 ? 4.789 -16.875 8.523 1 88.12 91 PRO B N 1
ATOM 2695 C CA . PRO B 1 91 ? 3.723 -16.812 7.523 1 88.12 91 PRO B CA 1
ATOM 2696 C C . PRO B 1 91 ? 4.176 -17.281 6.141 1 88.12 91 PRO B C 1
ATOM 2698 O O . PRO B 1 91 ? 5.371 -17.25 5.836 1 88.12 91 PRO B O 1
ATOM 2701 N N . ARG B 1 92 ? 3.238 -17.719 5.402 1 91.88 92 ARG B N 1
ATOM 2702 C CA . ARG B 1 92 ? 3.52 -18.125 4.035 1 91.88 92 ARG B CA 1
ATOM 2703 C C . ARG B 1 92 ? 3.205 -17.016 3.045 1 91.88 92 ARG B C 1
ATOM 2705 O O . ARG B 1 92 ? 2.262 -16.25 3.244 1 91.88 92 ARG B O 1
ATOM 2712 N N . TRP B 1 93 ? 4.012 -17.016 2.027 1 93.94 93 TRP B N 1
ATOM 2713 C CA . TRP B 1 93 ? 3.84 -16.016 0.988 1 93.94 93 TRP B CA 1
ATOM 2714 C C . TRP B 1 93 ? 3.428 -16.656 -0.332 1 93.94 93 TRP B C 1
ATOM 2716 O O . TRP B 1 93 ? 3.902 -17.734 -0.677 1 93.94 93 TRP B O 1
ATOM 2726 N N . PHE B 1 94 ? 2.568 -15.922 -1.007 1 95.44 94 PHE B N 1
ATOM 2727 C CA . PHE B 1 94 ? 2.047 -16.375 -2.287 1 95.44 94 PHE B CA 1
ATOM 2728 C C . PHE B 1 94 ? 2.049 -15.25 -3.311 1 95.44 94 PHE B C 1
ATOM 2730 O O . PHE B 1 94 ? 2.023 -14.07 -2.945 1 95.44 94 PHE B O 1
ATOM 2737 N N . THR B 1 95 ? 2.115 -15.625 -4.57 1 95.5 95 THR B N 1
ATOM 2738 C CA . THR B 1 95 ? 1.917 -14.664 -5.648 1 95.5 95 THR B CA 1
ATOM 2739 C C . THR B 1 95 ? 0.802 -15.125 -6.582 1 95.5 95 THR B C 1
ATOM 2741 O O . THR B 1 95 ? 0.606 -16.328 -6.781 1 95.5 95 THR B O 1
ATOM 2744 N N . LEU B 1 96 ? 0.073 -14.18 -7.062 1 95.88 96 LEU B N 1
ATOM 2745 C CA . LEU B 1 96 ? -1.022 -14.469 -7.98 1 95.88 96 LEU B CA 1
ATOM 2746 C C . LEU B 1 96 ? -0.491 -14.852 -9.359 1 95.88 96 LEU B C 1
ATOM 2748 O O . LEU B 1 96 ? 0.387 -14.18 -9.898 1 95.88 96 LEU B O 1
ATOM 2752 N N . CYS B 1 97 ? -1.017 -15.945 -9.898 1 92.44 97 CYS B N 1
ATOM 2753 C CA . CYS B 1 97 ? -0.644 -16.375 -11.234 1 92.44 97 CYS B CA 1
ATOM 2754 C C . CYS B 1 97 ? -1.861 -16.875 -12.008 1 92.44 97 CYS B C 1
ATOM 2756 O O . CYS B 1 97 ? -2.92 -17.109 -11.422 1 92.44 97 CYS B O 1
ATOM 2758 N N . GLN B 1 98 ? -1.668 -16.922 -13.234 1 89.38 98 GLN B N 1
ATOM 2759 C CA . GLN B 1 98 ? -2.719 -17.469 -14.086 1 89.38 98 GLN B CA 1
ATOM 2760 C C . GLN B 1 98 ? -2.656 -19 -14.125 1 89.38 98 GLN B C 1
ATOM 2762 O O . GLN B 1 98 ? -1.571 -19.578 -14.219 1 89.38 98 GLN B O 1
ATOM 2767 N N . LYS B 1 99 ? -3.832 -19.547 -13.938 1 83.25 99 LYS B N 1
ATOM 2768 C CA . LYS B 1 99 ? -3.881 -21 -14.047 1 83.25 99 LYS B CA 1
ATOM 2769 C C . LYS B 1 99 ? -3.525 -21.469 -15.461 1 83.25 99 LYS B C 1
ATOM 2771 O O . LYS B 1 99 ? -3.906 -20.828 -16.438 1 83.25 99 LYS B O 1
ATOM 2776 N N . PRO B 1 100 ? -2.658 -22.5 -15.484 1 73.25 100 PRO B N 1
ATOM 2777 C CA . PRO B 1 100 ? -2.348 -23.031 -16.812 1 73.25 100 PRO B CA 1
ATOM 2778 C C . PRO B 1 100 ? -3.59 -23.516 -17.562 1 73.25 100 PRO B C 1
ATOM 2780 O O . PRO B 1 100 ? -4.531 -24.016 -16.938 1 73.25 100 PRO B O 1
ATOM 2783 N N . LYS B 1 101 ? -3.734 -22.984 -18.734 1 66.19 101 LYS B N 1
ATOM 2784 C CA . LYS B 1 101 ? -4.863 -23.406 -19.562 1 66.19 101 LYS B CA 1
ATOM 2785 C C . LYS B 1 101 ? -4.934 -24.922 -19.656 1 66.19 101 LYS B C 1
ATOM 2787 O O . LYS B 1 101 ? -3.922 -25.594 -19.906 1 66.19 101 LYS B O 1
ATOM 2792 N N . LYS B 1 102 ? -5.871 -25.531 -18.922 1 59.16 102 LYS B N 1
ATOM 2793 C CA . LYS B 1 102 ? -6.051 -26.969 -19.156 1 59.16 102 LYS B CA 1
ATOM 2794 C C . LYS B 1 102 ? -6.461 -27.234 -20.594 1 59.16 102 LYS B C 1
ATOM 2796 O O . LYS B 1 102 ? -7.305 -26.531 -21.156 1 59.16 102 LYS B O 1
ATOM 2801 N N . LYS B 1 103 ? -5.512 -27.859 -21.359 1 51.66 103 LYS B N 1
ATOM 2802 C CA . LYS B 1 103 ? -5.711 -28.297 -22.734 1 51.66 103 LYS B CA 1
ATOM 2803 C C . LYS B 1 103 ? -7.09 -28.922 -22.922 1 51.66 103 LYS B C 1
ATOM 2805 O O . LYS B 1 103 ? -7.422 -29.406 -24.016 1 51.66 103 LYS B O 1
ATOM 2810 N N . ASN B 1 104 ? -7.762 -29.25 -21.875 1 51.03 104 ASN B N 1
ATOM 2811 C CA . ASN B 1 104 ? -8.898 -30.016 -22.375 1 51.03 104 ASN B CA 1
ATOM 2812 C C . ASN B 1 104 ? -9.883 -29.141 -23.141 1 51.03 104 ASN B C 1
ATOM 2814 O O . ASN B 1 104 ? -10.258 -28.062 -22.672 1 51.03 104 ASN B O 1
ATOM 2818 N N . LYS B 1 105 ? -9.984 -29.359 -24.562 1 49.81 105 LYS B N 1
ATOM 2819 C CA . LYS B 1 105 ? -10.719 -28.812 -25.703 1 49.81 105 LYS B CA 1
ATOM 2820 C C . LYS B 1 105 ? -12.094 -28.312 -25.281 1 49.81 105 LYS B C 1
ATOM 2822 O O . LYS B 1 105 ? -12.719 -27.516 -25.984 1 49.81 105 LYS B O 1
ATOM 2827 N N . ARG B 1 106 ? -12.914 -29.047 -24.547 1 50.41 106 ARG B N 1
ATOM 2828 C CA . ARG B 1 106 ? -14.352 -28.844 -24.656 1 50.41 106 ARG B CA 1
ATOM 2829 C C . ARG B 1 106 ? -14.805 -27.656 -23.797 1 50.41 106 ARG B C 1
ATOM 2831 O O . ARG B 1 106 ? -15.875 -27.094 -24.031 1 50.41 106 ARG B O 1
ATOM 2838 N N . THR B 1 107 ? -14.328 -27.453 -22.531 1 47.66 107 THR B N 1
ATOM 2839 C CA . THR B 1 107 ? -14.961 -26.406 -21.734 1 47.66 107 THR B CA 1
ATOM 2840 C C . THR B 1 107 ? -14.078 -25.156 -21.688 1 47.66 107 THR B C 1
ATOM 2842 O O . THR B 1 107 ? -12.938 -25.219 -21.219 1 47.66 107 THR B O 1
ATOM 2845 N N . LYS B 1 108 ? -14.141 -24.297 -22.672 1 47.25 108 LYS B N 1
ATOM 2846 C CA . LYS B 1 108 ? -13.625 -22.938 -22.719 1 47.25 108 LYS B CA 1
ATOM 2847 C C . LYS B 1 108 ? -13.539 -22.328 -21.328 1 47.25 108 LYS B C 1
ATOM 2849 O O . LYS B 1 108 ? -14.367 -21.5 -20.953 1 47.25 108 LYS B O 1
ATOM 2854 N N . LYS B 1 109 ? -13.289 -23.047 -20.266 1 49.5 109 LYS B N 1
ATOM 2855 C CA . LYS B 1 109 ? -13.336 -22.359 -18.969 1 49.5 109 LYS B CA 1
ATOM 2856 C C . LYS B 1 109 ? -12.273 -21.281 -18.875 1 49.5 109 LYS B C 1
ATOM 2858 O O . LYS B 1 109 ? -11.133 -21.469 -19.312 1 49.5 109 LYS B O 1
ATOM 2863 N N . ALA B 1 110 ? -12.602 -20.047 -18.812 1 53.25 110 ALA B N 1
ATOM 2864 C CA . ALA B 1 110 ? -11.898 -18.781 -18.609 1 53.25 110 ALA B CA 1
ATOM 2865 C C . ALA B 1 110 ? -10.703 -18.969 -17.688 1 53.25 110 ALA B C 1
ATOM 2867 O O . ALA B 1 110 ? -10.773 -19.734 -16.719 1 53.25 110 ALA B O 1
ATOM 2868 N N . SER B 1 111 ? -9.445 -18.781 -18.234 1 66 111 SER B N 1
ATOM 2869 C CA . SER B 1 111 ? -8.164 -18.797 -17.531 1 66 111 SER B CA 1
ATOM 2870 C C . SER B 1 111 ? -8.289 -18.234 -16.125 1 66 111 SER B C 1
ATOM 2872 O O . SER B 1 111 ? -8.766 -17.109 -15.953 1 66 111 SER B O 1
ATOM 2874 N N . GLY B 1 112 ? -8.406 -19.078 -15.164 1 85.5 112 GLY B N 1
ATOM 2875 C CA . GLY B 1 112 ? -8.531 -18.734 -13.758 1 85.5 112 GLY B CA 1
ATOM 2876 C C . GLY B 1 112 ? -7.215 -18.344 -13.117 1 85.5 112 GLY B C 1
ATOM 2877 O O . GLY B 1 112 ? -6.195 -18.234 -13.797 1 85.5 112 GLY B O 1
ATOM 2878 N N . TYR B 1 113 ? -7.301 -17.828 -11.953 1 91.25 113 TYR B N 1
ATOM 2879 C CA . TYR B 1 113 ? -6.141 -17.375 -11.188 1 91.25 113 TYR B CA 1
ATOM 2880 C C . TYR B 1 113 ? -5.938 -18.25 -9.953 1 91.25 113 TYR B C 1
ATOM 2882 O O . TYR B 1 113 ? -6.887 -18.859 -9.453 1 91.25 113 TYR B O 1
ATOM 2890 N N . VAL B 1 114 ? -4.672 -18.344 -9.617 1 93.5 114 VAL B N 1
ATOM 2891 C CA . VAL B 1 114 ? -4.328 -19.109 -8.422 1 93.5 114 VAL B CA 1
ATOM 2892 C C . VAL B 1 114 ? -3.186 -18.422 -7.68 1 93.5 114 VAL B C 1
ATOM 2894 O O . VAL B 1 114 ? -2.439 -17.641 -8.266 1 93.5 114 VAL B O 1
ATOM 2897 N N . LEU B 1 115 ? -3.123 -18.719 -6.438 1 94.88 115 LEU B N 1
ATOM 2898 C CA . LEU B 1 115 ? -1.978 -18.266 -5.652 1 94.88 115 LEU B CA 1
ATOM 2899 C C . LEU B 1 115 ? -0.899 -19.344 -5.605 1 94.88 115 LEU B C 1
ATOM 2901 O O . LEU B 1 115 ? -1.143 -20.453 -5.125 1 94.88 115 LEU B O 1
ATOM 2905 N N . ALA B 1 116 ? 0.225 -19 -6.141 1 92.88 116 ALA B N 1
ATOM 2906 C CA . ALA B 1 116 ? 1.376 -19.906 -6.09 1 92.88 116 ALA B CA 1
ATOM 2907 C C . ALA B 1 116 ? 2.24 -19.609 -4.867 1 92.88 116 ALA B C 1
ATOM 2909 O O . ALA B 1 116 ? 2.568 -18.453 -4.586 1 92.88 116 ALA B O 1
ATOM 2910 N N . LYS B 1 117 ? 2.666 -20.656 -4.207 1 93.44 117 LYS B N 1
ATOM 2911 C CA . LYS B 1 117 ? 3.463 -20.516 -2.992 1 93.44 117 LYS B CA 1
ATOM 2912 C C . LYS B 1 117 ? 4.887 -20.078 -3.316 1 93.44 117 LYS B C 1
ATOM 2914 O O . LYS B 1 117 ? 5.488 -20.562 -4.277 1 93.44 117 LYS B O 1
ATOM 2919 N N . LEU B 1 118 ? 5.387 -19.188 -2.494 1 92.94 118 LEU B N 1
ATOM 2920 C CA . LEU B 1 118 ? 6.766 -18.719 -2.607 1 92.94 118 LEU B CA 1
ATOM 2921 C C . LEU B 1 118 ? 7.648 -19.406 -1.566 1 92.94 118 LEU B C 1
ATOM 2923 O O . LEU B 1 118 ? 7.145 -19.984 -0.598 1 92.94 118 LEU B O 1
ATOM 2927 N N . PRO B 1 119 ? 8.938 -19.25 -1.815 1 88.25 119 PRO B N 1
ATOM 2928 C CA . PRO B 1 119 ? 9.836 -19.75 -0.776 1 88.25 119 PRO B CA 1
ATOM 2929 C C . PRO B 1 119 ? 9.648 -19.047 0.564 1 88.25 119 PRO B C 1
ATOM 2931 O O . PRO B 1 119 ? 9.18 -17.906 0.604 1 88.25 119 PRO B O 1
ATOM 2934 N N . THR B 1 120 ? 10.055 -19.688 1.611 1 84.56 120 THR B N 1
ATOM 2935 C CA . THR B 1 120 ? 9.883 -19.172 2.967 1 84.56 120 THR B CA 1
ATOM 2936 C C . THR B 1 120 ? 10.906 -18.078 3.268 1 84.56 120 THR B C 1
ATOM 2938 O O . THR B 1 120 ? 12.07 -18.188 2.889 1 84.56 120 THR B O 1
ATOM 2941 N N . PRO B 1 121 ? 10.398 -17.062 3.9 1 82.12 121 PRO B N 1
ATOM 2942 C CA . PRO B 1 121 ? 11.352 -16.016 4.305 1 82.12 121 PRO B CA 1
ATOM 2943 C C . PRO B 1 121 ? 12.336 -16.516 5.363 1 82.12 121 PRO B C 1
ATOM 2945 O O . PRO B 1 121 ? 12.055 -17.469 6.078 1 82.12 121 PRO B O 1
ATOM 2948 N N . PRO B 1 122 ? 13.492 -15.891 5.289 1 71.5 122 PRO B N 1
ATOM 2949 C CA . PRO B 1 122 ? 14.492 -16.266 6.297 1 71.5 122 PRO B CA 1
ATOM 2950 C C . PRO B 1 122 ? 14.055 -15.898 7.715 1 71.5 122 PRO B C 1
ATOM 2952 O O . PRO B 1 122 ? 14.492 -16.531 8.68 1 71.5 122 PRO B O 1
ATOM 2955 N N . SER B 1 123 ? 13.422 -14.719 7.82 1 64.75 123 SER B N 1
ATOM 2956 C CA . SER B 1 123 ? 13.078 -14.266 9.164 1 64.75 123 SER B CA 1
ATOM 2957 C C . SER B 1 123 ? 11.727 -14.82 9.602 1 64.75 123 SER B C 1
ATOM 2959 O O . SER B 1 123 ? 10.844 -15.055 8.773 1 64.75 123 SER B O 1
ATOM 2961 N N . ARG B 1 124 ? 11.672 -15.195 10.883 1 58.34 124 ARG B N 1
ATOM 2962 C CA . ARG B 1 124 ? 10.617 -15.992 11.516 1 58.34 124 ARG B CA 1
ATOM 2963 C C . ARG B 1 124 ? 9.328 -15.18 11.648 1 58.34 124 ARG B C 1
ATOM 2965 O O . ARG B 1 124 ? 8.25 -15.75 11.805 1 58.34 124 ARG B O 1
ATOM 2972 N N . SER B 1 125 ? 9.43 -13.898 12.031 1 54.34 125 SER B N 1
ATOM 2973 C CA . SER B 1 125 ? 8.148 -13.469 12.594 1 54.34 125 SER B CA 1
ATOM 2974 C C . SER B 1 125 ? 7.523 -12.359 11.75 1 54.34 125 SER B C 1
ATOM 2976 O O . SER B 1 125 ? 8.164 -11.352 11.469 1 54.34 125 SER B O 1
ATOM 2978 N N . ALA B 1 126 ? 6.637 -12.82 10.852 1 55.03 126 ALA B N 1
ATOM 2979 C CA . ALA B 1 126 ? 5.852 -11.758 10.234 1 55.03 126 ALA B CA 1
ATOM 2980 C C . ALA B 1 126 ? 4.953 -11.07 11.266 1 55.03 126 ALA B C 1
ATOM 2982 O O . ALA B 1 126 ? 4.426 -9.984 11.008 1 55.03 126 ALA B O 1
ATOM 2983 N N . HIS B 1 127 ? 4.941 -11.688 12.562 1 55.78 127 HIS B N 1
ATOM 2984 C CA . HIS B 1 127 ? 4.086 -11.047 13.555 1 55.78 127 HIS B CA 1
ATOM 2985 C C . HIS B 1 127 ? 4.695 -9.727 14.031 1 55.78 127 HIS B C 1
ATOM 2987 O O . HIS B 1 127 ? 5.879 -9.672 14.367 1 55.78 127 HIS B O 1
ATOM 2993 N N . TRP B 1 128 ? 4.094 -8.578 13.711 1 58.34 128 TRP B N 1
ATOM 2994 C CA . TRP B 1 128 ? 4.461 -7.25 14.18 1 58.34 128 TRP B CA 1
ATOM 2995 C C . TRP B 1 128 ? 5.449 -6.59 13.227 1 58.34 128 TRP B C 1
ATOM 2997 O O . TRP B 1 128 ? 6.125 -5.625 13.594 1 58.34 128 TRP B O 1
ATOM 3007 N N . SER B 1 129 ? 5.629 -7.324 12.133 1 71.81 129 SER B N 1
ATOM 3008 C CA . SER B 1 129 ? 6.531 -6.656 11.203 1 71.81 129 SER B CA 1
ATOM 3009 C C . SER B 1 129 ? 5.773 -5.684 10.305 1 71.81 129 SER B C 1
ATOM 3011 O O . SER B 1 129 ? 4.551 -5.773 10.172 1 71.81 129 SER B O 1
ATOM 3013 N N . GLY B 1 130 ? 6.523 -4.637 10 1 83.19 130 GLY B N 1
ATOM 3014 C CA . GLY B 1 130 ? 6.043 -3.744 8.953 1 83.19 130 GLY B CA 1
ATOM 3015 C C . GLY B 1 130 ? 6.336 -4.25 7.555 1 83.19 130 GLY B C 1
ATOM 3016 O O . GLY B 1 130 ? 7.426 -4.758 7.289 1 83.19 130 GLY B O 1
ATOM 3017 N N . LEU B 1 131 ? 5.312 -4.316 6.773 1 89.38 131 LEU B N 1
ATOM 3018 C CA . LEU B 1 131 ? 5.43 -4.77 5.391 1 89.38 131 LEU B CA 1
ATOM 3019 C C . LEU B 1 131 ? 5.133 -3.635 4.418 1 89.38 131 LEU B C 1
ATOM 3021 O O . LEU B 1 131 ? 4.195 -2.857 4.633 1 89.38 131 LEU B O 1
ATOM 3025 N N . VAL B 1 132 ? 5.984 -3.561 3.404 1 93.12 132 VAL B N 1
ATOM 3026 C CA . VAL B 1 132 ? 5.707 -2.566 2.373 1 93.12 132 VAL B CA 1
ATOM 3027 C C . VAL B 1 132 ? 6.336 -3.002 1.052 1 93.12 132 VAL B C 1
ATOM 3029 O O . VAL B 1 132 ? 7.402 -3.623 1.039 1 93.12 132 VAL B O 1
ATOM 3032 N N . ALA B 1 133 ? 5.609 -2.783 0.018 1 95.88 133 ALA B N 1
ATOM 3033 C CA . ALA B 1 133 ? 6.184 -2.93 -1.317 1 95.88 133 ALA B CA 1
ATOM 3034 C C . ALA B 1 133 ? 6.676 -1.588 -1.851 1 95.88 133 ALA B C 1
ATOM 3036 O O . ALA B 1 133 ? 5.941 -0.597 -1.834 1 95.88 133 ALA B O 1
ATOM 3037 N N . VAL B 1 134 ? 7.898 -1.539 -2.227 1 93.69 134 VAL B N 1
ATOM 3038 C CA . VAL B 1 134 ? 8.484 -0.382 -2.898 1 93.69 134 VAL B CA 1
ATOM 3039 C C . VAL B 1 134 ? 9.18 -0.825 -4.18 1 93.69 134 VAL B C 1
ATOM 3041 O O . VAL B 1 134 ? 10.188 -1.537 -4.133 1 93.69 134 VAL B O 1
ATOM 3044 N N . GLY B 1 135 ? 8.617 -0.368 -5.273 1 90.94 135 GLY B N 1
ATOM 3045 C CA . GLY B 1 135 ? 9.148 -0.855 -6.539 1 90.94 135 GLY B CA 1
ATOM 3046 C C . GLY B 1 135 ? 9.008 -2.357 -6.703 1 90.94 135 GLY B C 1
ATOM 3047 O O . GLY B 1 135 ? 7.906 -2.9 -6.562 1 90.94 135 GLY B O 1
ATOM 3048 N N . SER B 1 136 ? 10.156 -3.018 -6.973 1 90.94 136 SER B N 1
ATOM 3049 C CA . SER B 1 136 ? 10.109 -4.445 -7.262 1 90.94 136 SER B CA 1
ATOM 3050 C C . SER B 1 136 ? 10.414 -5.273 -6.016 1 90.94 136 SER B C 1
ATOM 3052 O O . SER B 1 136 ? 10.609 -6.488 -6.102 1 90.94 136 SER B O 1
ATOM 3054 N N . ASP B 1 137 ? 10.422 -4.57 -4.871 1 91.69 137 ASP B N 1
ATOM 3055 C CA . ASP B 1 137 ? 10.82 -5.281 -3.66 1 91.69 137 ASP B CA 1
ATOM 3056 C C . ASP B 1 137 ? 9.75 -5.148 -2.574 1 91.69 137 ASP B C 1
ATOM 3058 O O . ASP B 1 137 ? 9.078 -4.121 -2.48 1 91.69 137 ASP B O 1
ATOM 3062 N N . ILE B 1 138 ? 9.625 -6.16 -1.812 1 92.94 138 ILE B N 1
ATOM 3063 C CA . ILE B 1 138 ? 8.836 -6.113 -0.589 1 92.94 138 ILE B CA 1
ATOM 3064 C C . ILE B 1 138 ? 9.758 -6.18 0.626 1 92.94 138 ILE B C 1
ATOM 3066 O O . ILE B 1 138 ? 10.609 -7.066 0.72 1 92.94 138 ILE B O 1
ATOM 3070 N N . TYR B 1 139 ? 9.523 -5.219 1.477 1 87.62 139 TYR B N 1
ATOM 3071 C CA . TYR B 1 139 ? 10.336 -5.129 2.686 1 87.62 139 TYR B CA 1
ATOM 3072 C C . TYR B 1 139 ? 9.555 -5.609 3.904 1 87.62 139 TYR B C 1
ATOM 3074 O O . TYR B 1 139 ? 8.414 -5.199 4.117 1 87.62 139 TYR B O 1
ATOM 3082 N N . ASN B 1 140 ? 10.117 -6.465 4.57 1 85.44 140 ASN B N 1
ATOM 3083 C CA . ASN B 1 140 ? 9.648 -6.93 5.871 1 85.44 140 ASN B CA 1
ATOM 3084 C C . ASN B 1 140 ? 10.578 -6.488 6.996 1 85.44 140 ASN B C 1
ATOM 3086 O O . ASN B 1 140 ? 11.68 -7.023 7.141 1 85.44 140 ASN B O 1
ATOM 3090 N N . ILE B 1 141 ? 10.094 -5.496 7.711 1 79.56 141 ILE B N 1
ATOM 3091 C CA . ILE B 1 141 ? 10.961 -4.883 8.711 1 79.56 141 ILE B CA 1
ATOM 3092 C C . ILE B 1 141 ? 10.398 -5.137 10.109 1 79.56 141 ILE B C 1
ATOM 3094 O O . ILE B 1 141 ? 9.219 -4.879 10.367 1 79.56 141 ILE B O 1
ATOM 3098 N N . GLY B 1 142 ? 11.25 -5.406 10.953 1 69.06 142 GLY B N 1
ATOM 3099 C CA . GLY B 1 142 ? 10.914 -5.59 12.359 1 69.06 142 GLY B CA 1
ATOM 3100 C C . GLY B 1 142 ? 10.344 -6.965 12.656 1 69.06 142 GLY B C 1
ATOM 3101 O O . GLY B 1 142 ? 10.68 -7.941 11.992 1 69.06 142 GLY B O 1
ATOM 3102 N N . GLY B 1 143 ? 9.602 -7.285 13.727 1 54.59 143 GLY B N 1
ATOM 3103 C CA . GLY B 1 143 ? 8.961 -8.5 14.195 1 54.59 143 GLY B CA 1
ATOM 3104 C C . GLY B 1 143 ? 9.625 -9.102 15.414 1 54.59 143 GLY B C 1
ATOM 3105 O O . GLY B 1 143 ? 10.766 -8.758 15.734 1 54.59 143 GLY B O 1
ATOM 3106 N N . PRO B 1 144 ? 8.727 -9.641 16.25 1 47.09 144 PRO B N 1
ATOM 3107 C CA . PRO B 1 144 ? 9.297 -10.18 17.484 1 47.09 144 PRO B CA 1
ATOM 3108 C C . PRO B 1 144 ? 10.328 -11.266 17.234 1 47.09 144 PRO B C 1
ATOM 3110 O O . PRO B 1 144 ? 10.203 -12.039 16.281 1 47.09 144 PRO B O 1
ATOM 3113 N N . ILE B 1 145 ? 11.633 -10.984 17.578 1 41.88 145 ILE B N 1
ATOM 3114 C CA . ILE B 1 145 ? 12.609 -12.062 17.469 1 41.88 145 ILE B CA 1
ATOM 3115 C C . ILE B 1 145 ? 12.039 -13.344 18.078 1 41.88 145 ILE B C 1
ATOM 3117 O O . ILE B 1 145 ? 12.188 -14.43 17.5 1 41.88 145 ILE B O 1
ATOM 3121 N N . ASP B 1 146 ? 12.016 -13.414 19.422 1 42.22 146 ASP B N 1
ATOM 3122 C CA . ASP B 1 146 ? 11.594 -14.57 20.203 1 42.22 146 ASP B CA 1
ATOM 3123 C C . ASP B 1 146 ? 10.188 -14.383 20.75 1 42.22 146 ASP B C 1
ATOM 3125 O O . ASP B 1 146 ? 9.57 -13.336 20.562 1 42.22 146 ASP B O 1
ATOM 3129 N N . GLU B 1 147 ? 9.617 -15.492 21.297 1 42.75 147 GLU B N 1
ATOM 3130 C CA . GLU B 1 147 ? 8.375 -15.508 22.062 1 42.75 147 GLU B CA 1
ATOM 3131 C C . GLU B 1 147 ? 8.227 -14.242 22.891 1 42.75 147 GLU B C 1
ATOM 3133 O O . GLU B 1 147 ? 7.152 -13.977 23.438 1 42.75 147 GLU B O 1
ATOM 3138 N N . ALA B 1 148 ? 9.305 -13.664 23.125 1 43.03 148 ALA B N 1
ATOM 3139 C CA . ALA B 1 148 ? 9.273 -12.633 24.156 1 43.03 148 ALA B CA 1
ATOM 3140 C C . ALA B 1 148 ? 8.961 -11.266 23.562 1 43.03 148 ALA B C 1
ATOM 3142 O O . ALA B 1 148 ? 9.031 -10.242 24.25 1 43.03 148 ALA B O 1
ATOM 3143 N N . ASP B 1 149 ? 8.195 -11.055 22.531 1 46.12 149 ASP B N 1
ATOM 3144 C CA . ASP B 1 149 ? 7.656 -9.781 22.062 1 46.12 149 ASP B CA 1
ATOM 3145 C C . ASP B 1 149 ? 8.773 -8.773 21.812 1 46.12 149 ASP B C 1
ATOM 3147 O O . ASP B 1 149 ? 8.57 -7.566 21.953 1 46.12 149 ASP B O 1
ATOM 3151 N N . GLU B 1 150 ? 10.062 -9.258 21.891 1 50.38 150 GLU B N 1
ATOM 3152 C CA . GLU B 1 150 ? 11.102 -8.258 21.656 1 50.38 150 GLU B CA 1
ATOM 3153 C C . GLU B 1 150 ? 11.195 -7.891 20.172 1 50.38 150 GLU B C 1
ATOM 3155 O O . GLU B 1 150 ? 11.172 -8.766 19.312 1 50.38 150 GLU B O 1
ATOM 3160 N N . PRO B 1 151 ? 11.047 -6.672 19.969 1 52.09 151 PRO B N 1
ATOM 3161 C CA . PRO B 1 151 ? 11.102 -6.191 18.594 1 52.09 151 PRO B CA 1
ATOM 3162 C C . PRO B 1 151 ? 12.391 -6.586 17.875 1 52.09 151 PRO B C 1
ATOM 3164 O O . PRO B 1 151 ? 13.453 -6.621 18.5 1 52.09 151 PRO B O 1
ATOM 3167 N N . SER B 1 152 ? 12.375 -7.449 16.828 1 57.06 152 SER B N 1
ATOM 3168 C CA . SER B 1 152 ? 13.523 -7.836 16.016 1 57.06 152 SER B CA 1
ATOM 3169 C C . SER B 1 152 ? 13.898 -6.73 15.039 1 57.06 152 SER B C 1
ATOM 3171 O O . SER B 1 152 ? 13.039 -5.973 14.586 1 57.06 152 SER B O 1
ATOM 3173 N N . SER B 1 153 ? 15.18 -6.328 15.016 1 62.19 153 SER B N 1
ATOM 3174 C CA . SER B 1 153 ? 15.719 -5.402 14.023 1 62.19 153 SER B CA 1
ATOM 3175 C C . SER B 1 153 ? 15.984 -6.102 12.695 1 62.19 153 SER B C 1
ATOM 3177 O O . SER B 1 153 ? 16.672 -5.559 11.828 1 62.19 153 SER B O 1
ATOM 3179 N N . SER B 1 154 ? 15.297 -7.25 12.523 1 68.12 154 SER B N 1
ATOM 3180 C CA . SER B 1 154 ? 15.594 -8 11.312 1 68.12 154 SER B CA 1
ATOM 3181 C C . SER B 1 154 ? 14.836 -7.441 10.117 1 68.12 154 SER B C 1
ATOM 3183 O O . SER B 1 154 ? 13.711 -6.953 10.258 1 68.12 154 SER B O 1
ATOM 3185 N N . VAL B 1 155 ? 15.594 -7.375 9 1 77.38 155 VAL B N 1
ATOM 3186 C CA . VAL B 1 155 ? 15 -6.941 7.742 1 77.38 155 VAL B CA 1
ATOM 3187 C C . VAL B 1 155 ? 15.102 -8.062 6.707 1 77.38 155 VAL B C 1
ATOM 3189 O O . VAL B 1 155 ? 16.172 -8.641 6.512 1 77.38 155 VAL B O 1
ATOM 3192 N N . SER B 1 156 ? 13.977 -8.469 6.207 1 83.94 156 SER B N 1
ATOM 3193 C CA . SER B 1 156 ? 13.938 -9.383 5.07 1 83.94 156 SER B CA 1
ATOM 3194 C C . SER B 1 156 ? 13.344 -8.703 3.838 1 83.94 156 SER B C 1
ATOM 3196 O O . SER B 1 156 ? 12.391 -7.934 3.947 1 83.94 156 SER B O 1
ATOM 3198 N N . ILE B 1 157 ? 14 -8.992 2.76 1 88 157 ILE B N 1
ATOM 3199 C CA . ILE B 1 157 ? 13.57 -8.375 1.513 1 88 157 ILE B CA 1
ATOM 3200 C C . ILE B 1 157 ? 13.203 -9.453 0.5 1 88 157 ILE B C 1
ATOM 3202 O O . ILE B 1 157 ? 13.984 -10.375 0.26 1 88 157 ILE B O 1
ATOM 3206 N N . LEU B 1 158 ? 12.07 -9.359 -0.014 1 91.5 158 LEU B N 1
ATOM 3207 C CA . LEU B 1 158 ? 11.68 -10.219 -1.13 1 91.5 158 LEU B CA 1
ATOM 3208 C C . LEU B 1 158 ? 11.938 -9.523 -2.463 1 91.5 158 LEU B C 1
ATOM 3210 O O . LEU B 1 158 ? 11.297 -8.516 -2.777 1 91.5 158 LEU B O 1
ATOM 3214 N N . ASP B 1 159 ? 12.891 -10.016 -3.207 1 90 159 ASP B N 1
ATOM 3215 C CA . ASP B 1 159 ? 13.039 -9.594 -4.598 1 90 159 ASP B CA 1
ATOM 3216 C C . ASP B 1 159 ? 11.961 -10.219 -5.477 1 90 159 ASP B C 1
ATOM 3218 O O . ASP B 1 159 ? 12.016 -11.414 -5.789 1 90 159 ASP B O 1
ATOM 3222 N N . CYS B 1 160 ? 11.031 -9.43 -5.93 1 92.56 160 CYS B N 1
ATOM 3223 C CA . CYS B 1 160 ? 9.859 -9.938 -6.621 1 92.56 160 CYS B CA 1
ATOM 3224 C C . CYS B 1 160 ? 10.18 -10.289 -8.07 1 92.56 160 CYS B C 1
ATOM 3226 O O . CYS B 1 160 ? 9.398 -10.953 -8.742 1 92.56 160 CYS B O 1
ATOM 3228 N N . ARG B 1 161 ? 11.312 -9.875 -8.531 1 87.5 161 ARG B N 1
ATOM 3229 C CA . ARG B 1 161 ? 11.742 -10.289 -9.859 1 87.5 161 ARG B CA 1
ATOM 3230 C C . ARG B 1 161 ? 12.07 -11.781 -9.898 1 87.5 161 ARG B C 1
ATOM 3232 O O . ARG B 1 161 ? 11.68 -12.484 -10.828 1 87.5 161 ARG B O 1
ATOM 3239 N N . SER B 1 162 ? 12.656 -12.195 -8.859 1 85.81 162 SER B N 1
ATOM 3240 C CA . SER B 1 162 ? 13.055 -13.602 -8.797 1 85.81 162 SER B CA 1
ATOM 3241 C C . SER B 1 162 ? 12.242 -14.359 -7.75 1 85.81 162 SER B C 1
ATOM 3243 O O . SER B 1 162 ? 12.375 -15.578 -7.617 1 85.81 162 SER B O 1
ATOM 3245 N N . ASN B 1 163 ? 11.453 -13.719 -7.027 1 90 163 ASN B N 1
ATOM 3246 C CA . ASN B 1 163 ? 10.664 -14.297 -5.941 1 90 163 ASN B CA 1
ATOM 3247 C C . ASN B 1 163 ? 11.555 -14.992 -4.914 1 90 163 ASN B C 1
ATOM 3249 O O . ASN B 1 163 ? 11.273 -16.125 -4.5 1 90 163 ASN B O 1
ATOM 3253 N N . THR B 1 164 ? 12.562 -14.258 -4.582 1 88.12 164 THR B N 1
ATOM 3254 C CA . THR B 1 164 ? 13.492 -14.797 -3.596 1 88.12 164 THR B CA 1
ATOM 3255 C C . THR B 1 164 ? 13.672 -13.828 -2.434 1 88.12 164 THR B C 1
ATOM 3257 O O . THR B 1 164 ? 13.742 -12.609 -2.639 1 88.12 164 THR B O 1
ATOM 3260 N N . TRP B 1 165 ? 13.789 -14.484 -1.287 1 89.31 165 TRP B N 1
ATOM 3261 C CA . TRP B 1 165 ? 14.023 -13.695 -0.083 1 89.31 165 TRP B CA 1
ATOM 3262 C C . TRP B 1 165 ? 15.516 -13.516 0.17 1 89.31 165 TRP B C 1
ATOM 3264 O O . TRP B 1 165 ? 16.297 -14.453 -0.025 1 89.31 165 TRP B O 1
ATOM 3274 N N . ARG B 1 166 ? 15.812 -12.398 0.611 1 83.25 166 ARG B N 1
ATOM 3275 C CA . ARG B 1 166 ? 17.172 -12.133 1.093 1 83.25 166 ARG B CA 1
ATOM 3276 C C . ARG B 1 166 ? 17.141 -11.383 2.42 1 83.25 166 ARG B C 1
ATOM 3278 O O . ARG B 1 166 ? 16.156 -10.703 2.732 1 83.25 166 ARG B O 1
ATOM 3285 N N . GLU B 1 167 ? 18.172 -11.672 3.197 1 78.25 167 GLU B N 1
ATOM 3286 C CA . GLU B 1 167 ? 18.297 -10.922 4.445 1 78.25 167 GLU B CA 1
ATOM 3287 C C . GLU B 1 167 ? 18.797 -9.508 4.191 1 78.25 167 GLU B C 1
ATOM 3289 O O . GLU B 1 167 ? 19.734 -9.305 3.402 1 78.25 167 GLU B O 1
ATOM 3294 N N . GLY B 1 168 ? 17.984 -8.695 4.633 1 70.38 168 GLY B N 1
ATOM 3295 C CA . GLY B 1 168 ? 18.469 -7.32 4.57 1 70.38 168 GLY B CA 1
ATOM 3296 C C . GLY B 1 168 ? 19.547 -7.023 5.594 1 70.38 168 GLY B C 1
ATOM 3297 O O . GLY B 1 168 ? 19.812 -7.844 6.469 1 70.38 168 GLY B O 1
ATOM 3298 N N . PRO B 1 169 ? 20.516 -6.328 5.293 1 54.94 169 PRO B N 1
ATOM 3299 C CA . PRO B 1 169 ? 21.562 -6.031 6.266 1 54.94 169 PRO B CA 1
ATOM 3300 C C . PRO B 1 169 ? 21.031 -5.883 7.688 1 54.94 169 PRO B C 1
ATOM 3302 O O . PRO B 1 169 ? 19.922 -5.363 7.883 1 54.94 169 PRO B O 1
ATOM 3305 N N . ARG B 1 170 ? 21.281 -7.035 8.555 1 47.03 170 ARG B N 1
ATOM 3306 C CA . ARG B 1 170 ? 20.891 -6.918 9.953 1 47.03 170 ARG B CA 1
ATOM 3307 C C . ARG B 1 170 ? 20.828 -5.457 10.391 1 47.03 170 ARG B C 1
ATOM 3309 O O . ARG B 1 170 ? 19.859 -5.023 11.016 1 47.03 170 ARG B O 1
ATOM 3316 N N . GLN B 1 171 ? 22.016 -5.234 11.047 1 38.41 171 GLN B N 1
ATOM 3317 C CA . GLN B 1 171 ? 22.234 -3.898 11.594 1 38.41 171 GLN B CA 1
ATOM 3318 C C . GLN B 1 171 ? 21.828 -2.82 10.594 1 38.41 171 GLN B C 1
ATOM 3320 O O . GLN B 1 171 ? 21.469 -1.708 10.977 1 38.41 171 GLN B O 1
ATOM 3325 N N . SER B 1 172 ? 22.406 -2.922 9.148 1 34.03 172 SER B N 1
ATOM 3326 C CA . SER B 1 172 ? 22.688 -1.763 8.305 1 34.03 172 SER B CA 1
ATOM 3327 C C . SER B 1 172 ? 21.438 -1.284 7.582 1 34.03 172 SER B C 1
ATOM 3329 O O . SER B 1 172 ? 21.266 -1.532 6.387 1 34.03 172 SER B O 1
ATOM 3331 N N . LEU B 1 173 ? 20.25 -1.678 7.559 1 39.59 173 LEU B N 1
ATOM 3332 C CA . LEU B 1 173 ? 19.641 -0.356 7.48 1 39.59 173 LEU B CA 1
ATOM 3333 C C . LEU B 1 173 ? 20.562 0.707 8.062 1 39.59 173 LEU B C 1
ATOM 3335 O O . LEU B 1 173 ? 20.156 1.854 8.258 1 39.59 173 LEU B O 1
ATOM 3339 N N . LYS B 1 174 ? 21.422 0.451 8.68 1 37.03 174 LYS B N 1
ATOM 3340 C CA . LYS B 1 174 ? 22.688 1.114 9 1 37.03 174 LYS B CA 1
ATOM 3341 C C . LYS B 1 174 ? 23.25 1.833 7.777 1 37.03 174 LYS B C 1
ATOM 3343 O O . LYS B 1 174 ? 23.875 2.893 7.906 1 37.03 174 LYS B O 1
ATOM 3348 N N . GLY B 1 175 ? 23.219 1.177 6.812 1 38.44 175 GLY B N 1
ATOM 3349 C CA . GLY B 1 175 ? 23.547 1.939 5.621 1 38.44 175 GLY B CA 1
ATOM 3350 C C . GLY B 1 175 ? 22.422 2.842 5.152 1 38.44 175 GLY B C 1
ATOM 3351 O O . GLY B 1 175 ? 22.594 3.625 4.215 1 38.44 175 GLY B O 1
ATOM 3352 N N . VAL B 1 176 ? 21.266 2.424 5.262 1 38.78 176 VAL B N 1
ATOM 3353 C CA . VAL B 1 176 ? 20.297 3.512 5.285 1 38.78 176 VAL B CA 1
ATOM 3354 C C . VAL B 1 176 ? 20.547 4.414 6.488 1 38.78 176 VAL B C 1
ATOM 3356 O O . VAL B 1 176 ? 20.312 4.023 7.629 1 38.78 176 VAL B O 1
ATOM 3359 N N . LYS B 1 177 ? 21.484 5.062 6.668 1 36.78 177 LYS B N 1
ATOM 3360 C CA . LYS B 1 177 ? 21.703 6.184 7.578 1 36.78 177 LYS B CA 1
ATOM 3361 C C . LYS B 1 177 ? 20.391 6.883 7.914 1 36.78 177 LYS B C 1
ATOM 3363 O O . LYS B 1 177 ? 19.672 7.32 7.016 1 36.78 177 LYS B O 1
ATOM 3368 N N . GLY B 1 178 ? 19.734 6.582 9.391 1 41.06 178 GLY B N 1
ATOM 3369 C CA . GLY B 1 178 ? 18.484 7.109 9.891 1 41.06 178 GLY B CA 1
ATOM 3370 C C . GLY B 1 178 ? 17.594 6.047 10.508 1 41.06 178 GLY B C 1
ATOM 3371 O O . GLY B 1 178 ? 16.812 6.34 11.414 1 41.06 178 GLY B O 1
ATOM 3372 N N . LEU B 1 179 ? 17.594 4.758 10.031 1 49.59 179 LEU B N 1
ATOM 3373 C CA . LEU B 1 179 ? 16.734 3.746 10.641 1 49.59 179 LEU B CA 1
ATOM 3374 C C . LEU B 1 179 ? 17.391 3.164 11.891 1 49.59 179 LEU B C 1
ATOM 3376 O O . LEU B 1 179 ? 16.734 2.482 12.68 1 49.59 179 LEU B O 1
ATOM 3380 N N . ASP B 1 180 ? 18.719 3.098 11.93 1 48.88 180 ASP B N 1
ATOM 3381 C CA . ASP B 1 180 ? 19.359 2.654 13.172 1 48.88 180 ASP B CA 1
ATOM 3382 C C . ASP B 1 180 ? 18.656 3.26 14.391 1 48.88 180 ASP B C 1
ATOM 3384 O O . ASP B 1 180 ? 18.766 2.725 15.492 1 48.88 180 ASP B O 1
ATOM 3388 N N . LYS B 1 181 ? 18.094 4.359 14.102 1 49 181 LYS B N 1
ATOM 3389 C CA . LYS B 1 181 ? 17.469 5.043 15.234 1 49 181 LYS B CA 1
ATOM 3390 C C . LYS B 1 181 ? 16.047 4.543 15.461 1 49 181 LYS B C 1
ATOM 3392 O O . LYS B 1 181 ? 15.344 5.043 16.344 1 49 181 LYS B O 1
ATOM 3397 N N . ILE B 1 182 ? 15.734 3.475 14.594 1 53.44 182 ILE B N 1
ATOM 3398 C CA . ILE B 1 182 ? 14.359 3.021 14.797 1 53.44 182 ILE B CA 1
ATOM 3399 C C . ILE B 1 182 ? 14.328 1.957 15.891 1 53.44 182 ILE B C 1
ATOM 3401 O O . ILE B 1 182 ? 15.055 0.962 15.82 1 53.44 182 ILE B O 1
ATOM 3405 N N . PRO B 1 183 ? 13.844 2.27 16.984 1 54.44 183 PRO B N 1
ATOM 3406 C CA . PRO B 1 183 ? 13.75 1.277 18.047 1 54.44 183 PRO B CA 1
ATOM 3407 C C . PRO B 1 183 ? 13.086 -0.023 17.594 1 54.44 183 PRO B C 1
ATOM 3409 O O . PRO B 1 183 ? 12.312 -0.024 16.641 1 54.44 183 PRO B O 1
ATOM 3412 N N . PRO B 1 184 ? 13.664 -1.019 18.156 1 54.94 184 PRO B N 1
ATOM 3413 C CA . PRO B 1 184 ? 13.031 -2.314 17.906 1 54.94 184 PRO B CA 1
ATOM 3414 C C . PRO B 1 184 ? 11.539 -2.318 18.219 1 54.94 184 PRO B C 1
ATOM 3416 O O . PRO B 1 184 ? 11.148 -2.693 19.328 1 54.94 184 PRO B O 1
ATOM 3419 N N . CYS B 1 185 ? 10.773 -1.504 17.5 1 59.28 185 CYS B N 1
ATOM 3420 C CA . CYS B 1 185 ? 9.328 -1.394 17.703 1 59.28 185 CYS B CA 1
ATOM 3421 C C . CYS B 1 185 ? 8.578 -1.718 16.422 1 59.28 185 CYS B C 1
ATOM 3423 O O . CYS B 1 185 ? 9.188 -1.973 15.383 1 59.28 185 CYS B O 1
ATOM 3425 N N . THR B 1 186 ? 7.305 -1.964 16.641 1 68.69 186 THR B N 1
ATOM 3426 C CA . THR B 1 186 ? 6.391 -2.137 15.523 1 68.69 186 THR B CA 1
ATOM 3427 C C . THR B 1 186 ? 6.375 -0.89 14.641 1 68.69 186 THR B C 1
ATOM 3429 O O . THR B 1 186 ? 6.203 0.225 15.141 1 68.69 186 THR B O 1
ATOM 3432 N N . VAL B 1 187 ? 6.895 -1.062 13.422 1 82.25 187 VAL B N 1
ATOM 3433 C CA . VAL B 1 187 ? 6.902 0.064 12.492 1 82.25 187 VAL B CA 1
ATOM 3434 C C . VAL B 1 187 ? 5.766 -0.092 11.484 1 82.25 187 VAL B C 1
ATOM 3436 O O . VAL B 1 187 ? 5.352 -1.212 11.18 1 82.25 187 VAL B O 1
ATOM 3439 N N . THR B 1 188 ? 5.246 0.94 11.125 1 89 188 THR B N 1
ATOM 3440 C CA . THR B 1 188 ? 4.297 1 10.016 1 89 188 THR B CA 1
ATOM 3441 C C . THR B 1 188 ? 4.938 1.648 8.789 1 89 188 THR B C 1
ATOM 3443 O O . THR B 1 188 ? 5.586 2.691 8.906 1 89 188 THR B O 1
ATOM 3446 N N . LEU B 1 189 ? 4.793 0.981 7.672 1 91.81 189 LEU B N 1
ATOM 3447 C CA . LEU B 1 189 ? 5.523 1.379 6.473 1 91.81 189 LEU B CA 1
ATOM 3448 C C . LEU B 1 189 ? 4.562 1.747 5.348 1 91.81 189 LEU B C 1
ATOM 3450 O O . LEU B 1 189 ? 3.424 1.27 5.316 1 91.81 189 LEU B O 1
ATOM 3454 N N . ALA B 1 190 ? 5.031 2.58 4.477 1 95.31 190 ALA B N 1
ATOM 3455 C CA . ALA B 1 190 ? 4.289 2.906 3.262 1 95.31 190 ALA B CA 1
ATOM 3456 C C . ALA B 1 190 ? 5.23 3.285 2.125 1 95.31 190 ALA B C 1
ATOM 3458 O O . ALA B 1 190 ? 6.324 3.801 2.363 1 95.31 190 ALA B O 1
ATOM 3459 N N . ASP B 1 191 ? 4.891 2.924 0.884 1 95.5 191 ASP B N 1
ATOM 3460 C CA . ASP B 1 191 ? 5.559 3.469 -0.294 1 95.5 191 ASP B CA 1
ATOM 3461 C C . ASP B 1 191 ? 5.246 4.953 -0.468 1 95.5 191 ASP B C 1
ATOM 3463 O O . ASP B 1 191 ? 4.094 5.324 -0.693 1 95.5 191 ASP B O 1
ATOM 3467 N N . PHE B 1 192 ? 6.207 5.746 -0.327 1 95.88 192 PHE B N 1
ATOM 3468 C CA . PHE B 1 192 ? 6.07 7.195 -0.437 1 95.88 192 PHE B CA 1
ATOM 3469 C C . PHE B 1 192 ? 6.777 7.711 -1.686 1 95.88 192 PHE B C 1
ATOM 3471 O O . PHE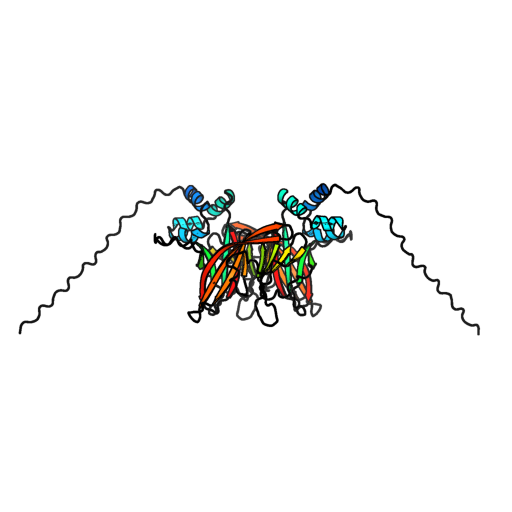 B 1 192 ? 7.832 8.344 -1.593 1 95.88 192 PHE B O 1
ATOM 3478 N N . GLY B 1 193 ? 6.16 7.473 -2.82 1 92.88 193 GLY B N 1
ATOM 3479 C CA . GLY B 1 193 ? 6.73 7.922 -4.082 1 92.88 193 GLY B CA 1
ATOM 3480 C C . GLY B 1 193 ? 8.023 7.215 -4.438 1 92.88 193 GLY B C 1
ATOM 3481 O O . GLY B 1 193 ? 8.977 7.852 -4.887 1 92.88 193 GLY B O 1
ATOM 3482 N N . GLY B 1 194 ? 8.109 6.016 -4.176 1 92.44 194 GLY B N 1
ATOM 3483 C CA . GLY B 1 194 ? 9.32 5.266 -4.469 1 92.44 194 GLY B CA 1
ATOM 3484 C C . GLY B 1 194 ? 10.297 5.23 -3.312 1 92.44 194 GLY B C 1
ATOM 3485 O O . GLY B 1 194 ? 11.336 4.574 -3.391 1 92.44 194 GLY B O 1
ATOM 3486 N N . LYS B 1 195 ? 9.969 5.969 -2.344 1 92.94 195 LYS B N 1
ATOM 3487 C CA . LYS B 1 195 ? 10.727 5.922 -1.097 1 92.94 195 LYS B CA 1
ATOM 3488 C C . LYS B 1 195 ? 9.945 5.199 -0.005 1 92.94 195 LYS B C 1
ATOM 3490 O O . LYS B 1 195 ? 8.766 4.875 -0.186 1 92.94 195 LYS B O 1
ATOM 3495 N N . MET B 1 196 ? 10.656 4.918 1.074 1 91.69 196 MET B N 1
ATOM 3496 C CA . MET B 1 196 ? 10 4.227 2.18 1 91.69 196 MET B CA 1
ATOM 3497 C C . MET B 1 196 ? 9.734 5.18 3.338 1 91.69 196 MET B C 1
ATOM 3499 O O . MET B 1 196 ? 10.656 5.809 3.859 1 91.69 196 MET B O 1
ATOM 3503 N N . ALA B 1 197 ? 8.477 5.332 3.615 1 93.62 197 ALA B N 1
ATOM 3504 C CA . ALA B 1 197 ? 8.117 6.043 4.836 1 93.62 197 ALA B CA 1
ATOM 3505 C C . ALA B 1 197 ? 8.016 5.086 6.02 1 93.62 197 ALA B C 1
ATOM 3507 O O . ALA B 1 197 ? 7.359 4.043 5.926 1 93.62 197 ALA B O 1
ATOM 3508 N N . VAL B 1 198 ? 8.641 5.422 7.082 1 88.94 198 VAL B N 1
ATOM 3509 C CA . VAL B 1 198 ? 8.633 4.609 8.289 1 88.94 198 VAL B CA 1
ATOM 3510 C C . VAL B 1 198 ? 8.055 5.41 9.453 1 88.94 198 VAL B C 1
ATOM 3512 O O . VAL B 1 198 ? 8.555 6.492 9.781 1 88.94 198 VAL B O 1
ATOM 3515 N N . LEU B 1 199 ? 7.016 4.91 10.016 1 89.88 199 LEU B N 1
ATOM 3516 C CA . LEU B 1 199 ? 6.441 5.551 11.195 1 89.88 199 LEU B CA 1
ATOM 3517 C C . LEU B 1 199 ? 6.512 4.621 12.398 1 89.88 199 LEU B C 1
ATOM 3519 O O . LEU B 1 199 ? 6.258 3.42 12.281 1 89.88 199 LEU B O 1
ATOM 3523 N N . TRP B 1 200 ? 6.848 5.207 13.508 1 84.56 200 TRP B N 1
ATOM 3524 C CA . TRP B 1 200 ? 6.879 4.477 14.773 1 84.56 200 TRP B CA 1
ATOM 3525 C C . TRP B 1 200 ? 6.598 5.406 15.945 1 84.56 200 TRP B C 1
ATOM 3527 O O . TRP B 1 200 ? 6.52 6.625 15.773 1 84.56 200 TRP B O 1
ATOM 3537 N N . ASP B 1 201 ? 6.242 4.855 17.047 1 83.81 201 ASP B N 1
ATOM 3538 C CA . ASP B 1 201 ? 6.008 5.668 18.234 1 83.81 201 ASP B CA 1
ATOM 3539 C C . ASP B 1 201 ? 7.086 5.414 19.281 1 83.81 201 ASP B C 1
ATOM 3541 O O . ASP B 1 201 ? 7.664 4.328 19.344 1 83.81 201 ASP B O 1
ATOM 3545 N N . ARG B 1 202 ? 7.488 6.473 20 1 76.5 202 ARG B N 1
ATOM 3546 C CA . ARG B 1 202 ? 8.445 6.398 21.109 1 76.5 202 ARG B CA 1
ATOM 3547 C C . ARG B 1 202 ? 7.914 7.117 22.344 1 76.5 202 ARG B C 1
ATOM 3549 O O . ARG B 1 202 ? 7.289 8.172 22.234 1 76.5 202 ARG B O 1
ATOM 3556 N N . ASP B 1 203 ? 8.164 6.426 23.453 1 73.31 203 ASP B N 1
ATOM 3557 C CA . ASP B 1 203 ? 7.766 7.035 24.719 1 73.31 203 ASP B CA 1
ATOM 3558 C C . ASP B 1 203 ? 8.625 8.258 25.031 1 73.31 203 ASP B C 1
ATOM 3560 O O . ASP B 1 203 ? 9.828 8.258 24.766 1 73.31 203 ASP B O 1
ATOM 3564 N N . VAL B 1 204 ? 7.977 9.375 25.406 1 63.38 204 VAL B N 1
ATOM 3565 C CA . VAL B 1 204 ? 8.711 10.539 25.906 1 63.38 204 VAL B CA 1
ATOM 3566 C C . VAL B 1 204 ? 9.086 10.328 27.359 1 63.38 204 VAL B C 1
ATOM 3568 O O . VAL B 1 204 ? 8.234 9.969 28.188 1 63.38 204 VAL B O 1
ATOM 3571 N N . ALA B 1 205 ? 10.32 9.984 27.656 1 57.19 205 ALA B N 1
ATOM 3572 C CA . ALA B 1 205 ? 10.805 9.734 29.016 1 57.19 205 ALA B CA 1
ATOM 3573 C C . ALA B 1 205 ? 10.156 10.68 30.016 1 57.19 205 ALA B C 1
ATOM 3575 O O . ALA B 1 205 ? 9.93 10.305 31.172 1 57.19 205 ALA B O 1
ATOM 3576 N N . SER B 1 206 ? 10.219 11.938 29.734 1 54.66 206 SER B N 1
ATOM 3577 C CA . SER B 1 206 ? 10.023 12.844 30.859 1 54.66 206 SER B CA 1
ATOM 3578 C C . SER B 1 206 ? 8.562 12.875 31.297 1 54.66 206 SER B C 1
ATOM 3580 O O . SER B 1 206 ? 8.258 13.266 32.438 1 54.66 206 SER B O 1
ATOM 3582 N N . THR B 1 207 ? 7.613 13.023 30.422 1 52.84 207 THR B N 1
ATOM 3583 C CA . THR B 1 207 ? 6.258 13.273 30.891 1 52.84 207 THR B CA 1
ATOM 3584 C C . THR B 1 207 ? 5.379 12.047 30.703 1 52.84 207 THR B C 1
ATOM 3586 O O . THR B 1 207 ? 5.402 11.422 29.641 1 52.84 207 THR B O 1
ATOM 3589 N N . GLY B 1 208 ? 5.105 11.281 31.688 1 57.47 208 GLY B N 1
ATOM 3590 C CA . GLY B 1 208 ? 4.152 10.195 31.875 1 57.47 208 GLY B CA 1
ATOM 3591 C C . GLY B 1 208 ? 2.947 10.297 30.969 1 57.47 208 GLY B C 1
ATOM 3592 O O . GLY B 1 208 ? 2.414 11.391 30.75 1 57.47 208 GLY B O 1
ATOM 3593 N N . GLY B 1 209 ? 2.572 9.484 30.016 1 68.31 209 GLY B N 1
ATOM 3594 C CA . GLY B 1 209 ? 1.244 9.359 29.438 1 68.31 209 GLY B CA 1
ATOM 3595 C C . GLY B 1 209 ? 1.21 9.672 27.953 1 68.31 209 GLY B C 1
ATOM 3596 O O . GLY B 1 209 ? 0.22 9.383 27.281 1 68.31 209 GLY B O 1
ATOM 3597 N N . ASP B 1 210 ? 2.273 10.469 27.453 1 83.62 210 ASP B N 1
ATOM 3598 C CA . ASP B 1 210 ? 2.197 10.812 26.031 1 83.62 210 ASP B CA 1
ATOM 3599 C C . ASP B 1 210 ? 3.355 10.188 25.25 1 83.62 210 ASP B C 1
ATOM 3601 O O . ASP B 1 210 ? 4.383 9.836 25.828 1 83.62 210 ASP B O 1
ATOM 3605 N N . LYS B 1 211 ? 3.211 9.867 24.109 1 87.75 211 LYS B N 1
ATOM 3606 C CA . LYS B 1 211 ? 4.254 9.398 23.188 1 87.75 211 LYS B CA 1
ATOM 3607 C C . LYS B 1 211 ? 4.309 10.258 21.938 1 87.75 211 LYS B C 1
ATOM 3609 O O . LYS B 1 211 ? 3.375 11.008 21.641 1 87.75 211 LYS B O 1
ATOM 3614 N N . MET B 1 212 ? 5.527 10.164 21.391 1 88.94 212 MET B N 1
ATOM 3615 C CA . MET B 1 212 ? 5.742 10.891 20.141 1 88.94 212 MET B CA 1
ATOM 3616 C C . MET B 1 212 ? 5.715 9.945 18.938 1 88.94 212 MET B C 1
ATOM 3618 O O . MET B 1 212 ? 6.289 8.859 18.984 1 88.94 212 MET B O 1
ATOM 3622 N N . ILE B 1 213 ? 5.02 10.305 17.922 1 90.88 213 ILE B N 1
ATOM 3623 C CA . ILE B 1 213 ? 5.086 9.586 16.641 1 90.88 213 ILE B CA 1
ATOM 3624 C C . ILE B 1 213 ? 6.219 10.156 15.797 1 90.88 213 ILE B C 1
ATOM 3626 O O . ILE B 1 213 ? 6.297 11.367 15.578 1 90.88 213 ILE B O 1
ATOM 3630 N N . TRP B 1 214 ? 7.035 9.297 15.422 1 88.12 214 TRP B N 1
ATOM 3631 C CA . TRP B 1 214 ? 8.156 9.633 14.555 1 88.12 214 TRP B CA 1
ATOM 3632 C C . TRP B 1 214 ? 7.879 9.211 13.117 1 88.12 214 TRP B C 1
ATOM 3634 O O . TRP B 1 214 ? 7.148 8.242 12.875 1 88.12 214 TRP B O 1
ATOM 3644 N N . CYS B 1 215 ? 8.461 9.961 12.203 1 90.19 215 CYS B N 1
ATOM 3645 C CA . CYS B 1 215 ? 8.414 9.625 10.789 1 90.19 215 CYS B CA 1
ATOM 3646 C C . CYS B 1 215 ? 9.773 9.812 10.133 1 90.19 215 CYS B C 1
ATOM 3648 O O . CYS B 1 215 ? 10.461 10.797 10.398 1 90.19 215 CYS B O 1
ATOM 3650 N N . ALA B 1 216 ? 10.141 8.844 9.359 1 88.56 216 ALA B N 1
ATOM 3651 C CA . ALA B 1 216 ? 11.336 8.945 8.531 1 88.56 216 ALA B CA 1
ATOM 3652 C C . ALA B 1 216 ? 11.047 8.547 7.09 1 88.56 216 ALA B C 1
ATOM 3654 O O . ALA B 1 216 ? 10.203 7.684 6.84 1 88.56 216 ALA B O 1
ATOM 3655 N N . VAL B 1 217 ? 11.688 9.188 6.223 1 91.12 217 VAL B N 1
ATOM 3656 C CA . VAL B 1 217 ? 11.633 8.82 4.812 1 91.12 217 VAL B CA 1
ATOM 3657 C C . VAL B 1 217 ? 13.008 8.352 4.34 1 91.12 217 VAL B C 1
ATOM 3659 O O . VAL B 1 217 ? 14 9.062 4.512 1 91.12 217 VAL B O 1
ATOM 3662 N N . ILE B 1 218 ? 12.953 7.184 3.742 1 86.94 218 ILE B N 1
ATOM 3663 C CA . ILE B 1 218 ? 14.203 6.539 3.342 1 86.94 218 ILE B CA 1
ATOM 3664 C C . ILE B 1 218 ? 14.227 6.355 1.827 1 86.94 218 ILE B C 1
ATOM 3666 O O . ILE B 1 218 ? 13.312 5.75 1.255 1 86.94 218 ILE B O 1
ATOM 3670 N N . ALA B 1 219 ? 15.25 6.938 1.236 1 89.31 219 ALA B N 1
ATOM 3671 C CA . ALA B 1 219 ? 15.492 6.676 -0.18 1 89.31 219 ALA B CA 1
ATOM 3672 C C . ALA B 1 219 ? 16.234 5.352 -0.377 1 89.31 219 ALA B C 1
ATOM 3674 O O . ALA B 1 219 ? 17.266 5.113 0.239 1 89.31 219 ALA B O 1
ATOM 3675 N N . LEU B 1 220 ? 15.602 4.512 -1.195 1 83.94 220 LEU B N 1
ATOM 3676 C CA . LEU B 1 220 ? 16.172 3.197 -1.445 1 83.94 220 LEU B CA 1
ATOM 3677 C C . LEU B 1 220 ? 16.922 3.176 -2.775 1 83.94 220 LEU B C 1
ATOM 3679 O O . LEU B 1 220 ? 16.469 3.752 -3.762 1 83.94 220 LEU B O 1
ATOM 3683 N N . GLU B 1 221 ? 18.141 2.668 -2.707 1 80 221 GLU B N 1
ATOM 3684 C CA . GLU B 1 221 ? 18.953 2.531 -3.912 1 80 221 GLU B CA 1
ATOM 3685 C C . GLU B 1 221 ? 19.5 1.111 -4.055 1 80 221 GLU B C 1
ATOM 3687 O O . GLU B 1 221 ? 20.125 0.583 -3.135 1 80 221 GLU B O 1
ATOM 3692 N N . ARG B 1 222 ? 19.094 0.571 -5.172 1 73.25 222 ARG B N 1
ATOM 3693 C CA . ARG B 1 222 ? 19.672 -0.73 -5.484 1 73.25 222 ARG B CA 1
ATOM 3694 C C . ARG B 1 222 ? 21.031 -0.575 -6.172 1 73.25 222 ARG B C 1
ATOM 3696 O O . ARG B 1 222 ? 21.109 -0.021 -7.27 1 73.25 222 ARG B O 1
ATOM 3703 N N . ARG B 1 223 ? 22.109 -0.849 -5.543 1 71.06 223 ARG B N 1
ATOM 3704 C CA . ARG B 1 223 ? 23.438 -0.703 -6.102 1 71.06 223 ARG B CA 1
ATOM 3705 C C . ARG B 1 223 ? 23.812 -1.9 -6.973 1 71.06 223 ARG B C 1
ATOM 3707 O O . ARG B 1 223 ? 24.406 -1.741 -8.039 1 71.06 223 ARG B O 1
ATOM 3714 N N . ASN B 1 224 ? 23.5 -3.041 -6.465 1 69.19 224 ASN B N 1
ATOM 3715 C CA . ASN B 1 224 ? 23.625 -4.27 -7.242 1 69.19 224 ASN B CA 1
ATOM 3716 C C . ASN B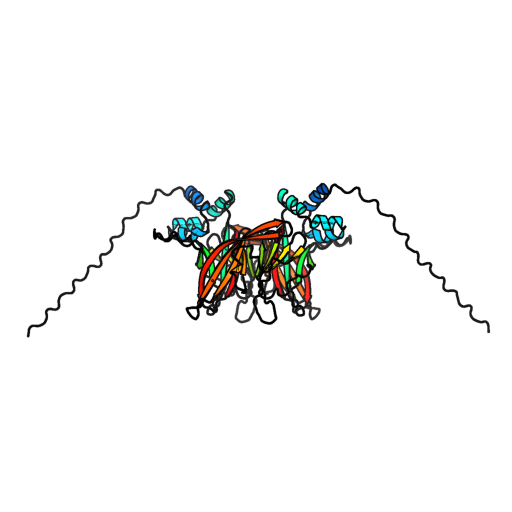 1 224 ? 22.469 -5.23 -6.957 1 69.19 224 ASN B C 1
ATOM 3718 O O . ASN B 1 224 ? 21.531 -4.887 -6.246 1 69.19 224 ASN B O 1
ATOM 3722 N N . ASP B 1 225 ? 22.438 -6.309 -7.656 1 64.56 225 ASP B N 1
ATOM 3723 C CA . ASP B 1 225 ? 21.312 -7.234 -7.566 1 64.56 225 ASP B CA 1
ATOM 3724 C C . ASP B 1 225 ? 21.109 -7.723 -6.137 1 64.56 225 ASP B C 1
ATOM 3726 O O . ASP B 1 225 ? 20 -8.117 -5.758 1 64.56 225 ASP B O 1
ATOM 3730 N N . GLU B 1 226 ? 22.125 -7.512 -5.348 1 64.88 226 GLU B N 1
ATOM 3731 C CA . GLU B 1 226 ? 22.031 -8.109 -4.02 1 64.88 226 GLU B CA 1
ATOM 3732 C C . GLU B 1 226 ? 21.984 -7.039 -2.936 1 64.88 226 GLU B C 1
ATOM 3734 O O . GLU B 1 226 ? 21.531 -7.297 -1.82 1 64.88 226 GLU B O 1
ATOM 3739 N N . ASP B 1 227 ? 22.391 -5.836 -3.428 1 70.62 227 ASP B N 1
ATOM 3740 C CA . ASP B 1 227 ? 22.578 -4.852 -2.365 1 70.62 227 ASP B CA 1
ATOM 3741 C C . ASP B 1 227 ? 21.594 -3.693 -2.506 1 70.62 227 ASP B C 1
ATOM 3743 O O . ASP B 1 227 ? 21.547 -3.041 -3.553 1 70.62 227 ASP B O 1
ATOM 3747 N N . ILE B 1 228 ? 20.781 -3.547 -1.52 1 73.94 228 ILE B N 1
ATOM 3748 C CA . ILE B 1 228 ? 19.891 -2.393 -1.446 1 73.94 228 ILE B CA 1
ATOM 3749 C C . ILE B 1 228 ? 20.344 -1.47 -0.314 1 73.94 228 ILE B C 1
ATOM 3751 O O . ILE B 1 228 ? 20.547 -1.918 0.816 1 73.94 228 ILE B O 1
ATOM 3755 N N . TRP B 1 229 ? 20.562 -0.229 -0.712 1 74.94 229 TRP B N 1
ATOM 3756 C CA . TRP B 1 229 ? 20.969 0.783 0.258 1 74.94 229 TRP B CA 1
ATOM 3757 C C . TRP B 1 229 ? 19.828 1.765 0.523 1 74.94 229 TRP B C 1
ATOM 3759 O O . TRP B 1 229 ? 19.031 2.047 -0.367 1 74.94 229 TRP B O 1
ATOM 3769 N N . GLY B 1 230 ? 19.812 2.135 1.774 1 79 230 GLY B N 1
ATOM 3770 C CA . GLY B 1 230 ? 18.844 3.162 2.143 1 79 230 GLY B CA 1
ATOM 3771 C C . GLY B 1 230 ? 19.5 4.41 2.715 1 79 230 GLY B C 1
ATOM 3772 O O . GLY B 1 230 ? 20.469 4.32 3.461 1 79 230 GLY B O 1
ATOM 3773 N N . LYS B 1 231 ? 19.031 5.527 2.232 1 80.12 231 LYS B N 1
ATOM 3774 C CA . LYS B 1 231 ? 19.453 6.816 2.771 1 80.12 231 LYS B CA 1
ATOM 3775 C C . LYS B 1 231 ? 18.281 7.566 3.393 1 80.12 231 LYS B C 1
ATOM 3777 O O . LYS B 1 231 ? 17.281 7.836 2.721 1 80.12 231 LYS B O 1
ATOM 3782 N N . VAL B 1 232 ? 18.484 7.863 4.699 1 83.81 232 VAL B N 1
ATOM 3783 C CA . VAL B 1 232 ? 17.438 8.633 5.359 1 83.81 232 VAL B CA 1
ATOM 3784 C C . VAL B 1 232 ? 17.453 10.078 4.852 1 83.81 232 VAL B C 1
ATOM 3786 O O . VAL B 1 232 ? 18.453 10.789 5.023 1 83.81 232 VAL B O 1
ATOM 3789 N N . GLU B 1 233 ? 16.422 10.445 4.238 1 87.88 233 GLU B N 1
ATOM 3790 C CA . GLU B 1 233 ? 16.328 11.82 3.766 1 87.88 233 GLU B CA 1
ATOM 3791 C C . GLU B 1 233 ? 16.016 12.781 4.914 1 87.88 233 GLU B C 1
ATOM 3793 O O . GLU B 1 233 ? 16.609 13.859 5 1 87.88 233 GLU B O 1
ATOM 3798 N N . TRP B 1 234 ? 15.086 12.414 5.719 1 85.44 234 TRP B N 1
ATOM 3799 C CA . TRP B 1 234 ? 14.766 13.188 6.918 1 85.44 234 TRP B CA 1
ATOM 3800 C C . TRP B 1 234 ? 14.062 12.312 7.949 1 85.44 234 TRP B C 1
ATOM 3802 O O . TRP B 1 234 ? 13.539 11.25 7.617 1 85.44 234 TRP B O 1
ATOM 3812 N N . SER B 1 235 ? 14.164 12.641 9.18 1 86.25 235 SER B N 1
ATOM 3813 C CA . SER B 1 235 ? 13.477 12.023 10.312 1 86.25 235 SER B CA 1
ATOM 3814 C C . SER B 1 235 ? 13.102 13.062 11.359 1 86.25 235 SER B C 1
ATOM 3816 O O . SER B 1 235 ? 13.891 13.961 11.664 1 86.25 235 SER B O 1
ATOM 3818 N N . ASP B 1 236 ? 11.805 12.992 11.75 1 85.75 236 ASP B N 1
ATOM 3819 C CA . ASP B 1 236 ? 11.328 13.984 12.711 1 85.75 236 ASP B CA 1
ATOM 3820 C C . ASP B 1 236 ? 10.148 13.438 13.516 1 85.75 236 ASP B C 1
ATOM 3822 O O . ASP B 1 236 ? 9.523 12.453 13.125 1 85.75 236 ASP B O 1
ATOM 3826 N N . THR B 1 237 ? 10.008 14.055 14.695 1 89.19 237 THR B N 1
ATOM 3827 C CA . THR B 1 237 ? 8.734 13.852 15.383 1 89.19 237 THR B CA 1
ATOM 3828 C C . THR B 1 237 ? 7.613 14.609 14.68 1 89.19 237 THR B C 1
ATOM 3830 O O . THR B 1 237 ? 7.781 15.773 14.305 1 89.19 237 THR B O 1
ATOM 3833 N N . VAL B 1 238 ? 6.523 13.898 14.562 1 93.94 238 VAL B N 1
ATOM 3834 C CA . VAL B 1 238 ? 5.523 14.523 13.703 1 93.94 238 VAL B CA 1
ATOM 3835 C C . VAL B 1 238 ? 4.211 14.688 14.461 1 93.94 238 VAL B C 1
ATOM 3837 O O . VAL B 1 238 ? 3.316 15.414 14.023 1 93.94 238 VAL B O 1
ATOM 3840 N N . LEU B 1 239 ? 4.055 14.062 15.641 1 94.38 239 LEU B N 1
ATOM 3841 C CA . LEU B 1 239 ? 2.809 14.18 16.391 1 94.38 239 LEU B CA 1
ATOM 3842 C C . LEU B 1 239 ? 2.986 13.672 17.812 1 94.38 239 LEU B C 1
ATOM 3844 O O . LEU B 1 239 ? 3.635 12.648 18.047 1 94.38 239 LEU B O 1
ATOM 3848 N N . GLU B 1 240 ? 2.439 14.367 18.703 1 92.75 240 GLU B N 1
ATOM 3849 C CA . GLU B 1 240 ? 2.354 13.898 20.094 1 92.75 240 GLU B CA 1
ATOM 3850 C C . GLU B 1 240 ? 0.981 13.305 20.375 1 92.75 240 GLU B C 1
ATOM 3852 O O . GLU B 1 240 ? -0.045 13.922 20.094 1 92.75 240 GLU B O 1
ATOM 3857 N N . VAL B 1 241 ? 0.995 12.117 20.906 1 92.94 241 VAL B N 1
ATOM 3858 C CA . VAL B 1 241 ? -0.269 11.438 21.172 1 92.94 241 VAL B CA 1
ATOM 3859 C C . VAL B 1 241 ? -0.208 10.766 22.547 1 92.94 241 VAL B C 1
ATOM 3861 O O . VAL B 1 241 ? 0.877 10.539 23.078 1 92.94 241 VAL B O 1
ATOM 3864 N N . PRO B 1 242 ? -1.434 10.508 23.047 1 90.62 242 PRO B N 1
ATOM 3865 C CA . PRO B 1 242 ? -1.438 9.703 24.281 1 90.62 242 PRO B CA 1
ATOM 3866 C C . PRO B 1 242 ? -0.768 8.344 24.094 1 90.62 242 PRO B C 1
ATOM 3868 O O . PRO B 1 242 ? -0.759 7.801 22.984 1 90.62 242 PRO B O 1
ATOM 3871 N N . GLU B 1 243 ? -0.331 7.758 25.141 1 86.44 243 GLU B N 1
ATOM 3872 C CA . GLU B 1 243 ? 0.426 6.512 25.125 1 86.44 243 GLU B CA 1
ATOM 3873 C C . GLU B 1 243 ? -0.417 5.359 24.594 1 86.44 243 GLU B C 1
ATOM 3875 O O . GLU B 1 243 ? 0.111 4.438 23.969 1 86.44 243 GLU B O 1
ATOM 3880 N N . SER B 1 244 ? -1.613 5.406 24.75 1 87.75 244 SER B N 1
ATOM 3881 C CA . SER B 1 244 ? -2.5 4.301 24.406 1 87.75 244 SER B CA 1
ATOM 3882 C C . SER B 1 244 ? -2.863 4.332 22.922 1 87.75 244 SER B C 1
ATOM 3884 O O . SER B 1 244 ? -3.518 3.418 22.422 1 87.75 244 SER B O 1
ATOM 3886 N N . CYS B 1 245 ? -2.355 5.324 22.234 1 89.19 245 CYS B N 1
ATOM 3887 C CA . CYS B 1 245 ? -2.684 5.43 20.812 1 89.19 245 CYS B CA 1
ATOM 3888 C C . CYS B 1 245 ? -1.887 4.426 19.984 1 89.19 245 CYS B C 1
ATOM 3890 O O . CYS B 1 245 ? -0.777 4.047 20.375 1 89.19 245 CYS B O 1
ATOM 3892 N N . ILE B 1 246 ? -2.521 3.992 18.875 1 86.5 246 ILE B N 1
ATOM 3893 C CA . ILE B 1 246 ? -1.889 3.01 18 1 86.5 246 ILE B CA 1
ATOM 3894 C C . ILE B 1 246 ? -1.981 3.479 16.547 1 86.5 246 ILE B C 1
ATOM 3896 O O . ILE B 1 246 ? -3.041 3.926 16.094 1 86.5 246 ILE B O 1
ATOM 3900 N N . ILE B 1 247 ? -0.844 3.451 15.898 1 89.38 247 ILE B N 1
ATOM 3901 C CA . ILE B 1 247 ? -0.873 3.693 14.461 1 89.38 247 ILE B CA 1
ATOM 3902 C C . ILE B 1 247 ? -1.493 2.494 13.75 1 89.38 247 ILE B C 1
ATOM 3904 O O . ILE B 1 247 ? -0.947 1.389 13.789 1 89.38 247 ILE B O 1
ATOM 3908 N N . ILE B 1 248 ? -2.553 2.707 13.07 1 86.5 248 ILE B N 1
ATOM 3909 C CA . ILE B 1 248 ? -3.26 1.616 12.406 1 86.5 248 ILE B CA 1
ATOM 3910 C C . ILE B 1 248 ? -2.654 1.372 11.023 1 86.5 248 ILE B C 1
ATOM 3912 O O . ILE B 1 248 ? -2.365 0.23 10.664 1 86.5 248 ILE B O 1
ATOM 3916 N N . ARG B 1 249 ? -2.51 2.475 10.289 1 91.5 249 ARG B N 1
ATOM 3917 C CA . ARG B 1 249 ? -2.068 2.338 8.906 1 91.5 249 ARG B CA 1
ATOM 3918 C C . ARG B 1 249 ? -1.446 3.635 8.398 1 91.5 249 ARG B C 1
ATOM 3920 O O . ARG B 1 249 ? -1.807 4.723 8.859 1 91.5 249 ARG B O 1
ATOM 3927 N N . VAL B 1 250 ? -0.549 3.455 7.57 1 95.31 250 VAL B N 1
ATOM 3928 C CA . VAL B 1 250 ? 0.023 4.559 6.805 1 95.31 250 VAL B CA 1
ATOM 3929 C C . VAL B 1 250 ? -0.136 4.289 5.312 1 95.31 250 VAL B C 1
ATOM 3931 O O . VAL B 1 250 ? 0.19 3.199 4.832 1 95.31 250 VAL B O 1
ATOM 3934 N N . LEU B 1 251 ? -0.705 5.258 4.648 1 96.44 251 LEU B N 1
ATOM 3935 C CA . LEU B 1 251 ? -0.956 5.125 3.217 1 96.44 251 LEU B CA 1
ATOM 3936 C C . LEU B 1 251 ? -0.418 6.332 2.457 1 96.44 251 LEU B C 1
ATOM 3938 O O . LEU B 1 251 ? -0.268 7.414 3.027 1 96.44 251 LEU B O 1
ATOM 3942 N N . ALA B 1 252 ? -0.075 6.09 1.248 1 96.75 252 ALA B N 1
ATOM 3943 C CA . ALA B 1 252 ? 0.34 7.18 0.372 1 96.75 252 ALA B CA 1
ATOM 3944 C C . ALA B 1 252 ? -0.574 7.285 -0.846 1 96.75 252 ALA B C 1
ATOM 3946 O O . ALA B 1 252 ? -0.807 6.293 -1.542 1 96.75 252 ALA B O 1
ATOM 3947 N N . ALA B 1 253 ? -1.085 8.43 -1.047 1 95.44 253 ALA B N 1
ATOM 3948 C CA . ALA B 1 253 ? -1.885 8.719 -2.236 1 95.44 253 ALA B CA 1
ATOM 3949 C C . ALA B 1 253 ? -1.082 9.516 -3.26 1 95.44 253 ALA B C 1
ATOM 3951 O O . ALA B 1 253 ? -0.247 10.344 -2.891 1 95.44 253 ALA B O 1
ATOM 3952 N N . THR B 1 254 ? -1.33 9.227 -4.5 1 90.38 254 THR B N 1
ATOM 3953 C CA . THR B 1 254 ? -0.614 9.922 -5.566 1 90.38 254 THR B CA 1
ATOM 3954 C C . THR B 1 254 ? -1.481 11.016 -6.172 1 90.38 254 THR B C 1
ATOM 3956 O O . THR B 1 254 ? -2.58 10.75 -6.664 1 90.38 254 THR B O 1
ATOM 3959 N N . LEU B 1 255 ? -0.928 12.258 -6.137 1 88.75 255 LEU B N 1
ATOM 3960 C CA . LEU B 1 255 ? -1.709 13.406 -6.59 1 88.75 255 LEU B CA 1
ATOM 3961 C C . LEU B 1 255 ? -0.834 14.391 -7.359 1 88.75 255 LEU B C 1
ATOM 3963 O O . LEU B 1 255 ? 0.378 14.445 -7.145 1 88.75 255 LEU B O 1
#

pLDDT: mean 73.69, std 21.26, range [26.34, 96.94]

InterPro domains:
  IPR001810 F-box domain [PF00646] (26-67)
  IPR001810 F-box domain [PS50181] (23-69)
  IPR001810 F-box domain [SM00256] (29-69)
  IPR015915 Kelch-type beta-propeller [G3DSA:2.120.10.80] (61-215)
  IPR015915 Kelch-type beta-propeller [SSF117281] (76-170)
  IPR036047 F-box-like domain superfamily [SSF81383] (18-68)
  IPR050354 Arabidopsis F-box/kelch-repeat [PTHR24414] (7-170)
  IPR057499 FKB95-like, N-terminal Kelch domain [PF25210] (93-170)
  IPR057499 FKB95-like, N-terminal Kelch domain [PF25210] (172-239)

Sequence (510 aa):
MSPPERKRKKTKQSLVLEPTPESTPITSLPDDLVVSCLARVSRLQYPTLSLVSKSFRSLLASPHLYETRSSLGRTESCLYVCIRFPDETIPRWFTLCQKPKKKNKRTKKASGYVLAKLPTPPSRSAHWSGLVAVGSDIYNIGGPIDEADEPSSSVSILDCRSNTWREGPRQSLKGVKGLDKIPPCTVTLADFGGKMAVLWDRDVASTGGDKMIWCAVIALERRNDEDIWGKVEWSDTVLEVPESCIIIRVLAATLMSPPERKRKKTKQSLVLEPTPESTPITSLPDDLVVSCLARVSRLQYPTLSLVSKSFRSLLASPHLYETRSSLGRTESCLYVCIRFPDETIPRWFTLCQKPKKKNKRTKKASGYVLAKLPTPPSRSAHWSGLVAVGSDIYNIGGPIDEADEPSSSVSILDCRSNTWREGPRQSLKGVKGLDKIPPCTVTLADFGGKMAVLWDRDVASTGGDKMIWCAVIALERRNDEDIWGKVEWSDTVLEVPESCIIIRVLAATL

Foldseek 3Di:
DDDPPPPDPPPPPPVPVPPPPPPPPPPDPPLVVVLLVVLQDDPLCLVVQCVVDVSSLVSLLDPVSVVSNVVVVNDDDWDKDWADDPVAQFTWMWTKHWDPPDPPPPDPPDTDIDTDTADTAPARHLPLWAWEDFPQKIKTAWGDRDPPRQIARWIWMQRNSNRDIDTADRVCVVQQPPCVPVHSHRWYWEHAPRWIKIWDWDDDVPDPFKIWIKIWIWHWDDPDPHHIHIYTPDMDTDDMGTPPDDDDHDYYDDD/DDDPDPPDPPPPPPVPVPPPPPPPPPPDPPLVVVLLVVLQDDPLCLVVQCVVDVSSLVSLLDPVSVVSNVVVVNDDDWDKDWADDPVAQFTWMWTKHWDPPDPPPPDPPDGDIDTDTADTAPARHLPLWAWEDFPQKIKTAWGDRDPPRFIQRWIWMQRNSNRDIDTADRCPCCQQPPCNPPHSHRWYWEHAPRWIKIWDWDDDVPDPFKIWIKIWIWHWDDPDPHHIGIHTPDMDTDDMGTPPDDDDHDYYDDD

Organism: Brassica napus (NCBI:txid3708)

Solvent-accessible surface area (backbone atoms only — not comparable to full-atom values): 27786 Å² total; per-residue (Å²): 135,80,77,80,77,77,74,74,73,73,73,74,71,70,76,66,74,66,78,70,77,78,73,71,74,68,84,72,61,57,67,64,55,50,38,57,54,54,35,70,46,60,73,39,44,41,72,63,48,38,68,74,36,70,65,44,34,50,50,59,42,33,67,64,33,49,53,49,11,51,75,70,68,46,56,42,56,45,48,34,39,34,34,37,42,79,92,42,75,45,47,46,40,27,33,58,27,50,41,76,74,70,77,63,80,81,64,84,66,73,75,46,50,30,56,43,80,48,70,73,58,86,65,53,30,59,58,55,32,15,59,35,38,44,50,44,29,35,40,37,34,25,6,29,68,54,97,72,69,39,38,19,58,43,29,35,31,34,38,61,64,59,59,41,65,42,76,36,64,52,57,55,45,46,65,11,69,72,49,72,67,52,62,53,45,62,37,44,33,24,41,48,72,68,21,39,32,42,33,38,75,43,77,46,84,83,53,85,62,38,20,35,31,35,40,32,37,28,42,66,41,74,80,47,101,82,41,75,43,48,39,47,75,49,72,44,68,30,44,79,38,56,56,75,45,43,81,74,46,45,41,36,28,45,69,136,81,76,80,77,78,76,75,74,75,75,74,72,71,74,68,73,67,78,69,76,76,74,73,75,70,85,72,62,56,67,64,56,49,39,56,52,52,35,70,47,61,73,38,45,41,72,63,47,37,68,73,37,72,66,44,35,51,49,58,42,32,69,64,34,48,52,49,11,51,75,70,68,48,55,41,53,44,47,33,37,33,33,37,43,79,94,43,74,46,48,45,38,26,34,58,27,50,40,75,74,70,77,63,82,82,64,84,67,73,76,46,51,32,55,43,80,48,70,74,58,87,64,55,32,60,58,56,34,15,57,32,38,44,50,44,29,35,40,39,36,27,7,30,66,52,99,71,70,41,40,18,64,43,30,34,31,34,38,59,62,58,57,40,64,42,77,34,53,55,75,42,43,47,58,10,46,68,52,67,72,52,64,55,44,63,36,43,32,24,40,47,71,67,21,40,31,41,32,37,74,44,76,46,85,85,53,85,63,39,20,35,32,34,40,32,37,28,43,64,42,73,79,48,101,84,42,73,40,26,39,44,76,50,74,43,67,29,45,79,40,55,56,75,45,42,80,74,48,46,41,36,27,45,69